Protein 2IMR (pdb70)

Sequence (380 aa):
HTPRLLTCDVLYTGAQSPGGVVVVGETVAAAGHPDELRRQYPHAAEERAGAVIAPPPVNAHTHLDMSAYEFQALPYFQWIPEVVIRGRHLRGVAAAQAGADTLTRLGAGGVGDIVWAPEVMDALLAREDLSGTLYFEVLNPFPDKADEVFAAARTHLERWRRLERPGLRLGLSPHTPFTVSHRLMRLLSDYAAGEGLPLQIHVAEHPTELEMFRTGGGPLWDNRMPALYPHTLAEVIGREPGPDLTPVRYLDELGVLAARPTLVHMVNVTPDDIARVARAGCAVVTCPRSNHHLECGTFDWPAFAAAGVEVALGTDSVASGETLNVREEVTFARQLYPGLDPRVLVRAAVKGGQRVVGTPFLRRGETWQEGFRWELSRDL

Radius of gyration: 21.49 Å; Cα contacts (8 Å, |Δi|>4): 867; chains: 1; bounding box: 45×69×44 Å

Foldseek 3Di:
DAKAKEWAQWEDLLIDGGWIFIDDPQFTAFIDHVVVVCVVHVRHHYDHLYHFFWAAFEFQAAEQADDVVVCQQWPLCVVQVLLNVLRPVRHDQVSSVVQQLLCLLQRQAAYNYEYEDLVNCVVVQPDPSHFFEYAYEAFALAPVCQVVSLVVVVVSQVVCQVSHDPRYYYAHEHEELQRAALSNLCSRLVVCLVVVHAYEYEYLLAVQQQVCLAVQDGPGRVVHDVVSHDNTSCNRLVHHRHNPGGSLVSCLVSCSLLSQHEYERQADDDLVSLLSNLVSQHAYEHAQQLSVSSVRHDRPVVSNVVSVHQYAYHQYYCSRSVGRRCVVVLVSVCVVCVPDDSSSSVCRRHVSSCVRGPGNRRGGGDRNDPSSSVVPGDSD

B-factor: mean 24.11, std 7.57, range [11.48, 51.37]

Structure (mmCIF, N/CA/C/O backbone):
data_2IMR
#
_entry.id   2IMR
#
_cell.length_a   113.830
_cell.length_b   71.300
_cell.length_c   51.340
_cell.angle_alpha   90.00
_cell.angle_beta   115.20
_cell.angle_gamma   90.00
#
_symmetry.space_group_name_H-M   'C 1 2 1'
#
loop_
_entity.id
_entity.type
_entity.pdbx_description
1 polymer 'Hypothetical protein DR_0824'
2 non-polymer 'ZINC ION'
3 water water
#
loop_
_atom_site.group_PDB
_atom_site.id
_atom_site.type_symbol
_atom_site.label_atom_id
_atom_site.label_alt_id
_atom_site.label_comp_id
_atom_site.label_asym_id
_atom_site.label_entity_id
_atom_site.label_seq_id
_atom_site.pdbx_PDB_ins_code
_atom_site.Cartn_x
_atom_site.Cartn_y
_atom_site.Cartn_z
_atom_site.occupancy
_atom_site.B_iso_or_equiv
_atom_site.auth_seq_id
_atom_site.auth_comp_id
_atom_site.auth_asym_id
_atom_site.auth_atom_id
_atom_site.pdbx_PDB_model_num
ATOM 1 N N . HIS A 1 36 ? -9.104 76.159 21.609 1.00 41.81 34 HIS A N 1
ATOM 2 C CA . HIS A 1 36 ? -7.750 75.996 22.206 1.00 40.87 34 HIS A CA 1
ATOM 3 C C . HIS A 1 36 ? -6.713 76.569 21.237 1.00 40.67 34 HIS A C 1
ATOM 4 O O . HIS A 1 36 ? -6.989 77.548 20.540 1.00 41.65 34 HIS A O 1
ATOM 11 N N . THR A 1 37 ? -5.527 75.970 21.185 1.00 38.66 35 THR A N 1
ATOM 12 C CA . THR A 1 37 ? -4.481 76.466 20.293 1.00 35.93 35 THR A CA 1
ATOM 13 C C . THR A 1 37 ? -3.784 75.335 19.544 1.00 34.88 35 THR A C 1
ATOM 14 O O . THR A 1 37 ? -2.921 74.650 20.096 1.00 35.39 35 THR A O 1
ATOM 18 N N . PRO A 1 38 ? -4.148 75.131 18.268 1.00 33.49 36 PRO A N 1
ATOM 19 C CA . PRO A 1 38 ? -3.553 74.076 17.441 1.00 32.09 36 PRO A CA 1
ATOM 20 C C . PRO A 1 38 ? -2.071 74.305 17.162 1.00 30.76 36 PRO A C 1
ATOM 21 O O . PRO A 1 38 ? -1.618 75.441 17.044 1.00 32.12 36 PRO A O 1
ATOM 25 N N . ARG A 1 39 ? -1.318 73.216 17.067 1.00 28.55 37 ARG A N 1
ATOM 26 C CA . ARG A 1 39 ? 0.103 73.294 16.766 1.00 25.88 37 ARG A CA 1
ATOM 27 C C . ARG A 1 39 ? 0.313 72.443 15.523 1.00 23.09 37 ARG A C 1
ATOM 28 O O . ARG A 1 39 ? -0.185 71.321 15.449 1.00 22.08 37 ARG A O 1
ATOM 36 N N . LEU A 1 40 ? 1.037 72.986 14.553 1.00 22.07 38 LEU A N 1
ATOM 37 C CA . LEU A 1 40 ? 1.316 72.273 13.316 1.00 22.72 38 LEU A CA 1
ATOM 38 C C . LEU A 1 40 ? 2.742 71.749 13.322 1.00 21.13 38 LEU A C 1
ATOM 39 O O . LEU A 1 40 ? 3.699 72.512 13.172 1.00 21.71 38 LEU A O 1
ATOM 44 N N . LEU A 1 41 ? 2.879 70.442 13.510 1.00 21.26 39 LEU A N 1
ATOM 45 C CA . LEU A 1 41 ? 4.194 69.821 13.519 1.00 22.23 39 LEU A CA 1
ATOM 46 C C . LEU A 1 41 ? 4.464 69.309 12.117 1.00 22.02 39 LEU A C 1
ATOM 47 O O . LEU A 1 41 ? 3.700 68.499 11.595 1.00 23.50 39 LEU A O 1
ATOM 52 N N . THR A 1 42 ? 5.544 69.779 11.503 1.00 21.98 40 THR A N 1
ATOM 53 C CA . THR A 1 42 ? 5.876 69.340 10.153 1.00 23.04 40 THR A CA 1
ATOM 54 C C . THR A 1 42 ? 7.061 68.378 10.133 1.00 23.72 40 THR A C 1
ATOM 55 O O . THR A 1 42 ? 7.959 68.454 10.973 1.00 23.64 40 THR A O 1
ATOM 59 N N . CYS A 1 43 ? 7.051 67.470 9.164 1.00 23.09 41 CYS A N 1
ATOM 60 C CA . CYS A 1 43 ? 8.118 66.486 9.021 1.00 23.37 41 CYS A CA 1
ATOM 61 C C . CYS A 1 43 ? 8.396 66.217 7.549 1.00 25.52 41 CYS A C 1
ATOM 62 O O . CYS A 1 43 ? 7.686 66.717 6.672 1.00 24.69 41 CYS A O 1
ATOM 65 N N . ASP A 1 44 ? 9.429 65.428 7.274 1.00 26.13 42 ASP A N 1
ATOM 66 C CA . ASP A 1 44 ? 9.770 65.112 5.895 1.00 27.17 42 ASP A CA 1
ATOM 67 C C . ASP A 1 44 ? 8.931 63.951 5.406 1.00 27.10 42 ASP A C 1
ATOM 68 O O . ASP A 1 44 ? 8.519 63.916 4.247 1.00 28.11 42 ASP A O 1
ATOM 73 N N . VAL A 1 45 ? 8.679 62.997 6.293 1.00 26.48 43 VAL A N 1
ATOM 74 C CA . VAL A 1 45 ? 7.872 61.838 5.953 1.00 26.00 43 VAL A CA 1
ATOM 75 C C . VAL A 1 45 ? 6.923 61.495 7.088 1.00 26.79 43 VAL A C 1
ATOM 76 O O . VAL A 1 45 ? 7.340 61.303 8.234 1.00 24.67 43 VAL A O 1
ATOM 80 N N . LEU A 1 46 ? 5.641 61.419 6.755 1.00 25.04 44 LEU A N 1
ATOM 81 C CA . LEU A 1 46 ? 4.609 61.094 7.721 1.00 26.37 44 LEU A CA 1
ATOM 82 C C . LEU A 1 46 ? 3.922 59.779 7.382 1.00 26.95 44 LEU A C 1
ATOM 83 O O . LEU A 1 46 ? 3.578 59.534 6.228 1.00 27.96 44 LEU A O 1
ATOM 88 N N . TYR A 1 47 ? 3.732 58.930 8.384 1.00 27.95 45 TYR A N 1
ATOM 89 C CA . TYR A 1 47 ? 3.022 57.678 8.171 1.00 29.04 45 TYR A CA 1
ATOM 90 C C . TYR A 1 47 ? 1.972 57.551 9.267 1.00 30.61 45 TYR A C 1
ATOM 91 O O . TYR A 1 47 ? 2.302 57.490 10.451 1.00 29.04 45 TYR A O 1
ATOM 100 N N . THR A 1 48 ? 0.705 57.514 8.860 1.00 32.20 46 THR A N 1
ATOM 101 C CA . THR A 1 48 ? -0.412 57.424 9.796 1.00 33.93 46 THR A CA 1
ATOM 102 C C . THR A 1 48 ? -0.787 55.995 10.166 1.00 35.21 46 THR A C 1
ATOM 103 O O . THR A 1 48 ? -0.436 55.045 9.463 1.00 37.99 46 THR A O 1
ATOM 107 N N . GLY A 1 52 ? -0.213 53.805 3.546 1.00 38.77 50 GLY A N 1
ATOM 108 C CA . GLY A 1 52 ? 0.591 54.647 2.663 1.00 39.80 50 GLY A CA 1
ATOM 109 C C . GLY A 1 52 ? 1.177 55.845 3.408 1.00 40.07 50 GLY A C 1
ATOM 110 O O . GLY A 1 52 ? 0.478 56.509 4.177 1.00 41.40 50 GLY A O 1
ATOM 111 N N . ALA A 1 53 ? 2.460 56.114 3.174 1.00 39.47 51 ALA A N 1
ATOM 112 C CA . ALA A 1 53 ? 3.152 57.234 3.811 1.00 38.33 51 ALA A CA 1
ATOM 113 C C . ALA A 1 53 ? 2.987 58.484 2.957 1.00 38.03 51 ALA A C 1
ATOM 114 O O . ALA A 1 53 ? 2.661 58.393 1.771 1.00 38.34 51 ALA A O 1
ATOM 116 N N . GLN A 1 54 ? 3.227 59.645 3.561 1.00 35.77 52 GLN A N 1
ATOM 117 C CA . GLN A 1 54 ? 3.077 60.927 2.881 1.00 35.31 52 GLN A CA 1
ATOM 118 C C . GLN A 1 54 ? 4.301 61.822 3.075 1.00 34.34 52 GLN A C 1
ATOM 119 O O . GLN A 1 54 ? 4.894 61.855 4.154 1.00 33.77 52 GLN A O 1
ATOM 125 N N . SER A 1 55 ? 4.669 62.561 2.035 1.00 33.92 53 SER A N 1
ATOM 126 C CA . SER A 1 55 ? 5.833 63.441 2.112 1.00 33.98 53 SER A CA 1
ATOM 127 C C . SER A 1 55 ? 5.730 64.625 1.156 1.00 34.40 53 SER A C 1
ATOM 128 O O . SER A 1 55 ? 5.521 64.443 -0.044 1.00 36.14 53 SER A O 1
ATOM 131 N N . PRO A 1 56 ? 5.875 65.859 1.675 1.00 34.28 54 PRO A N 1
ATOM 132 C CA . PRO A 1 56 ? 6.122 66.191 3.085 1.00 32.65 54 PRO A CA 1
ATOM 133 C C . PRO A 1 56 ? 4.926 65.821 3.955 1.00 31.54 54 PRO A C 1
ATOM 134 O O . PRO A 1 56 ? 3.871 65.451 3.440 1.00 30.42 54 PRO A O 1
ATOM 138 N N . GLY A 1 57 ? 5.089 65.924 5.271 1.00 29.30 55 GLY A N 1
ATOM 139 C CA . GLY A 1 57 ? 4.005 65.573 6.171 1.00 27.78 55 GLY A CA 1
ATOM 140 C C . GLY A 1 57 ? 3.788 66.561 7.302 1.00 26.58 55 GLY A C 1
ATOM 141 O O . GLY A 1 57 ? 4.613 67.438 7.550 1.00 25.34 55 GLY A O 1
ATOM 142 N N . GLY A 1 58 ? 2.661 66.413 7.988 1.00 26.69 56 GLY A N 1
ATOM 143 C CA . GLY A 1 58 ? 2.339 67.300 9.087 1.00 25.45 56 GLY A CA 1
ATOM 144 C C . GLY A 1 58 ? 1.246 66.726 9.961 1.00 25.77 56 GLY A C 1
ATOM 145 O O . GLY A 1 58 ? 0.470 65.868 9.531 1.00 26.40 56 GLY A O 1
ATOM 146 N N . VAL A 1 59 ? 1.195 67.193 11.203 1.00 23.13 57 VAL A N 1
ATOM 147 C CA . VAL A 1 59 ? 0.194 66.747 12.155 1.00 22.86 57 VAL A CA 1
ATOM 148 C C . VAL A 1 59 ? -0.238 67.945 12.983 1.00 22.92 57 VAL A C 1
ATOM 149 O O . VAL A 1 59 ? 0.599 68.639 13.554 1.00 23.13 57 VAL A O 1
ATOM 153 N N . VAL A 1 60 ? -1.536 68.213 13.032 1.00 23.22 58 VAL A N 1
ATOM 154 C CA . VAL A 1 60 ? -1.999 69.329 13.841 1.00 22.25 58 VAL A CA 1
ATOM 155 C C . VAL A 1 60 ? -2.435 68.747 15.171 1.00 20.98 58 VAL A C 1
ATOM 156 O O . VAL A 1 60 ? -3.245 67.822 15.229 1.00 22.05 58 VAL A O 1
ATOM 160 N N . VAL A 1 61 ? -1.877 69.284 16.245 1.00 20.68 59 VAL A N 1
ATOM 161 C CA . VAL A 1 61 ? -2.202 68.798 17.569 1.00 21.14 59 VAL A CA 1
ATOM 162 C C . VAL A 1 61 ? -2.868 69.895 18.386 1.00 21.58 59 VAL A C 1
ATOM 163 O O . VAL A 1 61 ? -2.461 71.055 18.340 1.00 22.26 59 VAL A O 1
ATOM 167 N N . VAL A 1 62 ? -3.916 69.518 19.105 1.00 23.15 60 VAL A N 1
ATOM 168 C CA . VAL A 1 62 ? -4.635 70.445 19.968 1.00 25.29 60 VAL A CA 1
ATOM 169 C C . VAL A 1 62 ? -4.525 69.835 21.355 1.00 25.28 60 VAL A C 1
ATOM 170 O O . VAL A 1 62 ? -5.134 68.802 21.633 1.00 27.05 60 VAL A O 1
ATOM 174 N N . GLY A 1 63 ? -3.736 70.459 22.222 1.00 26.46 61 GLY A N 1
ATOM 175 C CA . GLY A 1 63 ? -3.554 69.910 23.554 1.00 26.12 61 GLY A CA 1
ATOM 176 C C . GLY A 1 63 ? -2.674 68.678 23.421 1.00 26.70 61 GLY A C 1
ATOM 177 O O . GLY A 1 63 ? -1.509 68.786 23.041 1.00 26.27 61 GLY A O 1
ATOM 178 N N . GLU A 1 64 ? -3.230 67.507 23.719 1.00 26.25 62 GLU A N 1
ATOM 179 C CA . GLU A 1 64 ? -2.496 66.248 23.600 1.00 28.54 62 GLU A CA 1
ATOM 180 C C . GLU A 1 64 ? -3.244 65.343 22.635 1.00 27.96 62 GLU A C 1
ATOM 181 O O . GLU A 1 64 ? -3.059 64.123 22.639 1.00 27.93 62 GLU A O 1
ATOM 187 N N . THR A 1 65 ? -4.088 65.949 21.807 1.00 27.57 63 THR A N 1
ATOM 188 C CA . THR A 1 65 ? -4.904 65.203 20.855 1.00 26.55 63 THR A CA 1
ATOM 189 C C . THR A 1 65 ? -4.653 65.595 19.404 1.00 25.32 63 THR A C 1
ATOM 190 O O . THR A 1 65 ? -4.525 66.775 19.081 1.00 24.85 63 THR A O 1
ATOM 194 N N . VAL A 1 66 ? -4.591 64.598 18.529 1.00 25.03 64 VAL A N 1
ATOM 195 C CA . VAL A 1 66 ? -4.371 64.852 17.112 1.00 24.45 64 VAL A CA 1
ATOM 196 C C . VAL A 1 66 ? -5.636 65.444 16.493 1.00 26.13 64 VAL A C 1
ATOM 197 O O . VAL A 1 66 ? -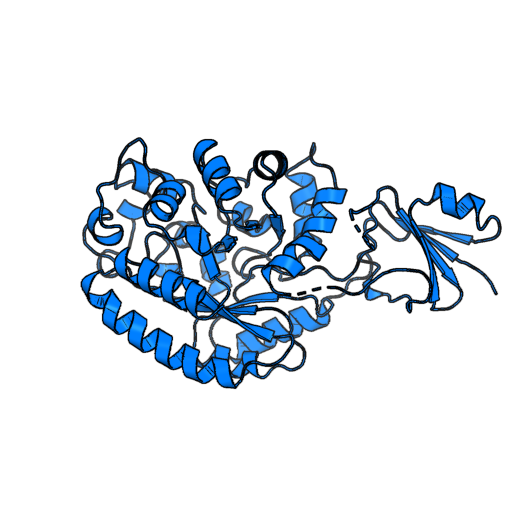6.716 64.865 16.598 1.00 27.27 64 VAL A O 1
ATOM 201 N N . ALA A 1 67 ? -5.503 66.596 15.847 1.00 26.56 65 ALA A N 1
ATOM 202 C CA . ALA A 1 67 ? -6.654 67.231 15.218 1.00 29.10 65 ALA A CA 1
ATOM 203 C C . ALA A 1 67 ? -6.783 66.715 13.794 1.00 30.62 65 ALA A C 1
ATOM 204 O O . ALA A 1 67 ? -7.883 66.439 13.313 1.00 31.32 65 ALA A O 1
ATOM 206 N N . ALA A 1 68 ? -5.644 66.586 13.126 1.00 30.61 66 ALA A N 1
ATOM 207 C CA . ALA A 1 68 ? -5.619 66.110 11.754 1.00 32.44 66 ALA A CA 1
ATOM 208 C C . ALA A 1 68 ? -4.205 65.698 11.385 1.00 33.33 66 ALA A C 1
ATOM 209 O O . ALA A 1 68 ? -3.233 66.156 11.991 1.00 31.70 66 ALA A O 1
ATOM 211 N N . ALA A 1 69 ? -4.099 64.824 10.392 1.00 33.75 67 ALA A N 1
ATOM 212 C CA . ALA A 1 69 ? -2.803 64.353 9.927 1.00 34.93 67 ALA A CA 1
ATOM 213 C C . ALA A 1 69 ? -2.874 64.144 8.426 1.00 35.89 67 ALA A C 1
ATOM 214 O O . ALA A 1 69 ? -3.756 63.441 7.929 1.00 36.62 67 ALA A O 1
ATOM 216 N N . GLY A 1 70 ? -1.949 64.773 7.710 1.00 35.66 68 GLY A N 1
ATOM 217 C CA . GLY A 1 70 ? -1.913 64.651 6.265 1.00 36.15 68 GLY A CA 1
ATOM 218 C C . GLY A 1 70 ? -0.864 65.574 5.685 1.00 36.33 68 GLY A C 1
ATOM 219 O O . GLY A 1 70 ? 0.179 65.806 6.300 1.00 37.01 68 GLY A O 1
ATOM 220 N N . HIS A 1 71 ? -1.126 66.101 4.496 1.00 36.81 69 HIS A N 1
ATOM 221 C CA . HIS A 1 71 ? -0.182 67.005 3.862 1.00 36.50 69 HIS A CA 1
ATOM 222 C C . HIS A 1 71 ? -0.208 68.333 4.607 1.00 37.99 69 HIS A C 1
ATOM 223 O O . HIS A 1 71 ? -1.279 68.828 4.967 1.00 38.51 69 HIS A O 1
ATOM 230 N N . PRO A 1 72 ? 0.974 68.931 4.843 1.00 38.62 70 PRO A N 1
ATOM 231 C CA . PRO A 1 72 ? 1.122 70.207 5.550 1.00 39.41 70 PRO A CA 1
ATOM 232 C C . PRO A 1 72 ? 0.433 71.428 4.946 1.00 41.43 70 PRO A C 1
ATOM 233 O O . PRO A 1 72 ? -0.141 72.237 5.678 1.00 42.47 70 PRO A O 1
ATOM 237 N N . ASP A 1 73 ? 0.494 71.582 3.625 1.00 42.12 71 ASP A N 1
ATOM 238 C CA . ASP A 1 73 ? -0.147 72.734 2.997 1.00 42.42 71 ASP A CA 1
ATOM 239 C C . ASP A 1 73 ? -1.643 72.697 3.262 1.00 41.21 71 ASP A C 1
ATOM 240 O O . ASP A 1 73 ? -2.265 73.729 3.513 1.00 42.18 71 ASP A O 1
ATOM 245 N N . GLU A 1 74 ? -2.224 71.505 3.204 1.00 40.47 72 GLU A N 1
ATOM 246 C CA . GLU A 1 74 ? -3.643 71.359 3.489 1.00 40.16 72 GLU A CA 1
ATOM 247 C C . GLU A 1 74 ? -3.892 71.904 4.898 1.00 40.18 72 GLU A C 1
ATOM 248 O O . GLU A 1 74 ? -4.872 72.607 5.139 1.00 41.50 72 GLU A O 1
ATOM 254 N N . LEU A 1 75 ? -2.980 71.587 5.815 1.00 38.38 73 LEU A N 1
ATOM 255 C CA . LEU A 1 75 ? -3.090 72.003 7.210 1.00 36.04 73 LEU A CA 1
ATOM 256 C C . LEU A 1 75 ? -2.903 73.501 7.455 1.00 36.10 73 LEU A C 1
ATOM 257 O O . LEU A 1 75 ? -3.655 74.106 8.220 1.00 35.40 73 LEU A O 1
ATOM 262 N N . ARG A 1 76 ? -1.907 74.106 6.818 1.00 36.41 74 ARG A N 1
ATOM 263 C CA . ARG A 1 76 ? -1.672 75.532 7.007 1.00 37.97 74 ARG A CA 1
ATOM 264 C C . ARG A 1 76 ? -2.883 76.309 6.504 1.00 39.26 74 ARG A C 1
ATOM 265 O O . ARG A 1 76 ? -3.131 77.441 6.924 1.00 38.89 74 ARG A O 1
ATOM 267 N N . ARG A 1 77 ? -3.641 75.682 5.608 1.00 40.16 75 ARG A N 1
ATOM 268 C CA . ARG A 1 77 ? -4.830 76.302 5.040 1.00 42.17 75 ARG A CA 1
ATOM 269 C C . ARG A 1 77 ? -6.046 76.041 5.921 1.00 42.23 75 ARG A C 1
ATOM 270 O O . ARG A 1 77 ? -6.983 76.837 5.945 1.00 43.41 75 ARG A O 1
ATOM 272 N N . GLN A 1 78 ? -6.026 74.927 6.648 1.00 42.16 76 GLN A N 1
ATOM 273 C CA . GLN A 1 78 ? -7.134 74.573 7.529 1.00 41.09 76 GLN A CA 1
ATOM 274 C C . GLN A 1 78 ? -6.963 75.192 8.911 1.00 41.25 76 GLN A C 1
ATOM 275 O O . GLN A 1 78 ? -7.943 75.422 9.620 1.00 43.00 76 GLN A O 1
ATOM 281 N N . TYR A 1 79 ? -5.715 75.455 9.290 1.00 40.13 77 TYR A N 1
ATOM 282 C CA . TYR A 1 79 ? -5.405 76.056 10.585 1.00 38.15 77 TYR A CA 1
ATOM 283 C C . TYR A 1 79 ? -4.398 77.188 10.380 1.00 39.01 77 TYR A C 1
ATOM 284 O O . TYR A 1 79 ? -3.205 77.020 10.627 1.00 38.62 77 TYR A O 1
ATOM 293 N N . PRO A 1 80 ? -4.870 78.362 9.927 1.00 38.90 78 PRO A N 1
ATOM 294 C CA . PRO A 1 80 ? -4.000 79.519 9.686 1.00 38.65 78 PRO A CA 1
ATOM 295 C C . PRO A 1 80 ? -3.390 80.155 10.934 1.00 39.16 78 PRO A C 1
ATOM 296 O O . PRO A 1 80 ? -2.372 80.844 10.848 1.00 39.53 78 PRO A O 1
ATOM 300 N N . HIS A 1 81 ? -4.006 79.932 12.090 1.00 38.48 79 HIS A N 1
ATOM 301 C CA . HIS A 1 81 ? -3.493 80.509 13.327 1.00 39.55 79 HIS A CA 1
ATOM 302 C C . HIS A 1 81 ? -2.598 79.542 14.095 1.00 38.90 79 HIS A C 1
ATOM 303 O O . HIS A 1 81 ? -2.004 79.905 15.109 1.00 40.41 79 HIS A O 1
ATOM 310 N N . ALA A 1 82 ? -2.493 78.315 13.600 1.00 37.96 80 ALA A N 1
ATOM 311 C CA . ALA A 1 82 ? -1.669 77.304 14.247 1.00 36.80 80 ALA A CA 1
ATOM 312 C C . ALA A 1 82 ? -0.189 77.640 14.116 1.00 36.31 80 ALA A C 1
ATOM 313 O O . ALA A 1 82 ? 0.295 77.942 13.023 1.00 36.71 80 ALA A O 1
ATOM 315 N N . ALA A 1 83 ? 0.526 77.597 15.236 1.00 35.72 81 ALA A N 1
ATOM 316 C CA . ALA A 1 83 ? 1.954 77.878 15.233 1.00 34.98 81 ALA A CA 1
ATOM 317 C C . ALA A 1 83 ? 2.652 76.653 14.653 1.00 35.26 81 ALA A C 1
ATOM 318 O O . ALA A 1 83 ? 2.243 75.524 14.920 1.00 34.73 81 ALA A O 1
ATOM 320 N N . GLU A 1 84 ? 3.694 76.867 13.857 1.00 35.35 82 GLU A N 1
ATOM 321 C CA . GLU A 1 84 ? 4.412 75.746 13.265 1.00 34.90 82 GLU A CA 1
ATOM 322 C C . GLU A 1 84 ? 5.625 75.317 14.068 1.00 33.71 82 GLU A C 1
ATOM 323 O O . GLU A 1 84 ? 6.265 76.121 14.747 1.00 35.05 82 GLU A O 1
ATOM 329 N N . GLU A 1 85 ? 5.920 74.027 13.980 1.00 31.60 83 GLU A N 1
ATOM 330 C CA . GLU A 1 85 ? 7.047 73.414 14.663 1.00 29.96 83 GLU A CA 1
ATOM 331 C C . GLU A 1 85 ? 7.686 72.411 13.713 1.00 28.25 83 GLU A C 1
ATOM 332 O O . GLU A 1 85 ? 6.995 71.559 13.167 1.00 27.48 83 GLU A O 1
ATOM 338 N N . ARG A 1 86 ? 8.994 72.519 13.506 1.00 27.96 84 ARG A N 1
ATOM 339 C CA . ARG A 1 86 ? 9.710 71.570 12.660 1.00 27.34 84 ARG A CA 1
ATOM 340 C C . ARG A 1 86 ? 9.905 70.343 13.551 1.00 26.66 84 ARG A C 1
ATOM 341 O O . ARG A 1 86 ? 10.638 70.401 14.536 1.00 28.53 84 ARG A O 1
ATOM 349 N N . ALA A 1 87 ? 9.251 69.236 13.212 1.00 24.43 85 ALA A N 1
ATOM 350 C CA . ALA A 1 87 ? 9.333 68.038 14.041 1.00 23.39 85 ALA A CA 1
ATOM 351 C C . ALA A 1 87 ? 10.309 66.949 13.605 1.00 21.25 85 ALA A C 1
ATOM 352 O O . ALA A 1 87 ? 10.215 65.815 14.069 1.00 23.16 85 ALA A O 1
ATOM 354 N N . GLY A 1 88 ? 11.240 67.282 12.721 1.00 21.15 86 GLY A N 1
ATOM 355 C CA . GLY A 1 88 ? 12.210 66.291 12.288 1.00 22.17 86 GLY A CA 1
ATOM 356 C C . GLY A 1 88 ? 11.877 65.589 10.987 1.00 23.42 86 GLY A C 1
ATOM 357 O O . GLY A 1 88 ? 10.940 65.967 10.284 1.00 24.49 86 GLY A O 1
ATOM 358 N N . ALA A 1 89 ? 12.640 64.547 10.675 1.00 21.80 87 ALA A N 1
ATOM 359 C CA . ALA A 1 89 ? 12.443 63.808 9.433 1.00 23.28 87 ALA A CA 1
ATOM 360 C C . ALA A 1 89 ? 11.216 62.908 9.400 1.00 22.34 87 ALA A C 1
ATOM 361 O O . ALA A 1 89 ? 10.474 62.890 8.418 1.00 23.50 87 ALA A O 1
ATOM 363 N N . VAL A 1 90 ? 10.983 62.171 10.473 1.00 19.52 88 VAL A N 1
ATOM 364 C CA . VAL A 1 90 ? 9.869 61.247 10.475 1.00 20.05 88 VAL A CA 1
ATOM 365 C C . VAL A 1 90 ? 8.892 61.303 11.636 1.00 20.85 88 VAL A C 1
ATOM 366 O O . VAL A 1 90 ? 9.280 61.409 12.803 1.00 19.23 88 VAL A O 1
ATOM 370 N N . ILE A 1 91 ? 7.613 61.233 11.291 1.00 20.28 89 ILE A N 1
ATOM 371 C CA . ILE A 1 91 ? 6.548 61.174 12.276 1.00 21.37 89 ILE A CA 1
ATOM 372 C C . ILE A 1 91 ? 5.776 59.927 11.883 1.00 21.33 89 ILE A C 1
ATOM 373 O O . ILE A 1 91 ? 5.204 59.864 10.789 1.00 23.00 89 ILE A O 1
ATOM 378 N N . ALA A 1 92 ? 5.779 58.929 12.762 1.00 19.95 90 ALA A N 1
ATOM 379 C CA . ALA A 1 92 ? 5.093 57.671 12.494 1.00 21.58 90 ALA A CA 1
ATOM 380 C C . ALA A 1 92 ? 5.112 56.774 13.720 1.00 23.33 90 ALA A C 1
ATOM 381 O O . ALA A 1 92 ? 5.877 57.006 14.658 1.00 23.20 90 ALA A O 1
ATOM 383 N N . PRO A 1 93 ? 4.261 55.736 13.736 1.00 23.31 91 PRO A N 1
ATOM 384 C CA . PRO A 1 93 ? 4.240 54.835 14.886 1.00 23.53 91 PRO A CA 1
ATOM 385 C C . PRO A 1 93 ? 5.637 54.239 15.040 1.00 23.90 91 PRO A C 1
ATOM 386 O O . PRO A 1 93 ? 6.426 54.263 14.092 1.00 22.14 91 PRO A O 1
ATOM 390 N N . PRO A 1 94 ? 5.970 53.717 16.233 1.00 23.40 92 PRO A N 1
ATOM 391 C CA . PRO A 1 94 ? 7.302 53.131 16.409 1.00 23.73 92 PRO A CA 1
ATOM 392 C C . PRO A 1 94 ? 7.489 51.994 15.407 1.00 22.98 92 PRO A C 1
ATOM 393 O O . PRO A 1 94 ? 6.587 51.180 15.209 1.00 20.44 92 PRO A O 1
ATOM 397 N N . PRO A 1 95 ? 8.662 51.926 14.764 1.00 22.33 93 PRO A N 1
ATOM 398 C CA . PRO A 1 95 ? 8.919 50.871 13.780 1.00 20.22 93 PRO A CA 1
ATOM 399 C C . PRO A 1 95 ? 9.053 49.470 14.357 1.00 19.73 93 PRO A C 1
ATOM 400 O O . PRO A 1 95 ? 9.398 49.282 15.522 1.00 18.65 93 PRO A O 1
ATOM 404 N N . VAL A 1 96 ? 8.770 48.487 13.517 1.00 17.95 94 VAL A N 1
ATOM 405 C CA . VAL A 1 96 ? 8.872 47.091 13.901 1.00 18.13 94 VAL A CA 1
ATOM 406 C C . VAL A 1 96 ? 10.250 46.576 13.501 1.00 17.84 94 VAL A C 1
ATOM 407 O O . VAL A 1 96 ? 10.731 46.862 12.402 1.00 17.40 94 VAL A O 1
ATOM 411 N N . ASN A 1 97 ? 10.892 45.838 14.400 1.00 16.04 95 ASN A N 1
ATOM 412 C CA . ASN A 1 97 ? 12.191 45.256 14.094 1.00 16.51 95 ASN A CA 1
ATOM 413 C C . ASN A 1 97 ? 11.808 43.850 13.685 1.00 15.51 95 ASN A C 1
ATOM 414 O O . ASN A 1 97 ? 11.694 42.955 14.531 1.00 14.24 95 ASN A O 1
ATOM 419 N N . ALA A 1 98 ? 11.603 43.673 12.383 1.00 14.71 96 ALA A N 1
ATOM 420 C CA . ALA A 1 98 ? 11.152 42.409 11.809 1.00 13.94 96 ALA A CA 1
ATOM 421 C C . ALA A 1 98 ? 12.128 41.244 11.821 1.00 15.19 96 ALA A C 1
ATOM 422 O O . ALA A 1 98 ? 11.751 40.120 11.487 1.00 13.37 96 ALA A O 1
ATOM 424 N N . HIS A 1 99 ? 13.380 41.501 12.176 1.00 14.47 97 HIS A N 1
ATOM 425 C CA . HIS A 1 99 ? 14.345 40.416 12.248 1.00 15.14 97 HIS A CA 1
ATOM 426 C C . HIS A 1 99 ? 15.550 40.743 13.107 1.00 14.79 97 HIS A C 1
ATOM 427 O O . HIS A 1 99 ? 16.304 41.673 12.817 1.00 13.68 97 HIS A O 1
ATOM 434 N N . THR A 1 100 ? 15.719 39.963 14.167 1.00 14.72 98 THR A N 1
ATOM 435 C CA . THR A 1 100 ? 16.868 40.101 15.044 1.00 13.56 98 THR A CA 1
ATOM 436 C C . THR A 1 100 ? 17.055 38.790 15.796 1.00 14.84 98 THR A C 1
ATOM 437 O O . THR A 1 100 ? 16.236 37.869 15.684 1.00 14.30 98 THR A O 1
ATOM 441 N N . HIS A 1 101 ? 18.158 38.695 16.527 1.00 13.10 99 HIS A N 1
ATOM 442 C CA . HIS A 1 101 ? 18.446 37.526 17.349 1.00 15.53 99 HIS A CA 1
ATOM 443 C C . HIS A 1 101 ? 18.814 38.106 18.712 1.00 16.31 99 HIS A C 1
ATOM 444 O O . HIS A 1 101 ? 19.837 38.784 18.826 1.00 16.12 99 HIS A O 1
ATOM 451 N N . LEU A 1 102 ? 17.987 37.870 19.729 1.00 16.20 100 LEU A N 1
ATOM 452 C CA . LEU A 1 102 ? 18.287 38.378 21.068 1.00 16.83 100 LEU A CA 1
ATOM 453 C C . LEU A 1 102 ? 19.216 37.404 21.789 1.00 17.43 100 LEU A C 1
ATOM 454 O O . LEU A 1 102 ? 19.853 37.755 22.787 1.00 16.90 100 LEU A O 1
ATOM 459 N N . ASP A 1 103 ? 19.278 36.174 21.283 1.00 15.23 101 ASP A N 1
ATOM 460 C CA . ASP A 1 103 ? 20.177 35.156 21.818 1.00 15.32 101 ASP A CA 1
ATOM 461 C C . ASP A 1 103 ? 20.654 34.351 20.613 1.00 17.06 101 ASP A C 1
ATOM 462 O O . ASP A 1 103 ? 19.902 34.150 19.656 1.00 16.48 101 ASP A O 1
ATOM 467 N N . MET A 1 104 ? 21.914 33.929 20.639 1.00 16.24 102 MET A N 1
ATOM 468 C CA . MET A 1 104 ? 22.476 33.148 19.540 1.00 18.09 102 MET A CA 1
ATOM 469 C C . MET A 1 104 ? 23.358 32.035 20.081 1.00 21.51 102 MET A C 1
ATOM 470 O O . MET A 1 104 ? 23.516 31.882 21.294 1.00 21.22 102 MET A O 1
ATOM 475 N N . SER A 1 105 ? 23.938 31.262 19.171 1.00 21.92 103 SER A N 1
ATOM 476 C CA . SER A 1 105 ? 24.799 30.158 19.553 1.00 23.02 103 SER A CA 1
ATOM 477 C C . SER A 1 105 ? 26.124 30.206 18.814 1.00 23.79 103 SER A C 1
ATOM 478 O O . SER A 1 105 ? 26.202 30.702 17.690 1.00 22.11 103 SER A O 1
ATOM 481 N N . ALA A 1 106 ? 27.172 29.694 19.452 1.00 23.02 104 ALA A N 1
ATOM 482 C CA . ALA A 1 106 ? 28.475 29.656 18.815 1.00 24.85 104 ALA A CA 1
ATOM 483 C C . ALA A 1 106 ? 28.314 28.753 17.595 1.00 25.54 104 ALA A C 1
ATOM 484 O O . ALA A 1 106 ? 29.013 28.903 16.595 1.00 25.90 104 ALA A O 1
ATOM 486 N N . TYR A 1 107 ? 27.372 27.819 17.689 1.00 24.97 105 TYR A N 1
ATOM 487 C CA . TYR A 1 107 ? 27.109 26.883 16.604 1.00 25.21 105 TYR A CA 1
ATOM 488 C C . TYR A 1 107 ? 26.700 27.573 15.305 1.00 24.99 105 TYR A C 1
ATOM 489 O O . TYR A 1 107 ? 27.205 27.234 14.238 1.00 23.28 105 TYR A O 1
ATOM 498 N N . GLU A 1 108 ? 25.793 28.544 15.375 1.00 23.88 106 GLU A N 1
ATOM 499 C CA . GLU A 1 108 ? 25.381 29.196 14.143 1.00 24.39 106 GLU A CA 1
ATOM 500 C C . GLU A 1 108 ? 26.468 30.110 13.575 1.00 25.01 106 GLU A C 1
ATOM 501 O O . GLU A 1 108 ? 26.467 30.401 12.382 1.00 26.40 106 GLU A O 1
ATOM 507 N N . PHE A 1 109 ? 27.401 30.548 14.421 1.00 23.09 107 PHE A N 1
ATOM 508 C CA . PHE A 1 109 ? 28.516 31.379 13.968 1.00 24.30 107 PHE A CA 1
ATOM 509 C C . PHE A 1 109 ? 29.519 30.463 13.265 1.00 24.55 107 PHE A C 1
ATOM 510 O O . PHE A 1 109 ? 30.029 30.782 12.192 1.00 24.70 107 PHE A O 1
ATOM 518 N N . GLN A 1 110 ? 29.787 29.317 13.884 1.00 23.59 108 GLN A N 1
ATOM 519 C CA . GLN A 1 110 ? 30.728 28.348 13.337 1.00 24.59 108 GLN A CA 1
ATOM 520 C C . GLN A 1 110 ? 30.264 27.787 11.997 1.00 23.47 108 GLN A C 1
ATOM 521 O O . GLN A 1 110 ? 31.080 27.481 11.131 1.00 21.49 108 GLN A O 1
ATOM 527 N N . ALA A 1 111 ? 28.953 27.660 11.829 1.00 21.49 109 ALA A N 1
ATOM 528 C CA . ALA A 1 111 ? 28.390 27.119 10.596 1.00 21.64 109 ALA A CA 1
ATOM 529 C C . ALA A 1 111 ? 28.508 28.061 9.399 1.00 22.02 109 ALA A C 1
ATOM 530 O O . ALA A 1 111 ? 28.476 27.616 8.254 1.00 22.55 109 ALA A O 1
ATOM 532 N N . LEU A 1 112 ? 28.645 29.357 9.662 1.00 22.26 110 LEU A N 1
ATOM 533 C CA . LEU A 1 112 ? 28.731 30.348 8.591 1.00 21.94 110 LEU A CA 1
ATOM 534 C C . LEU A 1 112 ? 30.116 30.996 8.471 1.00 22.67 110 LEU A C 1
ATOM 535 O O . LEU A 1 112 ? 30.451 31.927 9.206 1.00 22.00 110 LEU A O 1
ATOM 540 N N . PRO A 1 113 ? 30.932 30.516 7.521 1.00 22.83 111 PRO A N 1
ATOM 541 C CA . PRO A 1 113 ? 32.288 31.009 7.269 1.00 24.75 111 PRO A CA 1
ATOM 542 C C . PRO A 1 113 ? 32.454 32.522 7.161 1.00 24.99 111 PRO A C 1
ATOM 543 O O . PRO A 1 113 ? 33.380 33.085 7.748 1.00 23.20 111 PRO A O 1
ATOM 547 N N . TYR A 1 114 ? 31.563 33.183 6.424 1.00 23.97 112 TYR A N 1
ATOM 548 C CA . TYR A 1 114 ? 31.679 34.625 6.247 1.00 23.44 112 TYR A CA 1
ATOM 549 C C . TYR A 1 114 ? 31.508 35.444 7.521 1.00 23.93 112 TYR A C 1
ATOM 550 O O . TYR A 1 114 ? 31.899 36.612 7.563 1.00 24.45 112 TYR A O 1
ATOM 559 N N . PHE A 1 115 ? 30.932 34.848 8.561 1.00 23.34 113 PHE A N 1
ATOM 560 C CA . PHE A 1 115 ? 30.797 35.563 9.823 1.00 26.11 113 PHE A CA 1
ATOM 561 C C . PHE A 1 115 ? 32.192 35.626 10.439 1.00 27.35 113 PHE A C 1
ATOM 562 O O . PHE A 1 115 ? 32.569 36.616 11.063 1.00 27.32 113 PHE A O 1
ATOM 570 N N . GLN A 1 116 ? 32.951 34.552 10.250 1.00 28.32 114 GLN A N 1
ATOM 571 C CA . GLN A 1 116 ? 34.305 34.452 10.779 1.00 29.72 114 GLN A CA 1
ATOM 572 C C . GLN A 1 116 ? 35.256 35.423 10.085 1.00 28.62 114 GLN A C 1
ATOM 573 O O . GLN A 1 116 ? 36.216 35.906 10.690 1.00 28.43 114 GLN A O 1
ATOM 579 N N . TRP A 1 117 ? 34.991 35.709 8.815 1.00 27.87 115 TRP A N 1
ATOM 580 C CA . TRP A 1 117 ? 35.847 36.612 8.058 1.00 25.64 115 TRP A CA 1
ATOM 581 C C . TRP A 1 117 ? 35.797 38.042 8.584 1.00 24.71 115 TRP A C 1
ATOM 582 O O . TRP A 1 117 ? 36.651 38.862 8.247 1.00 23.11 115 TRP A O 1
ATOM 593 N N . ILE A 1 118 ? 34.797 38.342 9.408 1.00 21.62 116 ILE A N 1
ATOM 594 C CA . ILE A 1 118 ? 34.665 39.673 9.997 1.00 22.28 116 ILE A CA 1
ATOM 595 C C . ILE A 1 118 ? 34.775 39.497 11.512 1.00 24.04 116 ILE A C 1
ATOM 596 O O . ILE A 1 118 ? 33.768 39.368 12.216 1.00 23.41 116 ILE A O 1
ATOM 601 N N . PRO A 1 119 ? 36.012 39.493 12.032 1.00 25.65 117 PRO A N 1
ATOM 602 C CA . PRO A 1 119 ? 36.329 39.328 13.455 1.00 28.04 117 PRO A CA 1
ATOM 603 C C . PRO A 1 119 ? 35.448 40.095 14.430 1.00 27.57 117 PRO A C 1
ATOM 604 O O . PRO A 1 119 ? 34.959 39.523 15.405 1.00 27.59 117 PRO A O 1
ATOM 608 N N . GLU A 1 120 ? 35.252 41.384 14.171 1.00 27.24 118 GLU A N 1
ATOM 609 C CA . GLU A 1 120 ? 34.438 42.219 15.046 1.00 28.57 118 GLU A CA 1
ATOM 610 C C . GLU A 1 120 ? 33.042 41.638 15.269 1.00 25.41 118 GLU A C 1
ATOM 611 O O . GLU A 1 120 ? 32.491 41.737 16.363 1.00 24.43 118 GLU A O 1
ATOM 617 N N . VAL A 1 121 ? 32.470 41.030 14.237 1.00 21.75 119 VAL A N 1
ATOM 618 C CA . VAL A 1 121 ? 31.144 40.438 14.373 1.00 20.44 119 VAL A CA 1
ATOM 619 C C . VAL A 1 121 ? 31.172 39.246 15.325 1.00 21.06 119 VAL A C 1
ATOM 620 O O . VAL A 1 121 ? 30.310 39.113 16.190 1.00 19.69 119 VAL A O 1
ATOM 624 N N . VAL A 1 122 ? 32.160 38.374 15.167 1.00 21.26 120 VAL A N 1
ATOM 625 C CA . VAL A 1 122 ? 32.248 37.215 16.045 1.00 23.56 120 VAL A CA 1
ATOM 626 C C . VAL A 1 122 ? 32.473 37.685 17.481 1.00 23.68 120 VAL A C 1
ATOM 627 O O . VAL A 1 122 ? 31.843 37.187 18.414 1.00 23.17 120 VAL A O 1
ATOM 631 N N . ILE A 1 123 ? 33.362 38.659 17.646 1.00 23.65 121 ILE A N 1
ATOM 632 C CA . ILE A 1 123 ? 33.667 39.211 18.961 1.00 24.72 121 ILE A CA 1
ATOM 633 C C . ILE A 1 123 ? 32.426 39.812 19.622 1.00 23.65 121 ILE A C 1
ATOM 634 O O . ILE A 1 123 ? 32.138 39.531 20.786 1.00 22.30 121 ILE A O 1
ATOM 639 N N . ARG A 1 124 ? 31.696 40.636 18.873 1.00 21.84 122 ARG A N 1
ATOM 640 C CA . ARG A 1 124 ? 30.489 41.279 19.385 1.00 22.47 122 ARG A CA 1
ATOM 641 C C . ARG A 1 124 ? 29.385 40.267 19.687 1.00 21.10 122 ARG A C 1
ATOM 642 O O . ARG A 1 124 ? 28.560 40.483 20.573 1.00 20.78 122 ARG A O 1
ATOM 650 N N . GLY A 1 125 ? 29.376 39.160 18.952 1.00 18.92 123 GLY A N 1
ATOM 651 C CA . GLY A 1 125 ? 28.352 38.152 19.153 1.00 17.56 123 GLY A CA 1
ATOM 652 C C . GLY A 1 125 ? 28.522 37.228 20.345 1.00 18.62 123 GLY A C 1
ATOM 653 O O . GLY A 1 125 ? 27.562 36.591 20.775 1.00 16.43 123 GLY A O 1
ATOM 654 N N . ARG A 1 126 ? 29.729 37.154 20.894 1.00 19.40 124 ARG A N 1
ATOM 655 C CA . ARG A 1 126 ? 29.977 36.264 22.025 1.00 21.69 124 ARG A CA 1
ATOM 656 C C . ARG A 1 126 ? 29.076 36.474 23.240 1.00 22.12 124 ARG A C 1
ATOM 657 O O . ARG A 1 126 ? 28.681 35.504 23.887 1.00 22.65 124 ARG A O 1
ATOM 665 N N . HIS A 1 127 ? 28.738 37.719 23.559 1.00 22.13 125 HIS A N 1
ATOM 666 C CA . HIS A 1 127 ? 27.896 37.959 24.733 1.00 24.10 125 HIS A CA 1
ATOM 667 C C . HIS A 1 127 ? 26.415 37.646 24.519 1.00 24.56 125 HIS A C 1
ATOM 668 O O . HIS A 1 127 ? 25.644 37.596 25.485 1.00 25.13 125 HIS A O 1
ATOM 675 N N . LEU A 1 128 ? 26.015 37.442 23.264 1.00 21.43 126 LEU A N 1
ATOM 676 C CA . LEU A 1 128 ? 24.619 37.144 22.942 1.00 21.60 126 LEU A CA 1
ATOM 677 C C . LEU A 1 128 ? 24.289 35.676 23.166 1.00 21.66 126 LEU A C 1
ATOM 678 O O . LEU A 1 128 ? 23.961 34.942 22.226 1.00 21.17 126 LEU A O 1
ATOM 683 N N . ARG A 1 129 ? 24.387 35.258 24.422 1.00 20.38 127 ARG A N 1
ATOM 684 C CA . ARG A 1 129 ? 24.111 33.882 24.808 1.00 21.52 127 ARG A CA 1
ATOM 685 C C . ARG A 1 129 ? 23.245 33.856 26.055 1.00 19.70 127 ARG A C 1
ATOM 686 O O . ARG A 1 129 ? 23.496 34.600 27.001 1.00 18.59 127 ARG A O 1
ATOM 694 N N . GLY A 1 130 ? 22.224 33.008 26.049 1.00 19.88 128 GLY A N 1
ATOM 695 C CA . GLY A 1 130 ? 21.385 32.858 27.224 1.00 19.40 128 GLY A CA 1
ATOM 696 C C . GLY A 1 130 ? 20.305 33.859 27.578 1.00 20.04 128 GLY A C 1
ATOM 697 O O . GLY A 1 130 ? 20.152 34.917 26.961 1.00 17.34 128 GLY A O 1
ATOM 698 N N . VAL A 1 131 ? 19.571 33.495 28.626 1.00 20.06 129 VAL A N 1
ATOM 699 C CA . VAL A 1 131 ? 18.447 34.254 29.150 1.00 20.40 129 VAL A CA 1
ATOM 700 C C . VAL A 1 131 ? 18.721 35.694 29.582 1.00 20.07 129 VAL A C 1
ATOM 701 O O . VAL A 1 131 ? 18.002 36.611 29.181 1.00 19.30 129 VAL A O 1
ATOM 705 N N . ALA A 1 132 ? 19.746 35.893 30.404 1.00 20.89 130 ALA A N 1
ATOM 706 C CA . ALA A 1 132 ? 20.083 37.231 30.887 1.00 19.56 130 ALA A CA 1
ATOM 707 C C . ALA A 1 132 ? 20.276 38.221 29.742 1.00 19.02 130 ALA A C 1
ATOM 708 O O . ALA A 1 132 ? 19.674 39.293 29.731 1.00 18.70 130 ALA A O 1
ATOM 710 N N . ALA A 1 133 ? 21.116 37.856 28.781 1.00 18.53 131 ALA A N 1
ATOM 711 C CA . ALA A 1 133 ? 21.385 38.716 27.635 1.00 18.53 131 ALA A CA 1
ATOM 712 C C . ALA A 1 133 ? 20.134 38.942 26.786 1.00 18.10 131 ALA A C 1
ATOM 713 O O . ALA A 1 133 ? 19.935 40.024 26.242 1.00 17.87 131 ALA A O 1
ATOM 715 N N . ALA A 1 134 ? 19.298 37.915 26.669 1.00 18.70 132 ALA A N 1
ATOM 716 C CA . ALA A 1 134 ? 18.070 38.023 25.884 1.00 18.46 132 ALA A CA 1
ATOM 717 C C . ALA A 1 134 ? 17.089 38.985 26.551 1.00 17.83 132 ALA A C 1
ATOM 718 O O . ALA A 1 134 ? 16.473 39.820 25.885 1.00 17.06 132 ALA A O 1
ATOM 720 N N . GLN A 1 135 ? 16.946 38.860 27.867 1.00 18.24 133 GLN A N 1
ATOM 721 C CA . GLN A 1 135 ? 16.043 39.718 28.625 1.00 17.90 133 GLN A CA 1
ATOM 722 C C . GLN A 1 135 ? 16.468 41.173 28.503 1.00 17.79 133 GLN A C 1
ATOM 723 O O . GLN A 1 135 ? 15.629 42.065 28.411 1.00 18.07 133 GLN A O 1
ATOM 729 N N . ALA A 1 136 ? 17.775 41.411 28.508 1.00 19.06 134 ALA A N 1
ATOM 730 C CA . ALA A 1 136 ? 18.285 42.771 28.387 1.00 19.00 134 ALA A CA 1
ATOM 731 C C . ALA A 1 136 ? 17.963 43.315 26.996 1.00 19.36 134 ALA A C 1
ATOM 732 O O . ALA A 1 136 ? 17.671 44.500 26.835 1.00 19.22 134 ALA A O 1
ATOM 734 N N . GLY A 1 137 ? 18.023 42.444 25.990 1.00 18.64 135 GLY A N 1
ATOM 735 C CA . GLY A 1 137 ? 17.707 42.869 24.637 1.00 18.23 135 GLY A CA 1
ATOM 736 C C . GLY A 1 137 ? 16.234 43.236 24.536 1.00 17.20 135 GLY A C 1
ATOM 737 O O . GLY A 1 137 ? 15.869 44.236 23.928 1.00 17.91 135 GLY A O 1
ATOM 738 N N . ALA A 1 138 ? 15.375 42.421 25.136 1.00 17.28 136 ALA A N 1
ATOM 739 C CA . ALA A 1 138 ? 13.948 42.702 25.108 1.00 16.90 136 ALA A CA 1
ATOM 740 C C . ALA A 1 138 ? 13.692 44.031 25.822 1.00 19.60 136 ALA A C 1
ATOM 741 O O . ALA A 1 138 ? 12.842 44.814 25.402 1.00 19.24 136 ALA A O 1
ATOM 743 N N . ASP A 1 139 ? 14.426 44.283 26.904 1.00 20.39 137 ASP A N 1
ATOM 744 C CA . ASP A 1 139 ? 14.260 45.539 27.637 1.00 21.77 137 ASP A CA 1
ATOM 745 C C . ASP A 1 139 ? 14.567 46.704 26.699 1.00 21.75 137 ASP A C 1
ATOM 746 O O . ASP A 1 139 ? 13.841 47.703 26.660 1.00 22.31 137 ASP A O 1
ATOM 751 N N . THR A 1 140 ? 15.646 46.566 25.937 1.00 21.65 138 THR A N 1
ATOM 752 C CA . THR A 1 140 ? 16.057 47.602 24.994 1.00 22.71 138 THR A CA 1
ATOM 753 C C . THR A 1 140 ? 14.957 47.867 23.961 1.00 22.27 138 THR A C 1
ATOM 754 O O . THR A 1 140 ? 14.641 49.018 23.653 1.00 21.45 138 THR A O 1
ATOM 758 N N . LEU A 1 141 ? 14.367 46.800 23.433 1.00 21.57 139 LEU A N 1
ATOM 759 C CA . LEU A 1 141 ? 13.300 46.945 22.452 1.00 21.76 139 LEU A CA 1
ATOM 760 C C . LEU A 1 141 ? 12.137 47.743 23.034 1.00 21.61 139 LEU A C 1
ATOM 761 O O . LEU A 1 141 ? 11.553 48.592 22.362 1.00 21.56 139 LEU A O 1
ATOM 766 N N . THR A 1 142 ? 11.796 47.461 24.286 1.00 21.66 140 THR A N 1
ATOM 767 C CA . THR A 1 142 ? 10.698 48.168 24.934 1.00 24.45 140 THR A CA 1
ATOM 768 C C . THR A 1 142 ? 11.032 49.640 25.140 1.00 24.58 140 THR A C 1
ATOM 769 O O . THR A 1 142 ? 10.185 50.509 24.921 1.00 25.67 140 THR A O 1
ATOM 773 N N . ARG A 1 143 ? 12.262 49.928 25.549 1.00 23.71 141 ARG A N 1
ATOM 774 C CA . ARG A 1 143 ? 12.663 51.315 25.755 1.00 25.42 141 ARG A CA 1
ATOM 775 C C . ARG A 1 143 ? 12.658 52.078 24.433 1.00 25.60 141 ARG A C 1
ATOM 776 O O . ARG A 1 143 ? 12.445 53.290 24.408 1.00 25.34 141 ARG A O 1
ATOM 784 N N . LEU A 1 144 ? 12.880 51.359 23.336 1.00 24.89 142 LEU A N 1
ATOM 785 C CA . LEU A 1 144 ? 12.903 51.957 22.003 1.00 26.11 142 LEU A CA 1
ATOM 786 C C . LEU A 1 144 ? 11.525 52.234 21.397 1.00 27.55 142 LEU A C 1
ATOM 787 O O . LEU A 1 144 ? 11.433 52.689 20.254 1.00 30.86 142 LEU A O 1
ATOM 792 N N . GLY A 1 145 ? 10.459 51.948 22.138 1.00 28.03 143 GLY A N 1
ATOM 793 C CA . GLY A 1 145 ? 9.129 52.214 21.613 1.00 29.13 143 GLY A CA 1
ATOM 794 C C . GLY A 1 145 ? 8.158 51.049 21.665 1.00 30.29 143 GLY A C 1
ATOM 795 O O . GLY A 1 145 ? 6.966 51.204 21.373 1.00 29.55 143 GLY A O 1
ATOM 796 N N . ALA A 1 146 ? 8.663 49.879 22.035 1.00 30.28 144 ALA A N 1
ATOM 797 C CA . ALA A 1 146 ? 7.833 48.687 22.131 1.00 31.24 144 ALA A CA 1
ATOM 798 C C . ALA A 1 146 ? 7.164 48.360 20.798 1.00 30.75 144 ALA A C 1
ATOM 799 O O . ALA A 1 146 ? 6.018 47.919 20.763 1.00 32.61 144 ALA A O 1
ATOM 801 N N . GLY A 1 147 ? 7.874 48.599 19.702 1.00 29.32 145 GLY A N 1
ATOM 802 C CA . GLY A 1 147 ? 7.326 48.276 18.400 1.00 28.99 145 GLY A CA 1
ATOM 803 C C . GLY A 1 147 ? 7.436 46.767 18.297 1.00 28.52 145 GLY A C 1
ATOM 804 O O . GLY A 1 147 ? 8.209 46.153 19.035 1.00 30.23 145 GLY A O 1
ATOM 805 N N . GLY A 1 148 ? 6.672 46.157 17.402 1.00 26.92 146 GLY A N 1
ATOM 806 C CA . GLY A 1 148 ? 6.736 44.715 17.271 1.00 23.80 146 GLY A CA 1
ATOM 807 C C . GLY A 1 148 ? 8.133 44.211 16.965 1.00 21.64 146 GLY A C 1
ATOM 808 O O . GLY A 1 148 ? 9.008 44.974 16.557 1.00 20.66 146 GLY A O 1
ATOM 809 N N . VAL A 1 149 ? 8.349 42.919 17.175 1.00 20.56 147 VAL A N 1
ATOM 810 C CA . VAL A 1 149 ? 9.646 42.322 16.890 1.00 18.66 147 VAL A CA 1
ATOM 811 C C . VAL A 1 149 ? 9.499 40.926 16.294 1.00 16.63 147 VAL A C 1
ATOM 812 O O . VAL A 1 149 ? 8.553 40.199 16.603 1.00 15.44 147 VAL A O 1
ATOM 816 N N . GLY A 1 150 ? 10.438 40.588 15.413 1.00 15.50 148 GLY A N 1
ATOM 817 C CA . GLY A 1 150 ? 10.490 39.279 14.790 1.00 15.54 148 GLY A CA 1
ATOM 818 C C . GLY A 1 150 ? 11.810 38.737 15.305 1.00 15.59 148 GLY A C 1
ATOM 819 O O . GLY A 1 150 ? 12.868 39.033 14.752 1.00 16.15 148 GLY A O 1
ATOM 820 N N . ASP A 1 151 ? 11.756 37.962 16.381 1.00 15.15 149 ASP A N 1
ATOM 821 C CA . ASP A 1 151 ? 12.972 37.441 16.990 1.00 16.16 149 ASP A CA 1
ATOM 822 C C . ASP A 1 151 ? 13.250 35.972 16.740 1.00 16.29 149 ASP A C 1
ATOM 823 O O . ASP A 1 151 ? 12.374 35.123 16.897 1.00 16.66 149 ASP A O 1
ATOM 828 N N . ILE A 1 152 ? 14.485 35.684 16.347 1.00 15.98 150 ILE A N 1
ATOM 829 C CA . ILE A 1 152 ? 14.908 34.319 16.109 1.00 14.76 150 ILE A CA 1
ATOM 830 C C . ILE A 1 152 ? 15.477 33.839 17.440 1.00 15.69 150 ILE A C 1
ATOM 831 O O . ILE A 1 152 ? 16.374 34.473 18.001 1.00 13.98 150 ILE A O 1
ATOM 836 N N . VAL A 1 153 ? 14.950 32.725 17.939 1.00 15.51 151 VAL A N 1
ATOM 837 C CA . VAL A 1 153 ? 15.372 32.164 19.219 1.00 15.90 151 VAL A CA 1
ATOM 838 C C . VAL A 1 153 ? 16.139 30.860 19.059 1.00 16.65 151 VAL A C 1
ATOM 839 O O . VAL A 1 153 ? 15.730 29.978 18.299 1.00 16.95 151 VAL A O 1
ATOM 843 N N . TRP A 1 154 ? 17.242 30.734 19.790 1.00 16.53 152 TRP A N 1
ATOM 844 C CA . TRP A 1 154 ? 18.051 29.525 19.741 1.00 17.21 152 TRP A CA 1
ATOM 845 C C . TRP A 1 154 ? 17.843 28.639 20.967 1.00 17.75 152 TRP A C 1
ATOM 846 O O . TRP A 1 154 ? 17.378 27.503 20.854 1.00 17.71 152 TRP A O 1
ATOM 857 N N . ALA A 1 155 ? 18.188 29.156 22.140 1.00 15.95 153 ALA A N 1
ATOM 858 C CA . ALA A 1 155 ? 18.059 28.372 23.367 1.00 17.65 153 ALA A CA 1
ATOM 859 C C . ALA A 1 155 ? 16.623 28.225 23.848 1.00 16.73 153 ALA A C 1
ATOM 860 O O . ALA A 1 155 ? 15.909 29.207 23.997 1.00 18.30 153 ALA A O 1
ATOM 862 N N . PRO A 1 156 ? 16.182 26.982 24.098 1.00 17.88 154 PRO A N 1
ATOM 863 C CA . PRO A 1 156 ? 14.818 26.738 24.574 1.00 18.11 154 PRO A CA 1
ATOM 864 C C . PRO A 1 156 ? 14.480 27.552 25.833 1.00 18.09 154 PRO A C 1
ATOM 865 O O . PRO A 1 156 ? 13.360 28.041 25.986 1.00 17.95 154 PRO A O 1
ATOM 869 N N . GLU A 1 157 ? 15.448 27.698 26.731 1.00 18.42 155 GLU A N 1
ATOM 870 C CA . GLU A 1 157 ? 15.219 28.454 27.959 1.00 19.20 155 GLU A CA 1
ATOM 871 C C . GLU A 1 157 ? 14.967 29.928 27.671 1.00 19.27 155 GLU A C 1
ATOM 872 O O . GLU A 1 157 ? 14.290 30.610 28.438 1.00 21.13 155 GLU A O 1
ATOM 878 N N . VAL A 1 158 ? 15.520 30.423 26.568 1.00 18.26 156 VAL A N 1
ATOM 879 C CA . VAL A 1 158 ? 15.302 31.808 26.186 1.00 17.64 156 VAL A CA 1
ATOM 880 C C . VAL A 1 158 ? 13.861 31.926 25.705 1.00 17.78 156 VAL A C 1
ATOM 881 O O . VAL A 1 158 ? 13.167 32.883 26.048 1.00 18.72 156 VAL A O 1
ATOM 885 N N . MET A 1 159 ? 13.401 30.943 24.931 1.00 17.66 157 MET A N 1
ATOM 886 C CA . MET A 1 159 ? 12.020 30.972 24.455 1.00 17.09 157 MET A CA 1
ATOM 887 C C . MET A 1 159 ? 11.085 30.982 25.663 1.00 16.81 157 MET A C 1
ATOM 888 O O . MET A 1 159 ? 10.103 31.728 25.690 1.00 17.24 157 MET A O 1
ATOM 893 N N . ASP A 1 160 ? 11.382 30.151 26.660 1.00 19.16 158 ASP A N 1
ATOM 894 C CA . ASP A 1 160 ? 10.551 30.102 27.861 1.00 20.77 158 ASP A CA 1
ATOM 895 C C . ASP A 1 160 ? 10.427 31.497 28.475 1.00 21.03 158 ASP A C 1
ATOM 896 O O . ASP A 1 160 ? 9.333 31.943 28.823 1.00 21.61 158 ASP A O 1
ATOM 901 N N . ALA A 1 161 ? 11.558 32.183 28.598 1.00 21.67 159 ALA A N 1
ATOM 902 C CA . ALA A 1 161 ? 11.586 33.518 29.187 1.00 20.75 159 ALA A CA 1
ATOM 903 C C . ALA A 1 161 ? 10.895 34.590 28.347 1.00 21.44 159 ALA A C 1
ATOM 904 O O . ALA A 1 161 ? 10.085 35.361 28.862 1.00 20.72 159 ALA A O 1
ATOM 906 N N . LEU A 1 162 ? 11.216 34.649 27.058 1.00 19.65 160 LEU A N 1
ATOM 907 C CA . LEU A 1 162 ? 10.626 35.667 26.190 1.00 19.97 160 LEU A CA 1
ATOM 908 C C . LEU A 1 162 ? 9.130 35.488 25.982 1.00 20.96 160 LEU A C 1
ATOM 909 O O . LEU A 1 162 ? 8.375 36.461 25.903 1.00 21.50 160 LEU A O 1
ATOM 914 N N . LEU A 1 163 ? 8.701 34.237 25.901 1.00 22.36 161 LEU A N 1
ATOM 915 C CA . LEU A 1 163 ? 7.296 33.943 25.700 1.00 24.58 161 LEU A CA 1
ATOM 916 C C . LEU A 1 163 ? 6.475 34.518 26.859 1.00 26.50 161 LEU A C 1
ATOM 917 O O . LEU A 1 163 ? 5.297 34.831 26.700 1.00 26.47 161 LEU A O 1
ATOM 922 N N . ALA A 1 164 ? 7.114 34.687 28.013 1.00 27.90 162 ALA A N 1
ATOM 923 C CA . ALA A 1 164 ? 6.441 35.215 29.202 1.00 29.38 162 ALA A CA 1
ATOM 924 C C . ALA A 1 164 ? 6.540 36.736 29.356 1.00 29.70 162 ALA A C 1
ATOM 925 O O . ALA A 1 164 ? 6.021 37.302 30.322 1.00 30.43 162 ALA A O 1
ATOM 927 N N . ARG A 1 165 ? 7.203 37.398 28.413 1.00 28.67 163 ARG A N 1
ATOM 928 C CA . ARG A 1 165 ? 7.345 38.852 28.463 1.00 29.10 163 ARG A CA 1
ATOM 929 C C . ARG A 1 165 ? 6.047 39.527 28.030 1.00 29.73 163 ARG A C 1
ATOM 930 O O . ARG A 1 165 ? 5.699 39.535 26.850 1.00 30.64 163 ARG A O 1
ATOM 938 N N . GLU A 1 166 ? 5.336 40.105 28.990 1.00 30.24 164 GLU A N 1
ATOM 939 C CA . GLU A 1 166 ? 4.073 40.775 28.705 1.00 30.11 164 GLU A CA 1
ATOM 940 C C . GLU A 1 166 ? 4.250 42.064 27.906 1.00 29.44 164 GLU A C 1
ATOM 941 O O . GLU A 1 166 ? 3.296 42.569 27.315 1.00 29.37 164 GLU A O 1
ATOM 947 N N . ASP A 1 167 ? 5.473 42.583 27.872 1.00 27.98 165 ASP A N 1
ATOM 948 C CA . ASP A 1 167 ? 5.753 43.832 27.168 1.00 28.71 165 ASP A CA 1
ATOM 949 C C . ASP A 1 167 ? 6.139 43.686 25.697 1.00 27.91 165 ASP A C 1
ATOM 950 O O . ASP A 1 167 ? 6.182 44.678 24.964 1.00 28.43 165 ASP A O 1
ATOM 955 N N . LEU A 1 168 ? 6.415 42.459 25.265 1.00 26.40 166 LEU A N 1
ATOM 956 C CA . LEU A 1 168 ? 6.794 42.204 23.874 1.00 26.36 166 LEU A CA 1
ATOM 957 C C . LEU A 1 168 ? 5.599 41.886 22.982 1.00 24.75 166 LEU A C 1
ATOM 958 O O . LEU A 1 168 ? 4.575 41.383 23.449 1.00 26.13 166 LEU A O 1
ATOM 963 N N . SER A 1 169 ? 5.739 42.177 21.693 1.00 22.59 167 SER A N 1
ATOM 964 C CA . SER A 1 169 ? 4.692 41.871 20.728 1.00 23.22 167 SER A CA 1
ATOM 965 C C . SER A 1 169 ? 5.377 41.490 19.417 1.00 22.68 167 SER A C 1
ATOM 966 O O . SER A 1 169 ? 6.453 41.999 19.095 1.00 21.96 167 SER A O 1
ATOM 969 N N . GLY A 1 170 ? 4.762 40.578 18.674 1.00 21.92 168 GLY A N 1
ATOM 970 C CA . GLY A 1 170 ? 5.343 40.144 17.417 1.00 19.35 168 GLY A CA 1
ATOM 971 C C . GLY A 1 170 ? 5.394 38.633 17.323 1.00 19.15 168 GLY A C 1
ATOM 972 O O . GLY A 1 170 ? 4.444 37.949 17.709 1.00 19.98 168 GLY A O 1
ATOM 973 N N . THR A 1 171 ? 6.504 38.107 16.816 1.00 16.77 169 THR A N 1
ATOM 974 C CA . THR A 1 171 ? 6.671 36.670 16.673 1.00 15.40 169 THR A CA 1
ATOM 975 C C . THR A 1 171 ? 8.038 36.204 17.158 1.00 15.58 169 THR A C 1
ATOM 976 O O . THR A 1 171 ? 9.048 36.858 16.904 1.00 15.29 169 THR A O 1
ATOM 980 N N . LEU A 1 172 ? 8.057 35.070 17.852 1.00 15.41 170 LEU A N 1
ATOM 981 C CA . LEU A 1 172 ? 9.299 34.470 18.339 1.00 17.59 170 LEU A CA 1
ATOM 982 C C . LEU A 1 172 ? 9.481 33.185 17.536 1.00 17.10 170 LEU A C 1
ATOM 983 O O . LEU A 1 172 ? 8.731 32.223 17.723 1.00 16.92 170 LEU A O 1
ATOM 988 N N . TYR A 1 173 ? 10.463 33.185 16.637 1.00 14.49 171 TYR A N 1
ATOM 989 C CA . TYR A 1 173 ? 10.750 32.039 15.778 1.00 14.90 171 TYR A CA 1
ATOM 990 C C . TYR A 1 173 ? 11.820 31.121 16.375 1.00 14.75 171 TYR A C 1
ATOM 991 O O . TYR A 1 173 ? 12.942 31.563 16.641 1.00 14.25 171 TYR A O 1
ATOM 1000 N N . PHE A 1 174 ? 11.481 29.847 16.557 1.00 12.90 172 PHE A N 1
ATOM 1001 C CA . PHE A 1 174 ? 12.423 28.872 17.110 1.00 15.36 172 PHE A CA 1
ATOM 1002 C C . PHE A 1 174 ? 13.330 28.417 15.974 1.00 16.16 172 PHE A C 1
ATOM 1003 O O . PHE A 1 174 ? 12.863 27.869 14.982 1.00 14.95 172 PHE A O 1
ATOM 1011 N N . GLU A 1 175 ? 14.631 28.640 16.117 1.00 14.91 173 GLU A N 1
ATOM 1012 C CA . GLU A 1 175 ? 15.561 28.276 15.052 1.00 15.90 173 GLU A CA 1
ATOM 1013 C C . GLU A 1 175 ? 15.942 26.801 15.040 1.00 14.71 173 GLU A C 1
ATOM 1014 O O . GLU A 1 175 ? 16.226 26.217 16.079 1.00 14.86 173 GLU A O 1
ATOM 1020 N N . VAL A 1 176 ? 15.930 26.204 13.851 1.00 15.37 174 VAL A N 1
ATOM 1021 C CA . VAL A 1 176 ? 16.297 24.799 13.693 1.00 15.38 174 VAL A CA 1
ATOM 1022 C C . VAL A 1 176 ? 17.453 24.717 12.705 1.00 15.05 174 VAL A C 1
ATOM 1023 O O . VAL A 1 176 ? 17.418 25.335 11.645 1.00 15.58 174 VAL A O 1
ATOM 1027 N N . LEU A 1 177 ? 18.476 23.946 13.056 1.00 16.64 175 LEU A N 1
ATOM 1028 C CA . LEU A 1 177 ? 19.661 23.831 12.216 1.00 16.19 175 LEU A CA 1
ATOM 1029 C C . LEU A 1 177 ? 20.257 22.425 12.228 1.00 17.10 175 LEU A C 1
ATOM 1030 O O . LEU A 1 177 ? 20.698 21.949 13.260 1.00 16.22 175 LEU A O 1
ATOM 1035 N N . ASN A 1 178 ? 20.258 21.764 11.074 1.00 16.24 176 ASN A N 1
ATOM 1036 C CA . ASN A 1 178 ? 20.851 20.434 10.946 1.00 16.90 176 ASN A CA 1
ATOM 1037 C C . ASN A 1 178 ? 20.821 20.045 9.477 1.00 15.59 176 ASN A C 1
ATOM 1038 O O . ASN A 1 178 ? 19.764 19.747 8.931 1.00 16.98 176 ASN A O 1
ATOM 1043 N N . PRO A 1 179 ? 21.991 20.033 8.826 1.00 17.12 177 PRO A N 1
ATOM 1044 C CA . PRO A 1 179 ? 22.140 19.700 7.404 1.00 17.07 177 PRO A CA 1
ATOM 1045 C C . PRO A 1 179 ? 22.217 18.226 7.004 1.00 18.75 177 PRO A C 1
ATOM 1046 O O . PRO A 1 179 ? 22.367 17.923 5.820 1.00 17.73 177 PRO A O 1
ATOM 1050 N N . PHE A 1 180 ? 22.106 17.321 7.974 1.00 18.42 178 PHE A N 1
ATOM 1051 C CA . PHE A 1 180 ? 22.188 15.881 7.708 1.00 18.84 178 PHE A CA 1
ATOM 1052 C C . PHE A 1 180 ? 20.829 15.235 7.433 1.00 18.02 178 PHE A C 1
ATOM 1053 O O . PHE A 1 180 ? 20.011 15.081 8.335 1.00 16.93 178 PHE A O 1
ATOM 1061 N N . PRO A 1 181 ? 20.579 14.835 6.173 1.00 19.32 179 PRO A N 1
ATOM 1062 C CA . PRO A 1 181 ? 19.312 14.205 5.789 1.00 20.12 179 PRO A CA 1
ATOM 1063 C C . PRO A 1 181 ? 18.855 13.073 6.709 1.00 20.97 179 PRO A C 1
ATOM 1064 O O . PRO A 1 181 ? 17.670 12.967 7.027 1.00 20.42 179 PRO A O 1
ATOM 1068 N N . ASP A 1 182 ? 19.794 12.234 7.137 1.00 22.18 180 ASP A N 1
ATOM 1069 C CA . ASP A 1 182 ? 19.459 11.099 7.997 1.00 25.45 180 ASP A CA 1
ATOM 1070 C C . ASP A 1 182 ? 18.956 11.496 9.379 1.00 24.43 180 ASP A C 1
ATOM 1071 O O . ASP A 1 182 ? 18.280 10.713 10.045 1.00 25.09 180 ASP A O 1
ATOM 1076 N N . LYS A 1 183 ? 19.280 12.711 9.808 1.00 23.36 181 LYS A N 1
ATOM 1077 C CA . LYS A 1 183 ? 18.850 13.193 11.117 1.00 22.60 181 LYS A CA 1
ATOM 1078 C C . LYS A 1 183 ? 17.555 13.999 11.053 1.00 22.34 181 LYS A C 1
ATOM 1079 O O . LYS A 1 183 ? 16.998 14.364 12.083 1.00 22.04 181 LYS A O 1
ATOM 1085 N N . ALA A 1 184 ? 17.069 14.260 9.846 1.00 20.20 182 ALA A N 1
ATOM 1086 C CA . ALA A 1 184 ? 15.860 15.054 9.666 1.00 21.14 182 ALA A CA 1
ATOM 1087 C C . ALA A 1 184 ? 14.644 14.640 10.493 1.00 22.00 182 ALA A C 1
ATOM 1088 O O . ALA A 1 184 ? 14.074 15.464 11.209 1.00 20.97 182 ALA A O 1
ATOM 1090 N N . ASP A 1 185 ? 14.237 13.376 10.402 1.00 21.23 183 ASP A N 1
ATOM 1091 C CA . ASP A 1 185 ? 13.057 12.926 11.140 1.00 21.78 183 ASP A CA 1
ATOM 1092 C C . ASP A 1 185 ? 13.144 13.165 12.639 1.00 21.00 183 ASP A C 1
ATOM 1093 O O . ASP A 1 185 ? 12.210 13.690 13.245 1.00 21.10 183 ASP A O 1
ATOM 1098 N N . GLU A 1 186 ? 14.263 12.783 13.241 1.00 20.51 184 GLU A N 1
ATOM 1099 C CA . GLU A 1 186 ? 14.413 12.960 14.676 1.00 21.04 184 GLU A CA 1
ATOM 1100 C C . GLU A 1 186 ? 14.527 14.423 15.084 1.00 20.33 184 GLU A C 1
ATOM 1101 O O . GLU A 1 186 ? 14.004 14.815 16.123 1.00 18.77 184 GLU A O 1
ATOM 1107 N N . VAL A 1 187 ? 15.205 15.238 14.280 1.00 19.41 185 VAL A N 1
ATOM 1108 C CA . VAL A 1 187 ? 15.322 16.652 14.624 1.00 18.61 185 VAL A CA 1
ATOM 1109 C C . VAL A 1 187 ? 13.938 17.289 14.558 1.00 19.31 185 VAL A C 1
ATOM 1110 O O . VAL A 1 187 ? 13.567 18.077 15.431 1.00 17.24 185 VAL A O 1
ATOM 1114 N N . PHE A 1 188 ? 13.174 16.942 13.525 1.00 18.67 186 PHE A N 1
ATOM 1115 C CA . PHE A 1 188 ? 11.825 17.482 13.371 1.00 20.36 186 PHE A CA 1
ATOM 1116 C C . PHE A 1 188 ? 10.945 17.108 14.567 1.00 20.90 186 PHE A C 1
ATOM 1117 O O . PHE A 1 188 ? 10.242 17.953 15.125 1.00 20.43 186 PHE A O 1
ATOM 1125 N N . ALA A 1 189 ? 10.994 15.840 14.962 1.00 20.67 187 ALA A N 1
ATOM 1126 C CA . ALA A 1 189 ? 10.208 15.357 16.095 1.00 21.37 187 ALA A CA 1
ATOM 1127 C C . ALA A 1 189 ? 10.556 16.112 17.379 1.00 21.53 187 ALA A C 1
ATOM 1128 O O . ALA A 1 189 ? 9.668 16.464 18.163 1.00 21.04 187 ALA A O 1
ATOM 1130 N N . ALA A 1 190 ? 11.848 16.361 17.592 1.00 20.33 188 ALA A N 1
ATOM 1131 C CA . ALA A 1 190 ? 12.302 17.079 18.782 1.00 19.96 188 ALA A CA 1
ATOM 1132 C C . ALA A 1 190 ? 11.814 18.528 18.742 1.00 21.07 188 ALA A C 1
ATOM 1133 O O . ALA A 1 190 ? 11.404 19.088 19.763 1.00 20.60 188 ALA A O 1
ATOM 1135 N N . ALA A 1 191 ? 11.866 19.129 17.556 1.00 20.68 189 ALA A N 1
ATOM 1136 C CA . ALA A 1 191 ? 11.419 20.503 17.376 1.00 21.48 189 ALA A CA 1
ATOM 1137 C C . ALA A 1 191 ? 9.908 20.595 17.574 1.00 22.20 189 ALA A C 1
ATOM 1138 O O . ALA A 1 191 ? 9.413 21.503 18.242 1.00 20.32 189 ALA A O 1
ATOM 1140 N N . ARG A 1 192 ? 9.178 19.648 16.992 1.00 22.48 190 ARG A N 1
ATOM 1141 C CA . ARG A 1 192 ? 7.724 19.633 17.112 1.00 24.58 190 ARG A CA 1
ATOM 1142 C C . ARG A 1 192 ? 7.288 19.568 18.571 1.00 22.41 190 ARG A C 1
ATOM 1143 O O . ARG A 1 192 ? 6.370 20.275 18.978 1.00 23.45 190 ARG A O 1
ATOM 1151 N N . THR A 1 193 ? 7.945 18.719 19.357 1.00 23.26 191 THR A N 1
ATOM 1152 C CA . THR A 1 193 ? 7.603 18.586 20.768 1.00 23.44 191 THR A CA 1
ATOM 1153 C C . THR A 1 193 ? 7.687 19.939 21.476 1.00 22.50 191 THR A C 1
ATOM 1154 O O . THR A 1 193 ? 6.753 20.338 22.171 1.00 20.39 191 THR A O 1
ATOM 1158 N N . HIS A 1 194 ? 8.807 20.639 21.304 1.00 21.59 192 HIS A N 1
ATOM 1159 C CA . HIS A 1 194 ? 8.985 21.957 21.917 1.00 22.08 192 HIS A CA 1
ATOM 1160 C C . HIS A 1 194 ? 7.890 22.915 21.447 1.00 21.49 192 HIS A C 1
ATOM 1161 O O . HIS A 1 194 ? 7.276 23.627 22.249 1.00 22.16 192 HIS A O 1
ATOM 1168 N N . LEU A 1 195 ? 7.667 22.940 20.136 1.00 22.33 193 LEU A N 1
ATOM 1169 C CA . LEU A 1 195 ? 6.663 23.810 19.540 1.00 22.24 193 LEU A CA 1
ATOM 1170 C C . LEU A 1 195 ? 5.257 23.552 20.078 1.00 25.08 193 LEU A C 1
ATOM 1171 O O . LEU A 1 195 ? 4.520 24.495 20.377 1.00 25.85 193 LEU A O 1
ATOM 1176 N N . GLU A 1 196 ? 4.887 22.282 20.207 1.00 25.09 194 GLU A N 1
ATOM 1177 C CA . GLU A 1 196 ? 3.562 21.936 20.708 1.00 28.03 194 GLU A CA 1
ATOM 1178 C C . GLU A 1 196 ? 3.395 22.422 22.141 1.00 27.17 194 GLU A C 1
ATOM 1179 O O . GLU A 1 196 ? 2.319 22.870 22.535 1.00 27.41 194 GLU A O 1
ATOM 1185 N N . ARG A 1 197 ? 4.473 22.339 22.913 1.00 27.21 195 ARG A N 1
ATOM 1186 C CA . ARG A 1 197 ? 4.456 22.771 24.302 1.00 28.27 195 ARG A CA 1
ATOM 1187 C C . ARG A 1 197 ? 4.266 24.288 24.376 1.00 28.29 195 ARG A C 1
ATOM 1188 O O . ARG A 1 197 ? 3.402 24.785 25.100 1.00 27.89 195 ARG A O 1
ATOM 1196 N N . TRP A 1 198 ? 5.069 25.022 23.612 1.00 27.34 196 TRP A N 1
ATOM 1197 C CA . TRP A 1 198 ? 4.998 26.478 23.611 1.00 27.74 196 TRP A CA 1
ATOM 1198 C C . TRP A 1 198 ? 3.715 27.043 23.008 1.00 29.61 196 TRP A C 1
ATOM 1199 O O . TRP A 1 198 ? 3.248 28.103 23.426 1.00 29.36 196 TRP A O 1
ATOM 1210 N N . ARG A 1 199 ? 3.149 26.342 22.028 1.00 30.13 197 ARG A N 1
ATOM 1211 C CA . ARG A 1 199 ? 1.930 26.806 21.371 1.00 32.09 197 ARG A CA 1
ATOM 1212 C C . ARG A 1 199 ? 0.794 27.011 22.374 1.00 32.68 197 ARG A C 1
ATOM 1213 O O . ARG A 1 199 ? -0.103 27.822 22.148 1.00 33.10 197 ARG A O 1
ATOM 1221 N N . ARG A 1 200 ? 0.847 26.284 23.485 1.00 33.71 198 ARG A N 1
ATOM 1222 C CA . ARG A 1 200 ? -0.172 26.388 24.528 1.00 35.76 198 ARG A CA 1
ATOM 1223 C C . ARG A 1 200 ? 0.047 27.620 25.404 1.00 36.09 198 ARG A C 1
ATOM 1224 O O . ARG A 1 200 ? -0.884 28.111 26.045 1.00 36.80 198 ARG A O 1
ATOM 1232 N N . LEU A 1 201 ? 1.280 28.114 25.427 1.00 36.03 199 LEU A N 1
ATOM 1233 C CA . LEU A 1 201 ? 1.632 29.273 26.246 1.00 36.21 199 LEU A CA 1
ATOM 1234 C C . LEU A 1 201 ? 1.517 30.572 25.468 1.00 36.74 199 LEU A C 1
ATOM 1235 O O . LEU A 1 201 ? 1.564 31.661 26.034 1.00 37.06 199 LEU A O 1
ATOM 1240 N N . GLU A 1 202 ? 1.364 30.438 24.158 1.00 37.27 200 GLU A N 1
ATOM 1241 C CA . GLU A 1 202 ? 1.235 31.572 23.257 1.00 37.33 200 GLU A CA 1
ATOM 1242 C C . GLU A 1 202 ? -0.004 32.412 23.587 1.00 37.64 200 GLU A C 1
ATOM 1243 O O . GLU A 1 202 ? -1.077 31.872 23.860 1.00 37.99 200 GLU A O 1
ATOM 1249 N N . ARG A 1 203 ? 0.151 33.734 23.584 1.00 37.35 201 ARG A N 1
ATOM 1250 C CA . ARG A 1 203 ? -0.970 34.624 23.869 1.00 36.86 201 ARG A CA 1
ATOM 1251 C C . ARG A 1 203 ? -1.154 35.675 22.779 1.00 37.25 201 ARG A C 1
ATOM 1252 O O . ARG A 1 203 ? -0.287 35.854 21.921 1.00 38.04 201 ARG A O 1
ATOM 1260 N N . PRO A 1 204 ? -2.302 36.373 22.787 1.00 37.01 202 PRO A N 1
ATOM 1261 C CA . PRO A 1 204 ? -2.587 37.407 21.787 1.00 35.68 202 PRO A CA 1
ATOM 1262 C C . PRO A 1 204 ? -1.514 38.493 21.744 1.00 34.74 202 PRO A C 1
ATOM 1263 O O . PRO A 1 204 ? -1.230 39.137 22.755 1.00 34.36 202 PRO A O 1
ATOM 1267 N N . GLY A 1 205 ? -0.920 38.689 20.572 1.00 32.54 203 GLY A N 1
ATOM 1268 C CA . GLY A 1 205 ? 0.100 39.713 20.432 1.00 31.34 203 GLY A CA 1
ATOM 1269 C C . GLY A 1 205 ? 1.523 39.195 20.369 1.00 29.09 203 GLY A C 1
ATOM 1270 O O . GLY A 1 205 ? 2.409 39.888 19.873 1.00 29.17 203 GLY A O 1
ATOM 1271 N N . LEU A 1 206 ? 1.748 37.988 20.878 1.00 28.62 204 LEU A N 1
ATOM 1272 C CA . LEU A 1 206 ? 3.078 37.382 20.872 1.00 28.61 204 LEU A CA 1
ATOM 1273 C C . LEU A 1 206 ? 2.909 35.921 20.484 1.00 29.31 204 LEU A C 1
ATOM 1274 O O . LEU A 1 206 ? 2.560 35.082 21.318 1.00 30.85 204 LEU A O 1
ATOM 1279 N N . ARG A 1 207 ? 3.161 35.621 19.215 1.00 26.95 205 ARG A N 1
ATOM 1280 C CA . ARG A 1 207 ? 2.987 34.269 18.707 1.00 26.27 205 ARG A CA 1
ATOM 1281 C C . ARG A 1 207 ? 4.273 33.493 18.454 1.00 24.34 205 ARG A C 1
ATOM 1282 O O . ARG A 1 207 ? 5.356 34.065 18.297 1.00 22.76 205 ARG A O 1
ATOM 1290 N N . LEU A 1 208 ? 4.128 32.175 18.406 1.00 22.44 206 LEU A N 1
ATOM 1291 C CA . LEU A 1 208 ? 5.249 31.275 18.172 1.00 21.30 206 LEU A CA 1
ATOM 1292 C C . LEU A 1 208 ? 5.453 31.069 16.678 1.00 20.76 206 LEU A C 1
ATOM 1293 O O . LEU A 1 208 ? 4.487 30.963 15.918 1.00 19.57 206 LEU A O 1
ATOM 1298 N N . GLY A 1 209 ? 6.715 31.014 16.263 1.00 18.98 207 GLY A N 1
ATOM 1299 C CA . GLY A 1 209 ? 7.028 30.814 14.863 1.00 17.80 207 GLY A CA 1
ATOM 1300 C C . GLY A 1 209 ? 8.120 29.775 14.702 1.00 18.50 207 GLY A C 1
ATOM 1301 O O . GLY A 1 209 ? 8.590 29.202 15.681 1.00 17.15 207 GLY A O 1
ATOM 1302 N N . LEU A 1 210 ? 8.532 29.539 13.463 1.00 18.07 208 LEU A N 1
ATOM 1303 C CA . LEU A 1 210 ? 9.561 28.552 13.192 1.00 17.12 208 LEU A CA 1
ATOM 1304 C C . LEU A 1 210 ? 10.589 29.129 12.239 1.00 15.96 208 LEU A C 1
ATOM 1305 O O . LEU A 1 210 ? 10.252 29.855 11.306 1.00 16.08 208 LEU A O 1
ATOM 1310 N N . SER A 1 211 ? 11.853 28.810 12.467 1.00 14.86 209 SER A N 1
ATOM 1311 C CA . SER A 1 211 ? 12.875 29.335 11.592 1.00 13.99 209 SER A CA 1
ATOM 1312 C C . SER A 1 211 ? 13.941 28.362 11.130 1.00 14.77 209 SER A C 1
ATOM 1313 O O . SER A 1 211 ? 14.914 28.120 11.843 1.00 13.52 209 SER A O 1
ATOM 1316 N N . PRO A 1 212 ? 13.751 27.763 9.942 1.00 14.50 210 PRO A N 1
ATOM 1317 C CA . PRO A 1 212 ? 14.747 26.833 9.403 1.00 15.56 210 PRO A CA 1
ATOM 1318 C C . PRO A 1 212 ? 15.910 27.802 9.135 1.00 15.84 210 PRO A C 1
ATOM 1319 O O . PRO A 1 212 ? 15.735 28.783 8.410 1.00 15.44 210 PRO A O 1
ATOM 1323 N N . HIS A 1 213 ? 17.074 27.536 9.723 1.00 14.38 211 HIS A N 1
ATOM 1324 C CA . HIS A 1 213 ? 18.236 28.427 9.611 1.00 14.52 211 HIS A CA 1
ATOM 1325 C C . HIS A 1 213 ? 18.543 28.996 8.224 1.00 14.29 211 HIS A C 1
ATOM 1326 O O . HIS A 1 213 ? 18.402 30.201 7.994 1.00 11.48 211 HIS A O 1
ATOM 1333 N N . THR A 1 214 ? 18.991 28.138 7.314 1.00 12.28 212 THR A N 1
ATOM 1334 C CA . THR A 1 214 ? 19.315 28.554 5.953 1.00 13.77 212 THR A CA 1
ATOM 1335 C C . THR A 1 214 ? 19.040 27.375 5.034 1.00 14.47 212 THR A C 1
ATOM 1336 O O . THR A 1 214 ? 18.755 26.271 5.501 1.00 14.39 212 THR A O 1
ATOM 1340 N N . PRO A 1 215 ? 19.134 27.589 3.712 1.00 15.60 213 PRO A N 1
ATOM 1341 C CA . PRO A 1 215 ? 18.881 26.481 2.786 1.00 16.81 213 PRO A CA 1
ATOM 1342 C C . PRO A 1 215 ? 20.014 25.454 2.778 1.00 17.24 213 PRO A C 1
ATOM 1343 O O . PRO A 1 215 ? 19.851 24.358 2.246 1.00 17.67 213 PRO A O 1
ATOM 1347 N N . PHE A 1 216 ? 21.161 25.804 3.359 1.00 16.23 214 PHE A N 1
ATOM 1348 C CA . PHE A 1 216 ? 22.293 24.883 3.363 1.00 16.29 214 PHE A CA 1
ATOM 1349 C C . PHE A 1 216 ? 22.694 24.321 4.724 1.00 16.48 214 PHE A C 1
ATOM 1350 O O . PHE A 1 216 ? 23.597 23.489 4.802 1.00 14.89 214 PHE A O 1
ATOM 1358 N N . THR A 1 217 ? 22.035 24.770 5.793 1.00 13.93 215 THR A N 1
ATOM 1359 C CA . THR A 1 217 ? 22.333 24.243 7.124 1.00 14.45 215 THR A CA 1
ATOM 1360 C C . THR A 1 217 ? 21.146 23.410 7.615 1.00 14.86 215 THR A C 1
ATOM 1361 O O . THR A 1 217 ? 21.092 22.992 8.775 1.00 14.51 215 THR A O 1
ATOM 1365 N N . VAL A 1 218 ? 20.198 23.173 6.712 1.00 14.09 216 VAL A N 1
ATOM 1366 C CA . VAL A 1 218 ? 19.006 22.374 7.005 1.00 14.17 216 VAL A CA 1
ATOM 1367 C C . VAL A 1 218 ? 18.837 21.454 5.797 1.00 14.37 216 VAL A C 1
ATOM 1368 O O . VAL A 1 218 ? 18.754 21.934 4.672 1.00 16.09 216 VAL A O 1
ATOM 1372 N N . SER A 1 219 ? 18.805 20.142 6.019 1.00 14.26 217 SER A N 1
ATOM 1373 C CA . SER A 1 219 ? 18.660 19.208 4.904 1.00 14.87 217 SER A CA 1
ATOM 1374 C C . SER A 1 219 ? 17.335 19.435 4.176 1.00 16.49 217 SER A C 1
ATOM 1375 O O . SER A 1 219 ? 16.378 19.953 4.755 1.00 16.21 217 SER A O 1
ATOM 1378 N N . HIS A 1 220 ? 17.280 19.048 2.904 1.00 16.10 218 HIS A N 1
ATOM 1379 C CA . HIS A 1 220 ? 16.059 19.225 2.126 1.00 17.90 218 HIS A CA 1
ATOM 1380 C C . HIS A 1 220 ? 14.877 18.550 2.821 1.00 18.22 218 HIS A C 1
ATOM 1381 O O . HIS A 1 220 ? 13.773 19.093 2.857 1.00 18.34 218 HIS A O 1
ATOM 1388 N N . ARG A 1 221 ? 15.115 17.372 3.387 1.00 19.14 219 ARG A N 1
ATOM 1389 C CA . ARG A 1 221 ? 14.058 16.643 4.076 1.00 20.63 219 ARG A CA 1
ATOM 1390 C C . ARG A 1 221 ? 13.541 17.401 5.301 1.00 18.99 219 ARG A C 1
ATOM 1391 O O . ARG A 1 221 ? 12.334 17.561 5.476 1.00 17.14 219 ARG A O 1
ATOM 1399 N N . LEU A 1 222 ? 14.452 17.873 6.148 1.00 16.32 220 LEU A N 1
ATOM 1400 C CA . LEU A 1 222 ? 14.050 18.608 7.344 1.00 15.59 220 LEU A CA 1
ATOM 1401 C C . LEU A 1 222 ? 13.356 19.925 6.975 1.00 15.73 220 LEU A C 1
ATOM 1402 O O . LEU A 1 222 ? 12.413 20.348 7.645 1.00 16.37 220 LEU A O 1
ATOM 1407 N N . MET A 1 223 ? 13.818 20.566 5.905 1.00 16.79 221 MET A N 1
ATOM 1408 C CA . MET A 1 223 ? 13.225 21.827 5.462 1.00 15.97 221 MET A CA 1
ATOM 1409 C C . MET A 1 223 ? 11.752 21.636 5.089 1.00 17.93 221 MET A C 1
ATOM 1410 O O . MET A 1 223 ? 10.900 22.449 5.452 1.00 16.03 221 MET A O 1
ATOM 1415 N N . ARG A 1 224 ? 11.452 20.565 4.361 1.00 18.16 222 ARG A N 1
ATOM 1416 C CA . ARG A 1 224 ? 10.073 20.295 3.971 1.00 20.66 222 ARG A CA 1
ATOM 1417 C C . ARG A 1 224 ? 9.215 19.866 5.152 1.00 20.34 222 ARG A C 1
ATOM 1418 O O . ARG A 1 224 ? 8.040 20.223 5.227 1.00 21.13 222 ARG A O 1
ATOM 1426 N N . LEU A 1 225 ? 9.791 19.094 6.071 1.00 20.36 223 LEU A N 1
ATOM 1427 C CA . LEU A 1 225 ? 9.043 18.664 7.247 1.00 19.49 223 LEU A CA 1
ATOM 1428 C C . LEU A 1 225 ? 8.649 19.901 8.040 1.00 18.55 223 LEU A C 1
ATOM 1429 O O . LEU A 1 225 ? 7.524 20.012 8.528 1.00 18.40 223 LEU A O 1
ATOM 1434 N N . LEU A 1 226 ? 9.582 20.840 8.152 1.00 17.27 224 LEU A N 1
ATOM 1435 C CA . LEU A 1 226 ? 9.331 22.064 8.899 1.00 17.31 224 LEU A CA 1
ATOM 1436 C C . LEU A 1 226 ? 8.322 22.982 8.215 1.00 18.25 224 LEU A C 1
ATOM 1437 O O . LEU A 1 226 ? 7.385 23.463 8.859 1.00 18.72 224 LEU A O 1
ATOM 1442 N N . SER A 1 227 ? 8.500 23.232 6.920 1.00 19.84 225 SER A N 1
ATOM 1443 C CA . SER A 1 227 ? 7.577 24.125 6.227 1.00 22.22 225 SER A CA 1
ATOM 1444 C C . SER A 1 227 ? 6.171 23.540 6.150 1.00 23.14 225 SER A C 1
ATOM 1445 O O . SER A 1 227 ? 5.192 24.265 6.332 1.00 21.76 225 SER A O 1
ATOM 1448 N N . ASP A 1 228 ? 6.065 22.238 5.895 1.00 22.98 226 ASP A N 1
ATOM 1449 C CA . ASP A 1 228 ? 4.751 21.598 5.826 1.00 24.28 226 ASP A CA 1
ATOM 1450 C C . ASP A 1 228 ? 4.071 21.673 7.188 1.00 23.81 226 ASP A C 1
ATOM 1451 O O . ASP A 1 228 ? 2.881 21.980 7.284 1.00 23.26 226 ASP A O 1
ATOM 1456 N N . TYR A 1 229 ? 4.830 21.388 8.241 1.00 23.12 227 TYR A N 1
ATOM 1457 C CA . TYR A 1 229 ? 4.292 21.434 9.595 1.00 22.56 227 TYR A CA 1
ATOM 1458 C C . TYR A 1 229 ? 3.771 22.831 9.911 1.00 22.68 227 TYR A C 1
ATOM 1459 O O . TYR A 1 229 ? 2.632 22.994 10.344 1.00 21.65 227 TYR A O 1
ATOM 1468 N N . ALA A 1 230 ? 4.606 23.841 9.682 1.00 21.75 228 ALA A N 1
ATOM 1469 C CA . ALA A 1 230 ? 4.223 25.225 9.956 1.00 21.49 228 ALA A CA 1
ATOM 1470 C C . ALA A 1 230 ? 3.015 25.668 9.135 1.00 21.71 228 ALA A C 1
ATOM 1471 O O . ALA A 1 230 ? 2.109 26.326 9.649 1.00 22.37 228 ALA A O 1
ATOM 1473 N N . ALA A 1 231 ? 3.015 25.321 7.854 1.00 21.69 229 ALA A N 1
ATOM 1474 C CA . ALA A 1 231 ? 1.916 25.681 6.968 1.00 23.95 229 ALA A CA 1
ATOM 1475 C C . ALA A 1 231 ? 0.616 25.069 7.484 1.00 24.41 229 ALA A C 1
ATOM 1476 O O . ALA A 1 231 ? -0.425 25.730 7.530 1.00 24.73 229 ALA A O 1
ATOM 1478 N N . GLY A 1 232 ? 0.690 23.809 7.894 1.00 25.43 230 GLY A N 1
ATOM 1479 C CA . GLY A 1 232 ? -0.485 23.123 8.398 1.00 27.10 230 GLY A CA 1
ATOM 1480 C C . GLY A 1 232 ? -0.970 23.612 9.748 1.00 28.30 230 GLY A C 1
ATOM 1481 O O . GLY A 1 232 ? -2.178 23.639 10.001 1.00 28.49 230 GLY A O 1
ATOM 1482 N N . GLU A 1 233 ? -0.040 24.001 10.616 1.00 27.65 231 GLU A N 1
ATOM 1483 C CA . GLU A 1 233 ? -0.382 24.476 11.956 1.00 27.89 231 GLU A CA 1
ATOM 1484 C C . GLU A 1 233 ? -0.582 25.983 12.040 1.00 26.96 231 GLU A C 1
ATOM 1485 O O . GLU A 1 233 ? -0.961 26.505 13.087 1.00 27.35 231 GLU A O 1
ATOM 1491 N N . GLY A 1 234 ? -0.320 26.681 10.942 1.00 27.18 232 GLY A N 1
ATOM 1492 C CA . GLY A 1 234 ? -0.475 28.123 10.938 1.00 26.66 232 GLY A CA 1
ATOM 1493 C C . GLY A 1 234 ? 0.648 28.847 11.662 1.00 26.73 232 GLY A C 1
ATOM 1494 O O . GLY A 1 234 ? 0.424 29.896 12.261 1.00 27.01 232 GLY A O 1
ATOM 1495 N N . LEU A 1 235 ? 1.857 28.291 11.618 1.00 25.02 233 LEU A N 1
ATOM 1496 C CA . LEU A 1 235 ? 3.004 28.917 12.274 1.00 24.11 233 LEU A CA 1
ATOM 1497 C C . LEU A 1 235 ? 3.807 29.752 11.280 1.00 23.23 233 LEU A C 1
ATOM 1498 O O . LEU A 1 235 ? 4.196 29.263 10.222 1.00 23.53 233 LEU A O 1
ATOM 1503 N N . PRO A 1 236 ? 4.062 31.030 11.603 1.00 22.05 234 PRO A N 1
ATOM 1504 C CA . PRO A 1 236 ? 4.835 31.856 10.675 1.00 21.19 234 PRO A CA 1
ATOM 1505 C C . PRO A 1 236 ? 6.251 31.309 10.511 1.00 19.00 234 PRO A C 1
ATOM 1506 O O . PRO A 1 236 ? 6.791 30.665 11.416 1.00 18.00 234 PRO A O 1
ATOM 1510 N N . LEU A 1 237 ? 6.836 31.547 9.342 1.00 18.09 235 LEU A N 1
ATOM 1511 C CA . LEU A 1 237 ? 8.180 31.073 9.040 1.00 17.31 235 LEU A CA 1
ATOM 1512 C C . LEU A 1 237 ? 9.115 32.200 8.630 1.00 17.42 235 LEU A C 1
ATOM 1513 O O . LEU A 1 237 ? 8.687 33.199 8.060 1.00 17.21 235 LEU A O 1
ATOM 1518 N N . GLN A 1 238 ? 10.395 32.027 8.945 1.00 16.87 236 GLN A N 1
ATOM 1519 C CA . GLN A 1 238 ? 11.443 32.960 8.536 1.00 15.82 236 GLN A CA 1
ATOM 1520 C C . GLN A 1 238 ? 12.651 32.095 8.207 1.00 14.41 236 GLN A C 1
ATOM 1521 O O . GLN A 1 238 ? 13.045 31.233 9.001 1.00 14.42 236 GLN A O 1
ATOM 1527 N N . ILE A 1 239 ? 13.208 32.305 7.020 1.00 12.89 237 ILE A N 1
ATOM 1528 C CA . ILE A 1 239 ? 14.374 31.558 6.551 1.00 12.63 237 ILE A CA 1
ATOM 1529 C C . ILE A 1 239 ? 15.407 32.572 6.044 1.00 13.32 237 ILE A C 1
ATOM 1530 O O . ILE A 1 239 ? 15.056 33.485 5.296 1.00 13.17 237 ILE A O 1
ATOM 1535 N N . HIS A 1 240 ? 16.663 32.435 6.469 1.00 14.16 238 HIS A N 1
ATOM 1536 C CA . HIS A 1 240 ? 17.718 33.331 5.983 1.00 14.13 238 HIS A CA 1
ATOM 1537 C C . HIS A 1 240 ? 18.086 32.796 4.610 1.00 13.99 238 HIS A C 1
ATOM 1538 O O . HIS A 1 240 ? 18.484 31.641 4.495 1.00 15.41 238 HIS A O 1
ATOM 1545 N N . VAL A 1 241 ? 17.984 33.622 3.573 1.00 14.38 239 VAL A N 1
ATOM 1546 C CA . VAL A 1 241 ? 18.291 33.137 2.231 1.00 14.91 239 VAL A CA 1
ATOM 1547 C C . VAL A 1 241 ? 19.159 34.074 1.402 1.00 15.83 239 VAL A C 1
ATOM 1548 O O . VAL A 1 241 ? 18.919 35.282 1.363 1.00 14.27 239 VAL A O 1
ATOM 1552 N N . ALA A 1 242 ? 20.167 33.496 0.749 1.00 12.81 240 ALA A N 1
ATOM 1553 C CA . ALA A 1 242 ? 21.084 34.233 -0.123 1.00 14.05 240 ALA A CA 1
ATOM 1554 C C . ALA A 1 242 ? 21.711 35.474 0.517 1.00 15.44 240 ALA A C 1
ATOM 1555 O O . ALA A 1 242 ? 21.847 36.523 -0.127 1.00 15.02 240 ALA A O 1
ATOM 1557 N N . GLU A 1 243 ? 22.122 3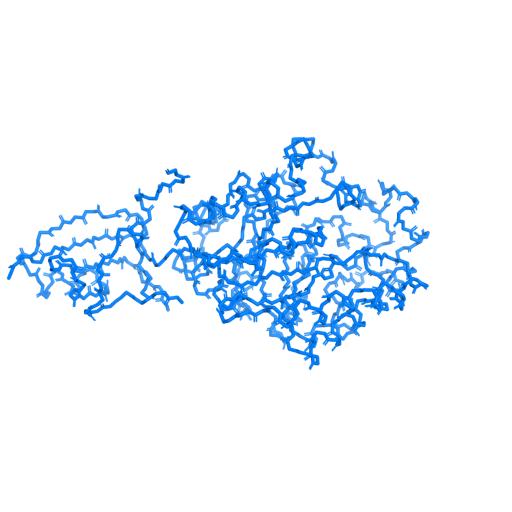5.341 1.773 1.00 14.86 241 GLU A N 1
ATOM 1558 C CA . GLU A 1 243 ? 22.722 36.459 2.491 1.00 15.27 241 GLU A CA 1
ATOM 1559 C C . GLU A 1 243 ? 24.059 36.909 1.915 1.00 16.23 241 GLU A C 1
ATOM 1560 O O . GLU A 1 243 ? 24.235 38.090 1.629 1.00 15.18 241 GLU A O 1
ATOM 1566 N N . HIS A 1 244 ? 24.990 35.971 1.733 1.00 14.14 242 HIS A N 1
ATOM 1567 C CA . HIS A 1 244 ? 26.321 36.282 1.209 1.00 15.54 242 HIS A CA 1
ATOM 1568 C C . HIS A 1 244 ? 26.467 35.759 -0.226 1.00 15.47 242 HIS A C 1
ATOM 1569 O O . HIS A 1 244 ? 25.886 34.736 -0.579 1.00 14.55 242 HIS A O 1
ATOM 1576 N N . PRO A 1 245 ? 27.232 36.465 -1.077 1.00 16.06 243 PRO A N 1
ATOM 1577 C CA . PRO A 1 245 ? 27.390 35.994 -2.457 1.00 17.06 243 PRO A CA 1
ATOM 1578 C C . PRO A 1 245 ? 27.933 34.574 -2.597 1.00 18.17 243 PRO A C 1
ATOM 1579 O O . PRO A 1 245 ? 27.614 33.880 -3.564 1.00 19.40 243 PRO A O 1
ATOM 1583 N N . THR A 1 246 ? 28.745 34.140 -1.637 1.00 18.12 244 THR A N 1
ATOM 1584 C CA . THR A 1 246 ? 29.315 32.800 -1.686 1.00 18.73 244 THR A CA 1
ATOM 1585 C C . THR A 1 246 ? 28.255 31.704 -1.521 1.00 18.02 244 THR A C 1
ATOM 1586 O O . THR A 1 246 ? 28.518 30.532 -1.802 1.00 17.73 244 THR A O 1
ATOM 1590 N N . GLU A 1 247 ? 27.061 32.078 -1.067 1.00 16.65 245 GLU A N 1
ATOM 1591 C CA . GLU A 1 247 ? 25.981 31.106 -0.923 1.00 16.24 245 GLU A CA 1
ATOM 1592 C C . GLU A 1 247 ? 25.432 30.823 -2.322 1.00 18.02 245 GLU A C 1
ATOM 1593 O O . GLU A 1 247 ? 25.204 29.669 -2.702 1.00 17.44 245 GLU A O 1
ATOM 1599 N N . LEU A 1 248 ? 25.226 31.883 -3.097 1.00 17.29 246 LEU A N 1
ATOM 1600 C CA . LEU A 1 248 ? 24.722 31.717 -4.458 1.00 18.77 246 LEU A CA 1
ATOM 1601 C C . LEU A 1 248 ? 25.745 30.924 -5.274 1.00 19.42 246 LEU A C 1
ATOM 1602 O O . LEU A 1 248 ? 25.386 30.078 -6.097 1.00 20.78 246 LEU A O 1
ATOM 1607 N N . GLU A 1 249 ? 27.022 31.195 -5.030 1.00 19.09 247 GLU A N 1
ATOM 1608 C CA . GLU A 1 249 ? 28.091 30.508 -5.747 1.00 21.63 247 GLU A CA 1
ATOM 1609 C C . GLU A 1 249 ? 28.085 28.992 -5.543 1.00 22.28 247 GLU A C 1
ATOM 1610 O O . GLU A 1 249 ? 28.177 28.235 -6.512 1.00 20.17 247 GLU A O 1
ATOM 1616 N N . MET A 1 250 ? 27.975 28.536 -4.297 1.00 21.72 248 MET A N 1
ATOM 1617 C CA . MET A 1 250 ? 27.992 27.097 -4.076 1.00 20.78 248 MET A CA 1
ATOM 1618 C C . MET A 1 250 ? 26.769 26.390 -4.631 1.00 20.69 248 MET A C 1
ATOM 1619 O O . MET A 1 250 ? 26.853 25.221 -5.007 1.00 19.77 248 MET A O 1
ATOM 1624 N N . PHE A 1 251 ? 25.633 27.078 -4.705 1.00 18.44 249 PHE A N 1
ATOM 1625 C CA . PHE A 1 251 ? 24.459 26.432 -5.274 1.00 18.44 249 PHE A CA 1
ATOM 1626 C C . PHE A 1 251 ? 24.664 26.255 -6.774 1.00 19.46 249 PHE A C 1
ATOM 1627 O O . PHE A 1 251 ? 24.053 25.391 -7.398 1.00 20.10 249 PHE A O 1
ATOM 1635 N N . ARG A 1 252 ? 25.541 27.075 -7.338 1.00 21.27 250 ARG A N 1
ATOM 1636 C CA . ARG A 1 252 ? 25.839 27.020 -8.762 1.00 23.99 250 ARG A CA 1
ATOM 1637 C C . ARG A 1 252 ? 26.973 26.058 -9.097 1.00 25.12 250 ARG A C 1
ATOM 1638 O O . ARG A 1 252 ? 26.929 25.386 -10.127 1.00 25.97 250 ARG A O 1
ATOM 1646 N N . THR A 1 253 ? 27.976 25.984 -8.226 1.00 25.44 251 THR A N 1
ATOM 1647 C CA . THR A 1 253 ? 29.145 25.137 -8.475 1.00 24.97 251 THR A CA 1
ATOM 1648 C C . THR A 1 253 ? 29.402 24.010 -7.475 1.00 25.02 251 THR A C 1
ATOM 1649 O O . THR A 1 253 ? 30.178 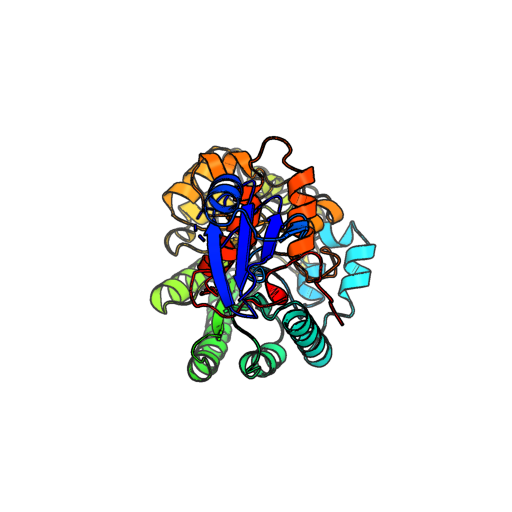23.095 -7.758 1.00 23.41 251 THR A O 1
ATOM 1653 N N . GLY A 1 254 ? 28.772 24.082 -6.310 1.00 21.34 252 GLY A N 1
ATOM 1654 C CA . GLY A 1 254 ? 28.999 23.068 -5.296 1.00 20.80 252 GLY A CA 1
ATOM 1655 C C . GLY A 1 254 ? 30.227 23.417 -4.473 1.00 19.39 252 GLY A C 1
ATOM 1656 O O . GLY A 1 254 ? 30.587 22.702 -3.529 1.00 19.81 252 GLY A O 1
ATOM 1657 N N . GLY A 1 255 ? 30.873 24.528 -4.823 1.00 19.25 253 GLY A N 1
ATOM 1658 C CA . GLY A 1 255 ? 32.064 24.953 -4.106 1.00 19.05 253 GLY A CA 1
ATOM 1659 C C . GLY A 1 255 ? 32.145 26.448 -3.832 1.00 22.50 253 GLY A C 1
ATOM 1660 O O . GLY A 1 255 ? 31.124 27.120 -3.676 1.00 23.50 253 GLY A O 1
ATOM 1661 N N . GLY A 1 256 ? 33.362 26.975 -3.775 1.00 21.69 254 GLY A N 1
ATOM 1662 C CA . GLY A 1 256 ? 33.533 28.390 -3.501 1.00 22.73 254 GLY A CA 1
ATOM 1663 C C . GLY A 1 256 ? 33.964 28.642 -2.068 1.00 22.56 254 GLY A C 1
ATOM 1664 O O . GLY A 1 256 ? 33.927 27.728 -1.238 1.00 22.65 254 GLY A O 1
ATOM 1665 N N . PRO A 1 257 ? 34.349 29.888 -1.738 1.00 22.99 255 PRO A N 1
ATOM 1666 C CA . PRO A 1 257 ? 34.807 30.326 -0.416 1.00 23.60 255 PRO A CA 1
ATOM 1667 C C . PRO A 1 257 ? 33.974 29.938 0.805 1.00 22.45 255 PRO A C 1
ATOM 1668 O O . PRO A 1 257 ? 34.523 29.790 1.892 1.00 22.54 255 PRO A O 1
ATOM 1672 N N . LEU A 1 258 ? 32.662 29.793 0.645 1.00 20.43 256 LEU A N 1
ATOM 1673 C CA . LEU A 1 258 ? 31.826 29.419 1.783 1.00 20.77 256 LEU A CA 1
ATOM 1674 C C . LEU A 1 258 ? 31.982 27.925 2.037 1.00 20.59 256 LEU A C 1
ATOM 1675 O O . LEU A 1 258 ? 32.547 27.509 3.046 1.00 21.60 256 LEU A O 1
ATOM 1680 N N . TRP A 1 259 ? 31.489 27.123 1.103 1.00 20.67 257 TRP A N 1
ATOM 1681 C CA . TRP A 1 259 ? 31.562 25.678 1.237 1.00 22.44 257 TRP A CA 1
ATOM 1682 C C . TRP A 1 259 ? 32.981 25.154 1.432 1.00 23.13 257 TRP A C 1
ATOM 1683 O O . TRP A 1 259 ? 33.236 24.354 2.337 1.00 23.04 257 TRP A O 1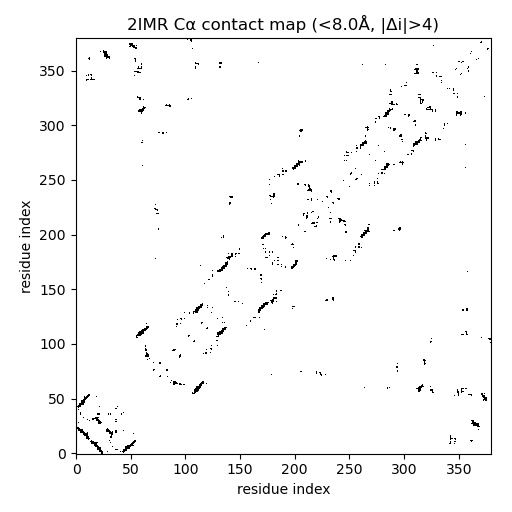
ATOM 1694 N N . ASP A 1 260 ? 33.911 25.604 0.597 1.00 24.08 258 ASP A N 1
ATOM 1695 C CA . ASP A 1 260 ? 35.284 25.117 0.692 1.00 24.83 258 ASP A CA 1
ATOM 1696 C C . ASP A 1 260 ? 36.034 25.525 1.956 1.00 24.99 258 ASP A C 1
ATOM 1697 O O . ASP A 1 260 ? 37.153 25.069 2.187 1.00 24.01 258 ASP A O 1
ATOM 1702 N N . ASN A 1 261 ? 35.420 26.369 2.779 1.00 26.38 259 ASN A N 1
ATOM 1703 C CA . ASN A 1 261 ? 36.061 26.828 4.014 1.00 26.88 259 ASN A CA 1
ATOM 1704 C C . ASN A 1 261 ? 35.226 26.541 5.264 1.00 25.96 259 ASN A C 1
ATOM 1705 O O . ASN A 1 261 ? 35.462 27.110 6.328 1.00 25.43 259 ASN A O 1
ATOM 1710 N N . ARG A 1 262 ? 34.251 25.649 5.126 1.00 25.50 260 ARG A N 1
ATOM 1711 C CA . ARG A 1 262 ? 33.376 25.268 6.232 1.00 23.67 260 ARG A CA 1
ATOM 1712 C C . ARG A 1 262 ? 34.126 24.341 7.179 1.00 24.11 260 ARG A C 1
ATOM 1713 O O . ARG A 1 262 ? 35.218 23.864 6.861 1.00 23.29 260 ARG A O 1
ATOM 1721 N N . MET A 1 263 ? 33.539 24.094 8.345 1.00 23.97 261 MET A N 1
ATOM 1722 C CA . MET A 1 263 ? 34.120 23.160 9.301 1.00 26.35 261 MET A CA 1
ATOM 1723 C C . MET A 1 263 ? 33.480 21.847 8.865 1.00 25.56 261 MET A C 1
ATOM 1724 O O . MET A 1 263 ? 32.277 21.661 9.018 1.00 23.35 261 MET A O 1
ATOM 1729 N N . PRO A 1 264 ? 34.281 20.928 8.298 1.00 26.98 262 PRO A N 1
ATOM 1730 C CA . PRO A 1 264 ? 33.850 19.616 7.799 1.00 26.28 262 PRO A CA 1
ATOM 1731 C C . PRO A 1 264 ? 32.924 18.754 8.656 1.00 25.87 262 PRO A C 1
ATOM 1732 O O . PRO A 1 264 ? 31.988 18.143 8.134 1.00 23.97 262 PRO A O 1
ATOM 1736 N N . ALA A 1 265 ? 33.170 18.706 9.960 1.00 24.52 263 ALA A N 1
ATOM 1737 C CA . ALA A 1 265 ? 32.349 17.886 10.842 1.00 25.37 263 ALA A CA 1
ATOM 1738 C C . ALA A 1 265 ? 30.909 18.379 10.996 1.00 24.24 263 ALA A C 1
ATOM 1739 O O . ALA A 1 265 ? 30.036 17.621 11.407 1.00 26.61 263 ALA A O 1
ATOM 1741 N N . LEU A 1 266 ? 30.655 19.637 10.652 1.00 23.70 264 LEU A N 1
ATOM 1742 C CA . LEU A 1 266 ? 29.314 20.205 10.795 1.00 22.69 264 LEU A CA 1
ATOM 1743 C C . LEU A 1 266 ? 28.368 19.959 9.622 1.00 21.11 264 LEU A C 1
ATOM 1744 O O . LEU A 1 266 ? 27.181 20.278 9.710 1.00 18.24 264 LEU A O 1
ATOM 1749 N N . TYR A 1 267 ? 28.881 19.389 8.535 1.00 18.79 265 TYR A N 1
ATOM 1750 C CA . TYR A 1 267 ? 28.062 19.155 7.345 1.00 19.24 265 TYR A CA 1
ATOM 1751 C C . TYR A 1 267 ? 28.344 17.833 6.638 1.00 19.28 265 TYR A C 1
ATOM 1752 O O . TYR A 1 267 ? 29.380 17.210 6.853 1.00 17.91 265 TYR A O 1
ATOM 1761 N N . PRO A 1 268 ? 27.409 17.397 5.777 1.00 19.23 266 PRO A N 1
ATOM 1762 C CA . PRO A 1 268 ? 27.599 16.160 5.017 1.00 19.69 266 PRO A CA 1
ATOM 1763 C C . PRO A 1 268 ? 28.794 16.497 4.116 1.00 19.45 266 PRO A C 1
ATOM 1764 O O . PRO A 1 268 ? 29.190 17.660 4.027 1.00 17.30 266 PRO A O 1
ATOM 1768 N N . HIS A 1 269 ? 29.359 15.509 3.433 1.00 19.01 267 HIS A N 1
ATOM 1769 C CA . HIS A 1 269 ? 30.526 15.754 2.595 1.00 19.32 267 HIS A CA 1
ATOM 1770 C C . HIS A 1 269 ? 30.309 16.614 1.346 1.00 18.75 267 HIS A C 1
ATOM 1771 O O . HIS A 1 269 ? 31.258 17.207 0.835 1.00 18.96 267 HIS A O 1
ATOM 1778 N N . THR A 1 270 ? 29.074 16.688 0.858 1.00 17.27 268 THR A N 1
ATOM 1779 C CA . THR A 1 270 ? 28.773 17.494 -0.328 1.00 17.34 268 THR A CA 1
ATOM 1780 C C . THR A 1 270 ? 27.495 18.294 -0.114 1.00 16.85 268 THR A C 1
ATOM 1781 O O . THR A 1 270 ? 26.618 17.879 0.640 1.00 16.37 268 THR A O 1
ATOM 1785 N N . LEU A 1 271 ? 27.389 19.433 -0.789 1.00 16.50 269 LEU A N 1
ATOM 1786 C CA . LEU A 1 271 ? 26.192 20.255 -0.674 1.00 17.27 269 LEU A CA 1
ATOM 1787 C C . LEU A 1 271 ? 25.032 19.468 -1.277 1.00 16.50 269 LEU A C 1
ATOM 1788 O O . LEU A 1 271 ? 23.897 19.560 -0.814 1.00 16.45 269 LEU A O 1
ATOM 1793 N N . ALA A 1 272 ? 25.328 18.689 -2.313 1.00 16.45 270 ALA A N 1
ATOM 1794 C CA . ALA A 1 272 ? 24.304 17.891 -2.973 1.00 17.18 270 ALA A CA 1
ATOM 1795 C C . ALA A 1 272 ? 23.579 17.003 -1.975 1.00 16.74 270 ALA A C 1
ATOM 1796 O O . ALA A 1 272 ? 22.373 16.794 -2.085 1.00 16.54 270 ALA A O 1
ATOM 1798 N N . GLU A 1 273 ? 24.316 16.473 -1.003 1.00 18.04 271 GLU A N 1
ATOM 1799 C CA . GLU A 1 273 ? 23.711 15.609 0.000 1.00 18.27 271 GLU A CA 1
ATOM 1800 C C . GLU A 1 273 ? 22.778 16.401 0.900 1.00 18.00 271 GLU A C 1
ATOM 1801 O O . GLU A 1 273 ? 21.750 15.893 1.336 1.00 18.54 271 GLU A O 1
ATOM 1807 N N . VAL A 1 274 ? 23.130 17.656 1.161 1.00 15.65 272 VAL A N 1
ATOM 1808 C CA . VAL A 1 274 ? 22.294 18.505 1.995 1.00 14.75 272 VAL A CA 1
ATOM 1809 C C . VAL A 1 274 ? 20.990 18.878 1.302 1.00 15.21 272 VAL A C 1
ATOM 1810 O O . VAL A 1 274 ? 19.917 18.745 1.890 1.00 15.94 272 VAL A O 1
ATOM 1814 N N . ILE A 1 275 ? 21.077 19.330 0.051 1.00 13.69 273 ILE A N 1
ATOM 1815 C CA . ILE A 1 275 ? 19.888 19.769 -0.676 1.00 15.22 273 ILE A CA 1
ATOM 1816 C C . ILE A 1 275 ? 19.145 18.727 -1.506 1.00 17.68 273 ILE A C 1
ATOM 1817 O O . ILE A 1 275 ? 18.069 19.011 -2.045 1.00 16.92 273 ILE A O 1
ATOM 1822 N N . GLY A 1 276 ? 19.709 17.528 -1.608 1.00 17.39 274 GLY A N 1
ATOM 1823 C CA . GLY A 1 276 ? 19.042 16.461 -2.335 1.00 20.37 274 GLY A CA 1
ATOM 1824 C C . GLY A 1 276 ? 19.057 16.550 -3.847 1.00 22.02 274 GLY A C 1
ATOM 1825 O O . GLY A 1 276 ? 18.264 15.886 -4.520 1.00 23.18 274 GLY A O 1
ATOM 1826 N N . ARG A 1 277 ? 19.950 17.369 -4.384 1.00 21.00 275 ARG A N 1
ATOM 1827 C CA . ARG A 1 277 ? 20.076 17.525 -5.830 1.00 22.25 275 ARG A CA 1
ATOM 1828 C C . ARG A 1 277 ? 21.457 18.093 -6.103 1.00 21.88 275 ARG A C 1
ATOM 1829 O O . ARG A 1 277 ? 22.093 18.640 -5.204 1.00 22.03 275 ARG A O 1
ATOM 1837 N N . GLU A 1 278 ? 21.919 17.971 -7.341 1.00 21.02 276 GLU A N 1
ATOM 1838 C CA . GLU A 1 278 ? 23.236 18.464 -7.707 1.00 22.32 276 GLU A CA 1
ATOM 1839 C C . GLU A 1 278 ? 23.268 19.964 -7.980 1.00 23.70 276 GLU A C 1
ATOM 1840 O O . GLU A 1 278 ? 22.371 20.505 -8.626 1.00 24.27 276 GLU A O 1
ATOM 1846 N N . PRO A 1 279 ? 24.292 20.662 -7.467 1.00 23.65 277 PRO A N 1
ATOM 1847 C CA . PRO A 1 279 ? 24.367 22.101 -7.724 1.00 24.11 277 PRO A CA 1
ATOM 1848 C C . PRO A 1 279 ? 24.578 22.241 -9.230 1.00 25.31 277 PRO A C 1
ATOM 1849 O O . PRO A 1 279 ? 25.105 21.326 -9.868 1.00 24.44 277 PRO A O 1
ATOM 1853 N N . GLY A 1 280 ? 24.174 23.372 -9.794 1.00 25.33 278 GLY A N 1
ATOM 1854 C CA . GLY A 1 280 ? 24.328 23.575 -11.225 1.00 26.80 278 GLY A CA 1
ATOM 1855 C C . GLY A 1 280 ? 24.240 25.038 -11.611 1.00 27.97 278 GLY A C 1
ATOM 1856 O O . GLY A 1 280 ? 23.741 25.852 -10.835 1.00 25.82 278 GLY A O 1
ATOM 1857 N N . PRO A 1 281 ? 24.709 25.402 -12.816 1.00 29.30 279 PRO A N 1
ATOM 1858 C CA . PRO A 1 281 ? 24.708 26.771 -13.346 1.00 29.62 279 PRO A CA 1
ATOM 1859 C C . PRO A 1 281 ? 23.387 27.519 -13.240 1.00 28.70 279 PRO A C 1
ATOM 1860 O O . PRO A 1 281 ? 23.363 28.728 -13.017 1.00 30.52 279 PRO A O 1
ATOM 1864 N N . ASP A 1 282 ? 22.288 26.796 -13.403 1.00 29.35 280 ASP A N 1
ATOM 1865 C CA . ASP A 1 282 ? 20.965 27.400 -13.362 1.00 29.63 280 ASP A CA 1
ATOM 1866 C C . ASP A 1 282 ? 20.275 27.315 -12.003 1.00 26.76 280 ASP A C 1
ATOM 1867 O O . ASP A 1 282 ? 19.101 27.660 -11.877 1.00 26.32 280 ASP A O 1
ATOM 1872 N N . LEU A 1 283 ? 20.997 26.863 -10.983 1.00 24.20 281 LEU A N 1
ATOM 1873 C CA . LEU A 1 283 ? 20.404 26.742 -9.657 1.00 21.41 281 LEU A CA 1
ATOM 1874 C C . LEU A 1 283 ? 20.756 27.919 -8.750 1.00 19.86 281 LEU A C 1
ATOM 1875 O O . LEU A 1 283 ? 21.810 28.542 -8.888 1.00 19.68 281 LEU A O 1
ATOM 1880 N N . THR A 1 284 ? 19.844 28.228 -7.839 1.00 19.08 282 THR A N 1
ATOM 1881 C CA . THR A 1 284 ? 20.052 29.290 -6.860 1.00 18.97 282 THR A CA 1
ATOM 1882 C C . THR A 1 284 ? 19.325 28.826 -5.608 1.00 18.25 282 THR A C 1
ATOM 1883 O O . THR A 1 284 ? 18.409 28.000 -5.677 1.00 18.09 282 THR A O 1
ATOM 1887 N N . PRO A 1 285 ? 19.715 29.351 -4.441 1.00 16.51 283 PRO A N 1
ATOM 1888 C CA . PRO A 1 285 ? 19.012 28.910 -3.236 1.00 16.22 283 PRO A CA 1
ATOM 1889 C C . PRO A 1 285 ? 17.507 29.177 -3.312 1.00 15.88 283 PRO A C 1
ATOM 1890 O O . PRO A 1 285 ? 16.709 28.420 -2.763 1.00 15.32 283 PRO A O 1
ATOM 1894 N N . VAL A 1 286 ? 17.116 30.251 -3.991 1.00 14.75 284 VAL A N 1
ATOM 1895 C CA . VAL A 1 286 ? 15.697 30.570 -4.107 1.00 16.13 284 VAL A CA 1
ATOM 1896 C C . VAL A 1 286 ? 14.981 29.565 -5.008 1.00 15.99 284 VAL A C 1
ATOM 1897 O O . VAL A 1 286 ? 13.894 29.084 -4.674 1.00 17.24 284 VAL A O 1
ATOM 1901 N N . ARG A 1 287 ? 15.583 29.245 -6.147 1.00 17.27 285 ARG A N 1
ATOM 1902 C CA . ARG A 1 287 ? 14.972 28.280 -7.056 1.00 20.08 285 ARG A CA 1
ATOM 1903 C C . ARG A 1 287 ? 14.880 26.939 -6.333 1.00 19.57 285 ARG A C 1
ATOM 1904 O O . ARG A 1 287 ? 13.888 26.226 -6.446 1.00 20.37 285 ARG A O 1
ATOM 1912 N N . TYR A 1 288 ? 15.925 26.606 -5.585 1.00 20.20 286 TYR A N 1
ATOM 1913 C CA . TYR A 1 288 ? 15.948 25.373 -4.810 1.00 19.40 286 TYR A CA 1
ATOM 1914 C C . TYR A 1 288 ? 14.717 25.280 -3.904 1.00 20.21 286 TYR A C 1
ATOM 1915 O O . TYR A 1 288 ? 13.991 24.288 -3.929 1.00 19.11 286 TYR A O 1
ATOM 1924 N N . LEU A 1 289 ? 14.482 26.314 -3.098 1.00 18.57 287 LEU A N 1
ATOM 1925 C CA . LEU A 1 289 ? 13.334 26.318 -2.189 1.00 16.95 287 LEU A CA 1
ATOM 1926 C C . LEU A 1 289 ? 12.004 26.298 -2.928 1.00 18.46 287 LEU A C 1
ATOM 1927 O O . LEU A 1 289 ? 11.047 25.658 -2.498 1.00 16.78 287 LEU A O 1
ATOM 1932 N N . ASP A 1 290 ? 11.945 27.020 -4.040 1.00 18.67 288 ASP A N 1
ATOM 1933 C CA . ASP A 1 290 ? 10.722 27.090 -4.820 1.00 18.74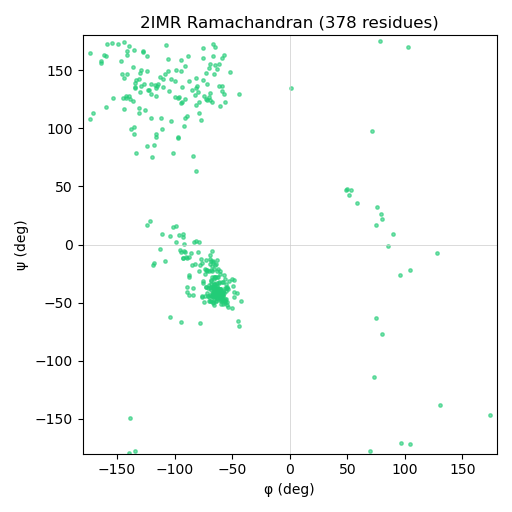 288 ASP A CA 1
ATOM 1934 C C . ASP A 1 290 ? 10.354 25.716 -5.380 1.00 20.11 288 ASP A C 1
ATOM 1935 O O . ASP A 1 290 ? 9.212 25.271 -5.247 1.00 20.76 288 ASP A O 1
ATOM 1940 N N . GLU A 1 291 ? 11.322 25.037 -5.987 1.00 21.11 289 GLU A N 1
ATOM 1941 C CA . GLU A 1 291 ? 11.059 23.719 -6.561 1.00 23.23 289 GLU A CA 1
ATOM 1942 C C . GLU A 1 291 ? 10.889 22.652 -5.490 1.00 24.22 289 GLU A C 1
ATOM 1943 O O . GLU A 1 291 ? 10.285 21.606 -5.738 1.00 22.77 289 GLU A O 1
ATOM 1949 N N . LEU A 1 292 ? 11.417 22.917 -4.298 1.00 22.38 290 LEU A N 1
ATOM 1950 C CA . LEU A 1 292 ? 11.287 21.975 -3.199 1.00 21.62 290 LEU A CA 1
ATOM 1951 C C . LEU A 1 292 ? 9.875 22.058 -2.640 1.00 21.08 290 LEU A C 1
ATOM 1952 O O . LEU A 1 292 ? 9.439 21.173 -1.905 1.00 20.70 290 LEU A O 1
ATOM 1957 N N . GLY A 1 293 ? 9.168 23.131 -2.991 1.00 21.45 291 GLY A N 1
ATOM 1958 C CA . GLY A 1 293 ? 7.805 23.312 -2.526 1.00 21.47 291 GLY A CA 1
ATOM 1959 C C . GLY A 1 293 ? 7.712 24.052 -1.208 1.00 22.45 291 GLY A C 1
ATOM 1960 O O . GLY A 1 293 ? 6.642 24.133 -0.606 1.00 22.75 291 GLY A O 1
ATOM 1961 N N . VAL A 1 294 ? 8.838 24.596 -0.755 1.00 21.23 292 VAL A N 1
ATOM 1962 C CA . VAL A 1 294 ? 8.873 25.326 0.506 1.00 20.64 292 VAL A CA 1
ATOM 1963 C C . VAL A 1 294 ? 8.249 26.720 0.401 1.00 19.82 292 VAL A C 1
ATOM 1964 O O . VAL A 1 294 ? 7.652 27.203 1.363 1.00 20.61 292 VAL A O 1
ATOM 1968 N N . LEU A 1 295 ? 8.373 27.370 -0.754 1.00 19.47 293 LEU A N 1
ATOM 1969 C CA . LEU A 1 295 ? 7.800 28.708 -0.897 1.00 20.76 293 LEU A CA 1
ATOM 1970 C C . LEU A 1 295 ? 6.278 28.678 -0.881 1.00 22.42 293 LEU A C 1
ATOM 1971 O O . LEU A 1 295 ? 5.626 29.711 -0.707 1.00 21.60 293 LEU A O 1
ATOM 1976 N N . ALA A 1 296 ? 5.717 27.484 -1.043 1.00 24.58 294 ALA A N 1
ATOM 1977 C CA . ALA A 1 296 ? 4.269 27.303 -1.033 1.00 26.98 294 ALA A CA 1
ATOM 1978 C C . ALA A 1 296 ? 3.692 27.713 0.318 1.00 27.93 294 ALA A C 1
ATOM 1979 O O . ALA A 1 296 ? 2.538 28.136 0.409 1.00 29.88 294 ALA A O 1
ATOM 1981 N N . ALA A 1 297 ? 4.500 27.587 1.367 1.00 26.66 295 ALA A N 1
ATOM 1982 C CA . ALA A 1 297 ? 4.072 27.945 2.716 1.00 26.29 295 ALA A CA 1
ATOM 1983 C C . ALA A 1 297 ? 4.182 29.455 2.974 1.00 25.87 295 ALA A C 1
ATOM 1984 O O . ALA A 1 297 ? 3.895 29.926 4.075 1.00 25.48 295 ALA A O 1
ATOM 1986 N N . ARG A 1 298 ? 4.583 30.202 1.947 1.00 24.20 296 ARG A N 1
ATOM 1987 C CA . ARG A 1 298 ? 4.750 31.655 2.039 1.00 24.49 296 ARG A CA 1
ATOM 1988 C C . ARG A 1 298 ? 5.650 32.091 3.193 1.00 22.13 296 ARG A C 1
ATOM 1989 O O . ARG A 1 298 ? 5.306 33.005 3.949 1.00 22.58 296 ARG A O 1
ATOM 1997 N N . PRO A 1 299 ? 6.817 31.447 3.346 1.00 19.47 297 PRO A N 1
ATOM 1998 C CA . PRO A 1 299 ? 7.711 31.837 4.440 1.00 18.84 297 PRO A CA 1
ATOM 1999 C C . PRO A 1 299 ? 8.305 33.214 4.169 1.00 18.59 297 PRO A C 1
ATOM 2000 O O . PRO A 1 299 ? 8.454 33.610 3.010 1.00 18.77 297 PRO A O 1
ATOM 2004 N N . THR A 1 300 ? 8.634 33.943 5.231 1.00 16.29 298 THR A N 1
ATOM 2005 C CA . THR A 1 300 ? 9.262 35.244 5.068 1.00 16.60 298 THR A CA 1
ATOM 2006 C C . THR A 1 300 ? 10.746 34.953 4.853 1.00 16.14 298 THR A C 1
ATOM 2007 O O . THR A 1 300 ? 11.359 34.212 5.620 1.00 17.22 298 THR A O 1
ATOM 2011 N N . LEU A 1 301 ? 11.312 35.522 3.794 1.00 16.33 299 LEU A N 1
ATOM 2012 C CA . LEU A 1 301 ? 12.713 35.304 3.462 1.00 15.16 299 LEU A CA 1
ATOM 2013 C C . LEU A 1 301 ? 13.566 36.476 3.931 1.00 16.30 299 LEU A C 1
ATOM 2014 O O . LEU A 1 301 ? 13.290 37.631 3.602 1.00 15.85 299 LEU A O 1
ATOM 2019 N N . VAL A 1 302 ? 14.613 36.164 4.688 1.00 14.89 300 VAL A N 1
ATOM 2020 C CA . VAL A 1 302 ? 15.495 37.187 5.242 1.00 14.98 300 VAL A CA 1
ATOM 2021 C C . VAL A 1 302 ? 16.800 37.397 4.472 1.00 15.52 300 VAL A C 1
ATOM 2022 O O . VAL A 1 302 ? 17.418 36.440 4.001 1.00 14.05 300 VAL A O 1
ATOM 2026 N N . HIS A 1 303 ? 17.192 38.668 4.357 1.00 13.68 301 HIS A N 1
ATOM 2027 C CA . HIS A 1 303 ? 18.399 39.111 3.665 1.00 13.14 301 HIS A CA 1
ATOM 2028 C C . HIS A 1 303 ? 18.158 39.157 2.164 1.00 13.69 301 HIS A C 1
ATOM 2029 O O . HIS A 1 303 ? 17.973 40.238 1.609 1.00 13.70 301 HIS A O 1
ATOM 2036 N N . MET A 1 304 ? 18.167 38.000 1.507 1.00 13.33 302 MET A N 1
ATOM 2037 C CA . MET A 1 304 ? 17.878 37.946 0.077 1.00 14.31 302 MET A CA 1
ATOM 2038 C C . MET A 1 304 ? 18.671 38.962 -0.731 1.00 14.90 302 MET A C 1
ATOM 2039 O O . MET A 1 304 ? 18.120 39.658 -1.592 1.00 14.67 302 MET A O 1
ATOM 2044 N N . VAL A 1 305 ? 19.966 39.038 -0.467 1.00 14.01 303 VAL A N 1
ATOM 2045 C CA . VAL A 1 305 ? 20.823 39.991 -1.152 1.00 15.74 303 VAL A CA 1
ATOM 2046 C C . VAL A 1 305 ? 21.325 39.485 -2.494 1.00 17.76 303 VAL A C 1
ATOM 2047 O O . VAL A 1 305 ? 21.315 40.204 -3.491 1.00 18.50 303 VAL A O 1
ATOM 2051 N N . ASN A 1 306 ? 21.748 38.232 -2.525 1.00 16.68 304 ASN A N 1
ATOM 2052 C CA . ASN A 1 306 ? 22.295 37.673 -3.744 1.00 18.04 304 ASN A CA 1
ATOM 2053 C C . ASN A 1 306 ? 21.311 36.785 -4.489 1.00 17.91 304 ASN A C 1
ATOM 2054 O O . ASN A 1 306 ? 21.379 35.561 -4.431 1.00 17.70 304 ASN A O 1
ATOM 2059 N N . VAL A 1 307 ? 20.392 37.439 -5.196 1.00 18.04 305 VAL A N 1
ATOM 2060 C CA . VAL A 1 307 ? 19.360 36.765 -5.957 1.00 17.94 305 VAL A CA 1
ATOM 2061 C C . VAL A 1 307 ? 19.360 37.265 -7.396 1.00 19.23 305 VAL A C 1
ATOM 2062 O O . VAL A 1 307 ? 19.966 38.289 -7.711 1.00 18.63 305 VAL A O 1
ATOM 2066 N N . THR A 1 308 ? 18.670 36.535 -8.263 1.00 20.24 306 THR A N 1
ATOM 2067 C CA . THR A 1 308 ? 18.596 36.894 -9.676 1.00 20.16 306 THR A CA 1
ATOM 2068 C C . THR A 1 308 ? 17.213 37.429 -10.003 1.00 20.25 306 THR A C 1
ATOM 2069 O O . THR A 1 308 ? 16.308 37.378 -9.180 1.00 19.78 306 THR A O 1
ATOM 2073 N N . PRO A 1 309 ? 17.036 37.964 -11.221 1.00 21.50 307 PRO A N 1
ATOM 2074 C CA . PRO A 1 309 ? 15.716 38.480 -11.578 1.00 22.59 307 PRO A CA 1
ATOM 2075 C C . PRO A 1 309 ? 14.688 37.361 -11.490 1.00 20.15 307 PRO A C 1
ATOM 2076 O O . PRO A 1 309 ? 13.572 37.566 -11.028 1.00 20.94 307 PRO A O 1
ATOM 2080 N N . ASP A 1 310 ? 15.072 36.169 -11.934 1.00 21.47 308 ASP A N 1
ATOM 2081 C CA . ASP A 1 310 ? 14.162 35.034 -11.875 1.00 21.24 308 ASP A CA 1
ATOM 2082 C C . ASP A 1 310 ? 13.826 34.697 -10.422 1.00 18.98 308 ASP A C 1
ATOM 2083 O O . ASP A 1 310 ? 12.691 34.349 -10.114 1.00 19.03 308 ASP A O 1
ATOM 2088 N N . ASP A 1 311 ? 14.808 34.790 -9.527 1.00 19.62 309 ASP A N 1
ATOM 2089 C CA . ASP A 1 311 ? 14.536 34.505 -8.117 1.00 18.51 309 ASP A CA 1
ATOM 2090 C C . ASP A 1 311 ? 13.449 35.465 -7.632 1.00 17.40 309 ASP A C 1
ATOM 2091 O O . ASP A 1 311 ? 12.499 35.058 -6.973 1.00 18.39 309 ASP A O 1
ATOM 2096 N N . ILE A 1 312 ? 13.598 36.745 -7.961 1.00 17.54 310 ILE A N 1
ATOM 2097 C CA . ILE A 1 312 ? 12.627 37.752 -7.546 1.00 18.38 310 ILE A CA 1
ATOM 2098 C C . ILE A 1 312 ? 11.228 37.419 -8.062 1.00 17.89 310 ILE A C 1
ATOM 2099 O O . ILE A 1 312 ? 10.248 37.556 -7.336 1.00 16.89 310 ILE A O 1
ATOM 2104 N N . ALA A 1 313 ? 11.143 36.956 -9.307 1.00 19.14 311 ALA A N 1
ATOM 2105 C CA . ALA A 1 313 ? 9.859 36.587 -9.897 1.00 20.46 311 ALA A CA 1
ATOM 2106 C C . ALA A 1 313 ? 9.234 35.422 -9.129 1.00 19.94 311 ALA A C 1
ATOM 2107 O O . ALA A 1 313 ? 8.025 35.400 -8.892 1.00 18.86 311 ALA A O 1
ATOM 2109 N N . ARG A 1 314 ? 10.059 34.456 -8.725 1.00 21.12 312 ARG A N 1
ATOM 2110 C CA . ARG A 1 314 ? 9.559 33.304 -7.976 1.00 20.77 312 ARG A CA 1
ATOM 2111 C C . ARG A 1 314 ? 9.017 33.736 -6.613 1.00 20.46 312 ARG A C 1
ATOM 2112 O O . ARG A 1 314 ? 7.989 33.236 -6.152 1.00 21.30 312 ARG A O 1
ATOM 2120 N N . VAL A 1 315 ? 9.717 34.664 -5.970 1.00 20.93 313 VAL A N 1
ATOM 2121 C CA . VAL A 1 315 ? 9.303 35.172 -4.665 1.00 20.75 313 VAL A CA 1
ATOM 2122 C C . VAL A 1 315 ? 7.972 35.910 -4.774 1.00 20.90 313 VAL A C 1
ATOM 2123 O O . VAL A 1 315 ? 7.076 35.732 -3.946 1.00 21.29 313 VAL A O 1
ATOM 2127 N N . ALA A 1 316 ? 7.852 36.740 -5.801 1.00 22.17 314 ALA A N 1
ATOM 2128 C CA . ALA A 1 316 ? 6.634 37.507 -6.032 1.00 23.49 314 ALA A CA 1
ATOM 2129 C C . ALA A 1 316 ? 5.440 36.583 -6.276 1.00 24.35 314 ALA A C 1
ATOM 2130 O O . ALA A 1 316 ? 4.358 36.792 -5.727 1.00 24.84 314 ALA A O 1
ATOM 2132 N N . ARG A 1 317 ? 5.646 35.560 -7.097 1.00 24.87 315 ARG A N 1
ATOM 2133 C CA . ARG A 1 317 ? 4.594 34.596 -7.418 1.00 25.34 315 ARG A CA 1
ATOM 2134 C C . ARG A 1 317 ? 4.087 33.866 -6.181 1.00 24.63 315 ARG A C 1
ATOM 2135 O O . ARG A 1 317 ? 2.882 33.642 -6.024 1.00 21.98 315 ARG A O 1
ATOM 2143 N N . ALA A 1 318 ? 5.014 33.500 -5.299 1.00 22.51 316 ALA A N 1
ATOM 2144 C CA . ALA A 1 318 ? 4.672 32.777 -4.080 1.00 23.49 316 ALA A CA 1
ATOM 2145 C C . ALA A 1 318 ? 3.991 33.653 -3.034 1.00 23.09 316 ALA A C 1
ATOM 2146 O O . ALA A 1 318 ? 3.314 33.149 -2.137 1.00 22.71 316 ALA A O 1
ATOM 2148 N N . GLY A 1 319 ? 4.174 34.964 -3.143 1.00 22.39 317 GLY A N 1
ATOM 2149 C CA . GLY A 1 319 ? 3.566 35.866 -2.181 1.00 22.56 317 GLY A CA 1
ATOM 2150 C C . GLY A 1 319 ? 4.349 35.939 -0.876 1.00 23.38 317 GLY A C 1
ATOM 2151 O O . GLY A 1 319 ? 3.783 36.219 0.183 1.00 22.65 317 GLY A O 1
ATOM 2152 N N . CYS A 1 320 ? 5.652 35.677 -0.949 1.00 22.25 318 CYS A N 1
ATOM 2153 C CA . CYS A 1 320 ? 6.512 35.727 0.233 1.00 21.97 318 CYS A CA 1
ATOM 2154 C C . CYS A 1 320 ? 6.931 37.161 0.546 1.00 22.37 318 CYS A C 1
ATOM 2155 O O . CYS A 1 320 ? 7.165 37.961 -0.360 1.00 22.36 318 CYS A O 1
ATOM 2158 N N . ALA A 1 321 ? 7.019 37.485 1.830 1.00 20.87 319 ALA A N 1
ATOM 2159 C CA . ALA A 1 321 ? 7.465 38.808 2.239 1.00 20.60 319 ALA A CA 1
ATOM 2160 C C . ALA A 1 321 ? 8.962 38.642 2.489 1.00 19.70 319 ALA A C 1
ATOM 2161 O O . ALA A 1 321 ? 9.431 37.525 2.697 1.00 18.21 319 ALA A O 1
ATOM 2163 N N . VAL A 1 322 ? 9.714 39.735 2.453 1.00 19.00 320 VAL A N 1
ATOM 2164 C CA . VAL A 1 322 ? 11.149 39.658 2.699 1.00 17.30 320 VAL A CA 1
ATOM 2165 C C . VAL A 1 322 ? 11.573 40.695 3.728 1.00 17.34 320 VAL A C 1
ATOM 2166 O O . VAL A 1 322 ? 10.988 41.776 3.811 1.00 16.24 320 VAL A O 1
ATOM 2170 N N . VAL A 1 323 ? 12.582 40.360 4.527 1.00 16.73 321 VAL A N 1
ATOM 2171 C CA . VAL A 1 323 ? 13.085 41.301 5.519 1.00 14.96 321 VAL A CA 1
ATOM 2172 C C . VAL A 1 323 ? 14.525 41.644 5.170 1.00 14.61 321 VAL A C 1
ATOM 2173 O O . VAL A 1 323 ? 15.348 40.753 4.966 1.00 12.56 321 VAL A O 1
ATOM 2177 N N . THR A 1 324 ? 14.831 42.934 5.079 1.00 12.56 322 THR A N 1
ATOM 2178 C CA . THR A 1 324 ? 16.191 43.349 4.770 1.00 13.21 322 THR A CA 1
ATOM 2179 C C . THR A 1 324 ? 16.788 43.986 6.030 1.00 14.13 322 THR A C 1
ATOM 2180 O O . THR A 1 324 ? 16.078 44.651 6.781 1.00 12.36 322 THR A O 1
ATOM 2184 N N . CYS A 1 325 ? 18.080 43.740 6.266 1.00 13.37 323 CYS A N 1
ATOM 2185 C CA . CYS A 1 325 ? 18.812 44.274 7.420 1.00 13.47 323 CYS A CA 1
ATOM 2186 C C . CYS A 1 325 ? 20.007 45.037 6.836 1.00 14.22 323 CYS A C 1
ATOM 2187 O O . CYS A 1 325 ? 21.111 44.503 6.717 1.00 14.70 323 CYS A O 1
ATOM 2190 N N . PRO A 1 326 ? 19.793 46.306 6.458 1.00 14.98 324 PRO A N 1
ATOM 2191 C CA . PRO A 1 326 ? 20.810 47.182 5.864 1.00 15.66 324 PRO A CA 1
ATOM 2192 C C . PRO A 1 326 ? 22.199 47.201 6.496 1.00 14.74 324 PRO A C 1
ATOM 2193 O O . PRO A 1 326 ? 23.176 46.797 5.869 1.00 13.11 324 PRO A O 1
ATOM 2197 N N . ARG A 1 327 ? 22.301 47.679 7.728 1.00 14.34 325 ARG A N 1
ATOM 2198 C CA . ARG A 1 327 ? 23.607 47.749 8.364 1.00 13.58 325 ARG A CA 1
ATOM 2199 C C . ARG A 1 327 ? 24.303 46.402 8.456 1.00 14.93 325 ARG A C 1
ATOM 2200 O O . ARG A 1 327 ? 25.494 46.295 8.167 1.00 12.51 325 ARG A O 1
ATOM 2208 N N . SER A 1 328 ? 23.560 45.372 8.850 1.00 14.72 326 SER A N 1
ATOM 2209 C CA . SER A 1 328 ? 24.137 44.043 8.960 1.00 14.81 326 SER A CA 1
ATOM 2210 C C . SER A 1 328 ? 24.770 43.600 7.642 1.00 15.13 326 SER A C 1
ATOM 2211 O O . SER A 1 328 ? 25.893 43.096 7.630 1.00 14.60 326 SER A O 1
ATOM 2214 N N . ASN A 1 329 ? 24.059 43.787 6.531 1.00 15.19 327 ASN A N 1
ATOM 2215 C CA . ASN A 1 329 ? 24.596 43.382 5.231 1.00 14.70 327 ASN A CA 1
ATOM 2216 C C . ASN A 1 329 ? 25.886 44.119 4.915 1.00 15.02 327 ASN A C 1
ATOM 2217 O O . ASN A 1 329 ? 26.816 43.550 4.341 1.00 14.10 327 ASN A O 1
ATOM 2222 N N . HIS A 1 330 ? 25.941 45.391 5.287 1.00 14.76 328 HIS A N 1
ATOM 2223 C CA . HIS A 1 330 ? 27.126 46.187 5.032 1.00 15.83 328 HIS A CA 1
ATOM 2224 C C . HIS A 1 330 ? 28.322 45.692 5.846 1.00 17.03 328 HIS A C 1
ATOM 2225 O O . HIS A 1 330 ? 29.402 45.462 5.299 1.00 16.95 328 HIS A O 1
ATOM 2232 N N . HIS A 1 331 ? 28.131 45.519 7.150 1.00 17.29 329 HIS A N 1
ATOM 2233 C CA . HIS A 1 331 ? 29.224 45.063 8.004 1.00 17.95 329 HIS A CA 1
ATOM 2234 C C . HIS A 1 331 ? 29.710 43.652 7.691 1.00 17.63 329 HIS A C 1
ATOM 2235 O O . HIS A 1 331 ? 30.876 43.330 7.918 1.00 18.40 329 HIS A O 1
ATOM 2242 N N . LEU A 1 332 ? 28.830 42.813 7.159 1.00 16.30 330 LEU A N 1
ATOM 2243 C CA . LEU A 1 332 ? 29.217 41.449 6.821 1.00 17.52 330 LEU A CA 1
ATOM 2244 C C . LEU A 1 332 ? 29.673 41.334 5.370 1.00 17.55 330 LEU A C 1
ATOM 2245 O O . LEU A 1 332 ? 29.934 40.234 4.877 1.00 18.46 330 LEU A O 1
ATOM 2250 N N . GLU A 1 333 ? 29.774 42.480 4.698 1.00 17.40 331 GLU A N 1
ATOM 2251 C CA . GLU A 1 333 ? 30.212 42.550 3.304 1.00 19.30 331 GLU A CA 1
ATOM 2252 C C . GLU A 1 333 ? 29.447 41.569 2.425 1.00 19.16 331 GLU A C 1
ATOM 2253 O O . GLU A 1 333 ? 30.036 40.847 1.615 1.00 20.34 331 GLU A O 1
ATOM 2259 N N . CYS A 1 334 ? 28.128 41.564 2.574 1.00 18.33 332 CYS A N 1
ATOM 2260 C CA . CYS A 1 334 ? 27.267 40.663 1.812 1.00 17.37 332 CYS A CA 1
ATOM 2261 C C . CYS A 1 334 ? 26.781 41.222 0.495 1.00 17.70 332 CYS A C 1
ATOM 2262 O O . CYS A 1 334 ? 26.209 40.497 -0.316 1.00 17.24 332 CYS A O 1
ATOM 2265 N N . GLY A 1 335 ? 26.995 42.511 0.284 1.00 17.39 333 GLY A N 1
ATOM 2266 C CA . GLY A 1 335 ? 26.488 43.130 -0.922 1.00 17.09 333 GLY A CA 1
ATOM 2267 C C . GLY A 1 335 ? 25.274 43.930 -0.484 1.00 17.87 333 GLY A C 1
ATOM 2268 O O . GLY A 1 335 ? 25.010 44.041 0.719 1.00 16.82 333 GLY A O 1
ATOM 2269 N N . THR A 1 336 ? 24.517 44.469 -1.433 1.00 14.99 334 THR A N 1
ATOM 2270 C CA . THR A 1 336 ? 23.361 45.284 -1.082 1.00 16.57 334 THR A CA 1
ATOM 2271 C C . THR A 1 336 ? 22.037 44.747 -1.624 1.00 15.86 334 THR A C 1
ATOM 2272 O O . THR A 1 336 ? 21.928 44.430 -2.804 1.00 15.42 334 THR A O 1
ATOM 2276 N N . PHE A 1 337 ? 21.050 44.635 -0.736 1.00 13.74 335 PHE A N 1
ATOM 2277 C CA . PHE A 1 337 ? 19.703 44.172 -1.077 1.00 15.45 335 PHE A CA 1
ATOM 2278 C C . PHE A 1 337 ? 19.157 45.096 -2.165 1.00 16.48 335 PHE A C 1
ATOM 2279 O O . PHE A 1 337 ? 19.195 46.315 -2.019 1.00 15.58 335 PHE A O 1
ATOM 2287 N N . ASP A 1 338 ? 18.647 44.520 -3.248 1.00 15.78 336 ASP A N 1
ATOM 2288 C CA . ASP A 1 338 ? 18.108 45.331 -4.339 1.00 18.57 336 ASP A CA 1
ATOM 2289 C C . ASP A 1 338 ? 16.664 45.717 -4.031 1.00 17.43 336 ASP A C 1
ATOM 2290 O O . ASP A 1 338 ? 15.728 45.153 -4.590 1.00 17.61 336 ASP A O 1
ATOM 2295 N N . TRP A 1 339 ? 16.478 46.681 -3.136 1.00 16.44 337 TRP A N 1
ATOM 2296 C CA . TRP A 1 339 ? 15.130 47.087 -2.769 1.00 18.19 337 TRP A CA 1
ATOM 2297 C C . TRP A 1 339 ? 14.320 47.562 -3.978 1.00 19.19 337 TRP A C 1
ATOM 2298 O O . TRP A 1 339 ? 13.175 47.150 -4.164 1.00 19.52 337 TRP A O 1
ATOM 2309 N N . PRO A 1 340 ? 14.897 48.437 -4.815 1.00 20.81 338 PRO A N 1
ATOM 2310 C CA . PRO A 1 340 ? 14.099 48.879 -5.966 1.00 22.39 338 PRO A CA 1
ATOM 2311 C C . PRO A 1 340 ? 13.567 47.743 -6.842 1.00 22.37 338 PRO A C 1
ATOM 2312 O O . PRO A 1 340 ? 12.436 47.813 -7.335 1.00 23.41 338 PRO A O 1
ATOM 2316 N N . ALA A 1 341 ? 14.366 46.693 -7.020 1.00 22.67 339 ALA A N 1
ATOM 2317 C CA . ALA A 1 341 ? 13.949 45.551 -7.831 1.00 21.64 339 ALA A CA 1
ATOM 2318 C C . ALA A 1 341 ? 12.794 44.806 -7.159 1.00 21.89 339 ALA A C 1
ATOM 2319 O O . ALA A 1 341 ? 11.832 44.409 -7.816 1.00 20.32 339 ALA A O 1
ATOM 2321 N N . PHE A 1 342 ? 12.890 44.617 -5.846 1.00 19.66 340 PHE A N 1
ATOM 2322 C CA . PHE A 1 342 ? 11.842 43.928 -5.104 1.00 19.85 340 PHE A CA 1
ATOM 2323 C C . PHE A 1 342 ? 10.563 44.763 -5.063 1.00 19.80 340 PHE A C 1
ATOM 2324 O O . PHE A 1 342 ? 9.456 44.231 -5.178 1.00 19.62 340 PHE A O 1
ATOM 2332 N N . ALA A 1 343 ? 10.722 46.071 -4.902 1.00 19.79 341 ALA A N 1
ATOM 2333 C CA . ALA A 1 343 ? 9.580 46.976 -4.856 1.00 23.18 341 ALA A CA 1
ATOM 2334 C C . ALA A 1 343 ? 8.843 46.943 -6.195 1.00 23.43 341 ALA A C 1
ATOM 2335 O O . ALA A 1 343 ? 7.617 46.854 -6.240 1.00 24.92 341 ALA A O 1
ATOM 2337 N N . ALA A 1 344 ? 9.602 47.011 -7.283 1.00 25.35 342 ALA A N 1
ATOM 2338 C CA . ALA A 1 344 ? 9.024 46.984 -8.623 1.00 26.53 342 ALA A CA 1
ATOM 2339 C C . ALA A 1 344 ? 8.270 45.676 -8.869 1.00 27.52 342 ALA A C 1
ATOM 2340 O O . ALA A 1 344 ? 7.259 45.659 -9.570 1.00 27.84 342 ALA A O 1
ATOM 2342 N N . ALA A 1 345 ? 8.754 44.584 -8.279 1.00 26.81 343 ALA A N 1
ATOM 2343 C CA . ALA A 1 345 ? 8.114 43.279 -8.444 1.00 25.07 343 ALA A CA 1
ATOM 2344 C C . ALA A 1 345 ? 6.892 43.134 -7.543 1.00 23.96 343 ALA A C 1
ATOM 2345 O O . ALA A 1 345 ? 6.160 42.144 -7.626 1.00 23.78 343 ALA A O 1
ATOM 2347 N N . GLY A 1 346 ? 6.682 44.119 -6.675 1.00 23.35 344 GLY A N 1
ATOM 2348 C CA . GLY A 1 346 ? 5.534 44.098 -5.786 1.00 22.64 344 GLY A CA 1
ATOM 2349 C C . GLY A 1 346 ? 5.672 43.218 -4.559 1.00 22.00 344 GLY A C 1
ATOM 2350 O O . GLY A 1 346 ? 4.675 42.808 -3.966 1.00 21.09 344 GLY A O 1
ATOM 2351 N N . VAL A 1 347 ? 6.909 42.934 -4.173 1.00 21.20 345 VAL A N 1
ATOM 2352 C CA . VAL A 1 347 ? 7.175 42.105 -3.006 1.00 20.23 345 VAL A CA 1
ATOM 2353 C C . VAL A 1 347 ? 7.149 42.962 -1.743 1.00 20.66 345 VAL A C 1
ATOM 2354 O O . VAL A 1 347 ? 7.741 44.037 -1.709 1.00 21.02 345 VAL A O 1
ATOM 2358 N N . GLU A 1 348 ? 6.442 42.491 -0.720 1.00 21.79 346 GLU A N 1
ATOM 2359 C CA . GLU A 1 348 ? 6.340 43.203 0.551 1.00 23.78 346 GLU A CA 1
ATOM 2360 C C . GLU A 1 348 ? 7.696 43.157 1.253 1.00 23.24 346 GLU A C 1
ATOM 2361 O O . GLU A 1 348 ? 8.252 42.081 1.480 1.00 23.08 346 GLU A O 1
ATOM 2367 N N . VAL A 1 349 ? 8.220 44.328 1.596 1.00 21.24 347 VAL A N 1
ATOM 2368 C CA . VAL A 1 349 ? 9.516 44.425 2.256 1.00 19.61 347 VAL A CA 1
ATOM 2369 C C . VAL A 1 349 ? 9.389 44.982 3.671 1.00 19.69 347 VAL A C 1
ATOM 2370 O O . VAL A 1 349 ? 8.650 45.937 3.911 1.00 18.42 347 VAL A O 1
ATOM 2374 N N . ALA A 1 350 ? 10.103 44.361 4.604 1.00 17.31 348 ALA A N 1
ATOM 2375 C CA . ALA A 1 350 ? 10.106 44.787 5.998 1.00 16.72 348 ALA A CA 1
ATOM 2376 C C . ALA A 1 350 ? 11.557 45.045 6.396 1.00 16.16 348 ALA A C 1
ATOM 2377 O O . ALA A 1 350 ? 12.485 44.592 5.722 1.00 16.00 348 ALA A O 1
ATOM 2379 N N . LEU A 1 351 ? 11.750 45.771 7.490 1.00 15.61 349 LEU A N 1
ATOM 2380 C CA . LEU A 1 351 ? 13.087 46.084 7.968 1.00 15.54 349 LEU A CA 1
ATOM 2381 C C . LEU A 1 351 ? 13.441 45.419 9.293 1.00 14.93 349 LEU A C 1
ATOM 2382 O O . LEU A 1 351 ? 12.601 45.273 10.180 1.00 17.36 349 LEU A O 1
ATOM 2387 N N . GLY A 1 352 ? 14.705 45.027 9.408 1.00 14.35 350 GLY A N 1
ATOM 2388 C CA . GLY A 1 352 ? 15.206 44.409 10.624 1.00 14.00 350 GLY A CA 1
ATOM 2389 C C . GLY A 1 35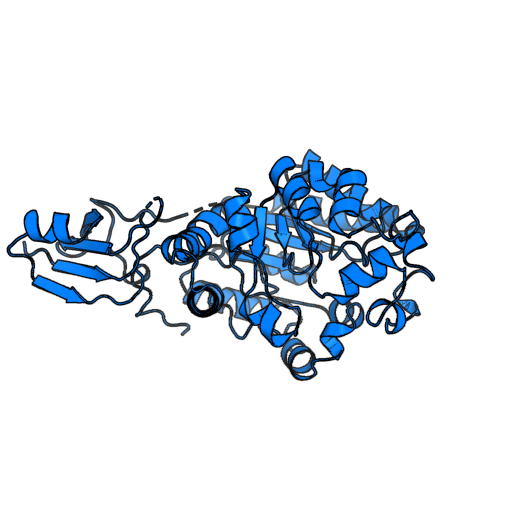2 ? 16.611 44.945 10.850 1.00 12.07 350 GLY A C 1
ATOM 2390 O O . GLY A 1 352 ? 17.190 45.545 9.949 1.0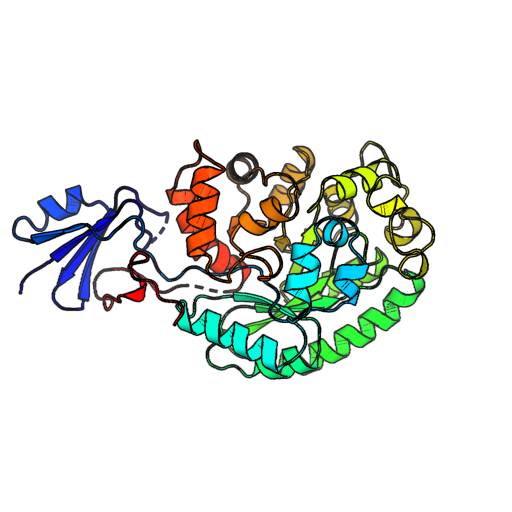0 11.78 350 GLY A O 1
ATOM 2391 N N . THR A 1 353 ? 17.161 44.742 12.044 1.00 13.62 351 THR A N 1
ATOM 2392 C CA . THR A 1 353 ? 18.508 45.206 12.349 1.00 14.24 351 THR A CA 1
ATOM 2393 C C . THR A 1 353 ? 19.443 44.008 12.434 1.00 15.73 351 THR A C 1
ATOM 2394 O O . THR A 1 353 ? 20.664 44.160 12.418 1.00 15.45 351 THR A O 1
ATOM 2398 N N . ASP A 1 354 ? 18.852 42.817 12.515 1.00 15.17 352 ASP A N 1
ATOM 2399 C CA . ASP A 1 354 ? 19.609 41.580 12.682 1.00 15.89 352 ASP A CA 1
ATOM 2400 C C . ASP A 1 354 ? 20.137 41.705 14.119 1.00 14.80 352 ASP A C 1
ATOM 2401 O O . ASP A 1 354 ? 19.809 42.670 14.805 1.00 17.02 352 ASP A O 1
ATOM 2406 N N . SER A 1 355 ? 20.925 40.747 14.595 1.00 15.96 353 SER A N 1
ATOM 2407 C CA . SER A 1 355 ? 21.454 40.845 15.962 1.00 14.81 353 SER A CA 1
ATOM 2408 C C . SER A 1 355 ? 22.423 42.028 16.022 1.00 15.06 353 SER A C 1
ATOM 2409 O O . SER A 1 355 ? 22.900 42.495 14.986 1.00 14.56 353 SER A O 1
ATOM 2412 N N . VAL A 1 356 ? 22.726 42.511 17.226 1.00 15.28 354 VAL A N 1
ATOM 2413 C CA . VAL A 1 356 ? 23.637 43.646 17.356 1.00 16.52 354 VAL A CA 1
ATOM 2414 C C . VAL A 1 356 ? 25.079 43.301 16.993 1.00 18.01 354 VAL A C 1
ATOM 2415 O O . VAL A 1 356 ? 25.918 44.193 16.838 1.00 18.50 354 VAL A O 1
ATOM 2419 N N . ALA A 1 357 ? 25.378 42.013 16.862 1.00 17.86 355 ALA A N 1
ATOM 2420 C CA . ALA A 1 357 ? 26.731 41.610 16.501 1.00 18.26 355 ALA A CA 1
ATOM 2421 C C . ALA A 1 357 ? 27.103 42.213 15.147 1.00 19.10 355 ALA A C 1
ATOM 2422 O O . ALA A 1 357 ? 28.240 42.642 14.944 1.00 18.15 355 ALA A O 1
ATOM 2424 N N . SER A 1 358 ? 26.140 42.256 14.229 1.00 17.75 356 SER A N 1
ATOM 2425 C CA . SER A 1 358 ? 26.392 42.801 12.896 1.00 16.52 356 SER A CA 1
ATOM 2426 C C . SER A 1 358 ? 25.539 44.020 12.558 1.00 17.83 356 SER A C 1
ATOM 2427 O O . SER A 1 358 ? 25.863 44.768 11.630 1.00 17.26 356 SER A O 1
ATOM 2430 N N . GLY A 1 359 ? 24.462 44.228 13.310 1.00 16.23 357 GLY A N 1
ATOM 2431 C CA . GLY A 1 359 ? 23.580 45.354 13.041 1.00 17.07 357 GLY A CA 1
ATOM 2432 C C . GLY A 1 359 ? 23.765 46.600 13.895 1.00 16.89 357 GLY A C 1
ATOM 2433 O O . GLY A 1 359 ? 23.015 47.563 13.749 1.00 16.15 357 GLY A O 1
ATOM 2434 N N . GLU A 1 360 ? 24.746 46.580 14.790 1.00 17.02 358 GLU A N 1
ATOM 2435 C CA . GLU A 1 360 ? 25.030 47.721 15.660 1.00 18.59 358 GLU A CA 1
ATOM 2436 C C . GLU A 1 360 ? 24.030 47.907 16.798 1.00 18.58 358 GLU A C 1
ATOM 2437 O O . GLU A 1 360 ? 24.405 47.824 17.972 1.00 19.14 358 GLU A O 1
ATOM 2443 N N . THR A 1 361 ? 22.770 48.179 16.460 1.00 17.96 359 THR A N 1
ATOM 2444 C CA . THR A 1 361 ? 21.731 48.378 17.474 1.00 17.56 359 THR A CA 1
ATOM 2445 C C . THR A 1 361 ? 20.408 47.731 17.067 1.00 16.70 359 THR A C 1
ATOM 2446 O O . THR A 1 361 ? 20.244 47.298 15.930 1.00 16.14 359 THR A O 1
ATOM 2450 N N . LEU A 1 362 ? 19.467 47.693 18.007 1.00 16.08 360 LEU A N 1
ATOM 2451 C CA . LEU A 1 362 ? 18.148 47.106 17.784 1.00 16.78 360 LEU A CA 1
ATOM 2452 C C . LEU A 1 362 ? 17.137 48.159 17.335 1.00 16.90 360 LEU A C 1
ATOM 2453 O O . LEU A 1 362 ? 15.939 47.885 17.244 1.00 17.80 360 LEU A O 1
ATOM 2458 N N . ASN A 1 363 ? 17.633 49.357 17.039 1.00 17.86 361 ASN A N 1
ATOM 2459 C CA . ASN A 1 363 ? 16.785 50.475 16.629 1.00 17.56 361 ASN A CA 1
ATOM 2460 C C . ASN A 1 363 ? 16.598 50.578 15.115 1.00 15.82 361 ASN A C 1
ATOM 2461 O O . ASN A 1 363 ? 17.472 51.077 14.412 1.00 16.95 361 ASN A O 1
ATOM 2466 N N . VAL A 1 364 ? 15.446 50.133 14.623 1.00 16.80 362 VAL A N 1
ATOM 2467 C CA . VAL A 1 364 ? 15.154 50.170 13.187 1.00 17.94 362 VAL A CA 1
ATOM 2468 C C . VAL A 1 364 ? 15.122 51.579 12.591 1.00 17.27 362 VAL A C 1
ATOM 2469 O O . VAL A 1 364 ? 15.273 51.745 11.381 1.00 17.98 362 VAL A O 1
ATOM 2473 N N . ARG A 1 365 ? 14.933 52.600 13.424 1.00 17.11 363 ARG A N 1
ATOM 2474 C CA . ARG A 1 365 ? 14.917 53.967 12.903 1.00 17.30 363 ARG A CA 1
ATOM 2475 C C . ARG A 1 365 ? 16.255 54.231 12.218 1.00 17.27 363 ARG A C 1
ATOM 2476 O O . ARG A 1 365 ? 16.342 54.981 11.244 1.00 18.69 363 ARG A O 1
ATOM 2484 N N . GLU A 1 366 ? 17.300 53.605 12.738 1.00 16.43 364 GLU A N 1
ATOM 2485 C CA . GLU A 1 366 ? 18.634 53.768 12.192 1.00 17.09 364 GLU A CA 1
ATOM 2486 C C . GLU A 1 366 ? 18.814 53.032 10.865 1.00 17.94 364 GLU A C 1
ATOM 2487 O O . GLU A 1 366 ? 19.646 53.420 10.043 1.00 18.01 364 GLU A O 1
ATOM 2493 N N . GLU A 1 367 ? 18.025 51.986 10.649 1.00 15.98 365 GLU A N 1
ATOM 2494 C CA . GLU A 1 367 ? 18.102 51.239 9.397 1.00 16.27 365 GLU A CA 1
ATOM 2495 C C . GLU A 1 367 ? 17.428 52.057 8.307 1.00 16.62 365 GLU A C 1
ATOM 2496 O O . GLU A 1 367 ? 17.808 51.988 7.143 1.00 15.54 365 GLU A O 1
ATOM 2502 N N . VAL A 1 368 ? 16.416 52.831 8.692 1.00 16.79 366 VAL A N 1
ATOM 2503 C CA . VAL A 1 368 ? 15.707 53.676 7.739 1.00 17.36 366 VAL A CA 1
ATOM 2504 C C . VAL A 1 368 ? 16.688 54.719 7.215 1.00 17.57 366 VAL A C 1
ATOM 2505 O O . VAL A 1 368 ? 16.770 54.967 6.014 1.00 17.89 366 VAL A O 1
ATOM 2509 N N . THR A 1 369 ? 17.442 55.320 8.127 1.00 17.12 367 THR A N 1
ATOM 2510 C CA . THR A 1 369 ? 18.426 56.321 7.750 1.00 18.29 367 THR A CA 1
ATOM 2511 C C . THR A 1 369 ? 19.460 55.708 6.818 1.00 18.72 367 THR A C 1
ATOM 2512 O O . THR A 1 369 ? 19.803 56.289 5.791 1.00 19.87 367 THR A O 1
ATOM 2516 N N . PHE A 1 370 ? 19.945 54.524 7.177 1.00 16.91 368 PHE A N 1
ATOM 2517 C CA . PHE A 1 370 ? 20.945 53.829 6.371 1.00 18.11 368 PHE A CA 1
ATOM 2518 C C . PHE A 1 370 ? 20.388 53.477 4.991 1.00 16.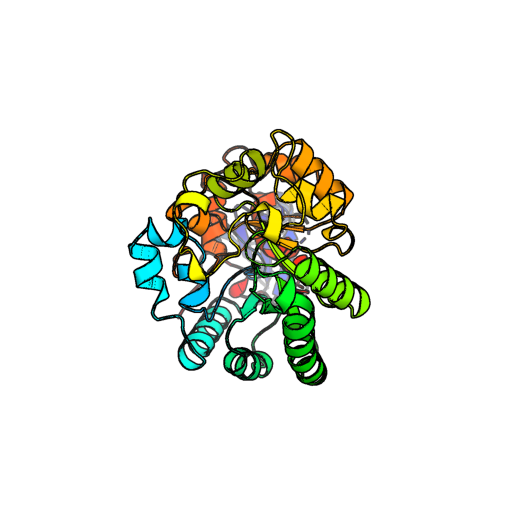55 368 PHE A C 1
ATOM 2519 O O . PHE A 1 370 ? 21.078 53.612 3.982 1.00 17.29 368 PHE A O 1
ATOM 2527 N N . ALA A 1 371 ? 19.139 53.016 4.959 1.00 16.27 369 ALA A N 1
ATOM 2528 C CA . ALA A 1 371 ? 18.498 52.632 3.709 1.00 16.21 369 ALA A CA 1
ATOM 2529 C C . ALA A 1 371 ? 18.311 53.837 2.785 1.00 17.47 369 ALA A C 1
ATOM 2530 O O . ALA A 1 371 ? 18.385 53.709 1.563 1.00 17.03 369 ALA A O 1
ATOM 2532 N N . ARG A 1 372 ? 18.061 55.007 3.367 1.00 17.86 370 ARG A N 1
ATOM 2533 C CA . ARG A 1 372 ? 17.888 56.211 2.563 1.00 20.00 370 ARG A CA 1
ATOM 2534 C C . ARG A 1 372 ? 19.170 56.456 1.774 1.00 20.38 370 ARG A C 1
ATOM 2535 O O . ARG A 1 372 ? 19.139 56.857 0.610 1.00 19.80 370 ARG A O 1
ATOM 2543 N N . GLN A 1 373 ? 20.303 56.198 2.415 1.00 19.64 371 GLN A N 1
ATOM 2544 C CA . GLN A 1 373 ? 21.595 56.395 1.783 1.00 19.46 371 GLN A CA 1
ATOM 2545 C C . GLN A 1 373 ? 21.874 55.331 0.720 1.00 20.12 371 GLN A C 1
ATOM 2546 O O . GLN A 1 373 ? 22.467 55.620 -0.321 1.00 18.67 371 GLN A O 1
ATOM 2552 N N . LEU A 1 374 ? 21.440 54.101 0.980 1.00 18.29 372 LEU A N 1
ATOM 2553 C CA . LEU A 1 374 ? 21.643 53.009 0.027 1.00 17.77 372 LEU A CA 1
ATOM 2554 C C . LEU A 1 374 ? 20.823 53.170 -1.246 1.00 18.48 372 LEU A C 1
ATOM 2555 O O . LEU A 1 374 ? 21.275 52.814 -2.336 1.00 17.64 372 LEU A O 1
ATOM 2560 N N . TYR A 1 375 ? 19.609 53.689 -1.109 1.00 20.24 373 TYR A N 1
ATOM 2561 C CA . TYR A 1 375 ? 18.721 53.822 -2.255 1.00 20.48 373 TYR A CA 1
ATOM 2562 C C . TYR A 1 375 ? 18.300 55.257 -2.551 1.00 22.54 373 TYR A C 1
ATOM 2563 O O . TYR A 1 375 ? 17.159 55.650 -2.294 1.00 21.39 373 TYR A O 1
ATOM 2572 N N . PRO A 1 376 ? 19.215 56.050 -3.130 1.00 24.46 374 PRO A N 1
ATOM 2573 C CA . PRO A 1 376 ? 18.944 57.452 -3.466 1.00 28.81 374 PRO A CA 1
ATOM 2574 C C . PRO A 1 376 ? 17.719 57.687 -4.345 1.00 32.43 374 PRO A C 1
ATOM 2575 O O . PRO A 1 376 ? 17.033 58.694 -4.198 1.00 35.28 374 PRO A O 1
ATOM 2579 N N . GLY A 1 377 ? 17.439 56.759 -5.255 1.00 34.82 375 GLY A N 1
ATOM 2580 C CA . GLY A 1 377 ? 16.292 56.929 -6.132 1.00 34.87 375 GLY A CA 1
ATOM 2581 C C . GLY A 1 377 ? 14.989 56.401 -5.563 1.00 35.12 375 GLY A C 1
ATOM 2582 O O . GLY A 1 377 ? 13.913 56.657 -6.109 1.00 34.99 375 GLY A O 1
ATOM 2583 N N . LEU A 1 378 ? 15.078 55.667 -4.459 1.00 33.22 376 LEU A N 1
ATOM 2584 C CA . LEU A 1 378 ? 13.895 55.092 -3.834 1.00 32.27 376 LEU A CA 1
ATOM 2585 C C . LEU A 1 378 ? 13.132 56.116 -2.994 1.00 32.26 376 LEU A C 1
ATOM 2586 O O . LEU A 1 378 ? 13.714 56.832 -2.179 1.00 31.37 376 LEU A O 1
ATOM 2591 N N . ASP A 1 379 ? 11.822 56.183 -3.200 1.00 32.46 377 ASP A N 1
ATOM 2592 C CA . ASP A 1 379 ? 10.979 57.114 -2.461 1.00 32.63 377 ASP A CA 1
ATOM 2593 C C . ASP A 1 379 ? 11.043 56.834 -0.957 1.00 31.32 377 ASP A C 1
ATOM 2594 O O . ASP A 1 379 ? 10.696 55.746 -0.509 1.00 31.85 377 ASP A O 1
ATOM 2599 N N . PRO A 1 380 ? 11.497 57.819 -0.164 1.00 30.29 378 PRO A N 1
ATOM 2600 C CA . PRO A 1 380 ? 11.615 57.700 1.295 1.00 28.53 378 PRO A CA 1
ATOM 2601 C C . PRO A 1 380 ? 10.347 57.190 1.970 1.00 27.87 378 PRO A C 1
ATOM 2602 O O . PRO A 1 380 ? 10.406 56.547 3.018 1.00 25.54 378 PRO A O 1
ATOM 2606 N N . ARG A 1 381 ? 9.199 57.485 1.369 1.00 26.83 379 ARG A N 1
ATOM 2607 C CA . ARG A 1 381 ? 7.924 57.044 1.917 1.00 27.27 379 ARG A CA 1
ATOM 2608 C C . ARG A 1 381 ? 7.862 55.519 1.957 1.00 26.58 379 ARG A C 1
ATOM 2609 O O . ARG A 1 381 ? 7.240 54.932 2.843 1.00 27.54 379 ARG A O 1
ATOM 2617 N N . VAL A 1 382 ? 8.514 54.883 0.992 1.00 24.59 380 VAL A N 1
ATOM 2618 C CA . VAL A 1 382 ? 8.544 53.428 0.919 1.00 25.31 380 VAL A CA 1
ATOM 2619 C C . VAL A 1 382 ? 9.310 52.850 2.110 1.00 22.71 380 VAL A C 1
ATOM 2620 O O . VAL A 1 382 ? 8.936 51.812 2.657 1.00 22.19 380 VAL A O 1
ATOM 2624 N N . LEU A 1 383 ? 10.379 53.532 2.507 1.00 22.45 381 LEU A N 1
ATOM 2625 C CA . LEU A 1 383 ? 11.206 53.082 3.623 1.00 21.53 381 LEU A CA 1
ATOM 2626 C C . LEU A 1 383 ? 10.446 53.119 4.938 1.00 21.62 381 LEU A C 1
ATOM 2627 O O . LEU A 1 383 ? 10.466 52.157 5.706 1.00 21.02 381 LEU A O 1
ATOM 2632 N N . VAL A 1 384 ? 9.768 54.232 5.198 1.00 20.55 382 VAL A N 1
ATOM 2633 C CA . VAL A 1 384 ? 9.013 54.373 6.433 1.00 20.33 382 VAL A CA 1
ATOM 2634 C C . VAL A 1 384 ? 7.842 53.400 6.495 1.00 20.72 382 VAL A C 1
ATOM 2635 O O . VAL A 1 384 ? 7.617 52.758 7.520 1.00 20.36 382 VAL A O 1
ATOM 2639 N N . ARG A 1 385 ? 7.101 53.272 5.398 1.00 22.51 383 ARG A N 1
ATOM 2640 C CA . ARG A 1 385 ? 5.979 52.343 5.379 1.00 23.92 383 ARG A CA 1
ATOM 2641 C C . ARG A 1 385 ? 6.480 50.928 5.663 1.00 23.24 383 ARG A C 1
ATOM 2642 O O . ARG A 1 385 ? 5.849 50.167 6.393 1.00 23.17 383 ARG A O 1
ATOM 2650 N N . ALA A 1 386 ? 7.621 50.576 5.082 1.00 22.66 384 ALA A N 1
ATOM 2651 C CA . ALA A 1 386 ? 8.194 49.252 5.289 1.00 21.70 384 ALA A CA 1
ATOM 2652 C C . ALA A 1 386 ? 8.548 49.036 6.758 1.00 20.51 384 ALA A C 1
ATOM 2653 O O . ALA A 1 386 ? 8.239 47.994 7.336 1.00 19.19 384 ALA A O 1
ATOM 2655 N N . ALA A 1 387 ? 9.196 50.029 7.358 1.00 19.54 385 ALA A N 1
ATOM 2656 C CA . ALA A 1 387 ? 9.607 49.932 8.753 1.00 19.81 385 ALA A CA 1
ATOM 2657 C C . ALA A 1 387 ? 8.434 49.681 9.686 1.00 19.68 385 ALA A C 1
ATOM 2658 O O . ALA A 1 387 ? 8.535 48.896 10.631 1.00 19.40 385 ALA A O 1
ATOM 2660 N N . VAL A 1 388 ? 7.315 50.341 9.413 1.00 19.98 386 VAL A N 1
ATOM 2661 C CA . VAL A 1 388 ? 6.138 50.208 10.257 1.00 22.10 386 VAL A CA 1
ATOM 2662 C C . VAL A 1 388 ? 5.124 49.162 9.793 1.00 23.02 386 VAL A C 1
ATOM 2663 O O . VAL A 1 388 ? 4.920 48.149 10.466 1.00 24.00 386 VAL A O 1
ATOM 2667 N N . LYS A 1 389 ? 4.485 49.405 8.651 1.00 22.66 387 LYS A N 1
ATOM 2668 C CA . LYS A 1 389 ? 3.477 48.476 8.149 1.00 23.39 387 LYS A CA 1
ATOM 2669 C C . LYS A 1 389 ? 4.066 47.168 7.640 1.00 20.86 387 LYS A C 1
ATOM 2670 O O . LYS A 1 389 ? 3.543 46.095 7.930 1.00 21.61 387 LYS A O 1
ATOM 2676 N N . GLY A 1 390 ? 5.148 47.259 6.876 1.00 21.09 388 GLY A N 1
ATOM 2677 C CA . GLY A 1 390 ? 5.777 46.056 6.359 1.00 19.46 388 GLY A CA 1
ATOM 2678 C C . GLY A 1 390 ? 6.113 45.092 7.485 1.00 20.64 388 GLY A C 1
ATOM 2679 O O . GLY A 1 390 ? 5.778 43.911 7.422 1.00 19.94 388 GLY A O 1
ATOM 2680 N N . GLY A 1 391 ? 6.771 45.602 8.524 1.00 17.94 389 GLY A N 1
ATOM 2681 C CA . GLY A 1 391 ? 7.145 44.767 9.654 1.00 18.71 389 GLY A CA 1
ATOM 2682 C C . GLY A 1 391 ? 5.960 44.188 10.401 1.00 19.90 389 GLY A C 1
ATOM 2683 O O . GLY A 1 391 ? 5.980 43.027 10.821 1.00 16.67 389 GLY A O 1
ATOM 2684 N N . GLN A 1 392 ? 4.925 45.001 10.580 1.00 20.74 390 GLN A N 1
ATOM 2685 C CA . GLN A 1 392 ? 3.726 44.566 11.281 1.00 22.48 390 GLN A CA 1
ATOM 2686 C C . GLN A 1 392 ? 3.103 43.378 10.541 1.00 22.58 390 GLN A C 1
ATOM 2687 O O . GLN A 1 392 ? 2.648 42.414 11.157 1.00 20.97 390 GLN A O 1
ATOM 2693 N N . ARG A 1 393 ? 3.099 43.439 9.217 1.00 23.39 391 ARG A N 1
ATOM 2694 C CA . ARG A 1 393 ? 2.519 42.356 8.439 1.00 25.39 391 ARG A CA 1
ATOM 2695 C C . ARG A 1 393 ? 3.316 41.063 8.600 1.00 24.82 391 ARG A C 1
ATOM 2696 O O . ARG A 1 393 ? 2.750 39.969 8.603 1.00 25.01 391 ARG A O 1
ATOM 2704 N N . VAL A 1 394 ? 4.630 41.194 8.745 1.00 22.81 392 VAL A N 1
ATOM 2705 C CA . VAL A 1 394 ? 5.503 40.039 8.919 1.00 20.63 392 VAL A CA 1
ATOM 2706 C C . VAL A 1 394 ? 5.406 39.424 10.315 1.00 21.13 392 VAL A C 1
ATOM 2707 O O . VAL A 1 394 ? 5.221 38.215 10.454 1.00 20.06 392 VAL A O 1
ATOM 2711 N N . VAL A 1 395 ? 5.504 40.256 11.349 1.00 19.43 393 VAL A N 1
ATOM 2712 C CA . VAL A 1 395 ? 5.482 39.750 12.718 1.00 22.40 393 VAL A CA 1
ATOM 2713 C C . VAL A 1 395 ? 4.121 39.702 13.393 1.00 23.51 393 VAL A C 1
ATOM 2714 O O . VAL A 1 395 ? 3.979 39.100 14.461 1.00 22.53 393 VAL A O 1
ATOM 2718 N N . GLY A 1 396 ? 3.128 40.333 12.778 1.00 24.73 394 GLY A N 1
ATOM 2719 C CA . GLY A 1 396 ? 1.796 40.346 13.353 1.00 26.80 394 GLY A CA 1
ATOM 2720 C C . GLY A 1 396 ? 1.727 41.218 14.591 1.00 28.37 394 GLY A C 1
ATOM 2721 O O . GLY A 1 396 ? 2.398 42.246 14.675 1.00 29.90 394 GLY A O 1
ATOM 2722 N N . THR A 1 399 ? -0.531 47.995 14.884 1.00 39.08 397 THR A N 1
ATOM 2723 C CA . THR A 1 399 ? 0.090 49.272 14.545 1.00 39.45 397 THR A CA 1
ATOM 2724 C C . THR A 1 399 ? -0.764 50.449 15.004 1.00 39.38 397 THR A C 1
ATOM 2725 O O . THR A 1 399 ? -1.866 50.661 14.494 1.00 39.82 397 THR A O 1
ATOM 2729 N N . PRO A 1 400 ? -0.267 51.231 15.976 1.00 38.41 398 PRO A N 1
ATOM 2730 C CA . PRO A 1 400 ? -1.034 52.380 16.458 1.00 38.43 398 PRO A CA 1
ATOM 2731 C C . PRO A 1 400 ? -1.460 53.248 15.280 1.00 38.89 398 PRO A C 1
ATOM 2732 O O . PRO A 1 400 ? -0.766 53.315 14.262 1.00 39.32 398 PRO A O 1
ATOM 2736 N N . PHE A 1 401 ? -2.611 53.896 15.409 1.00 38.72 399 PHE A N 1
ATOM 2737 C CA . PHE A 1 401 ? -3.106 54.756 14.346 1.00 38.93 399 PHE A CA 1
ATOM 2738 C C . PHE A 1 401 ? -2.867 56.208 14.733 1.00 38.66 399 PHE A C 1
ATOM 2739 O O . PHE A 1 401 ? -2.987 56.578 15.901 1.00 39.22 399 PHE A O 1
ATOM 2741 N N . LEU A 1 402 ? -2.519 57.022 13.746 1.00 38.18 400 LEU A N 1
ATOM 2742 C CA . LEU A 1 402 ? -2.263 58.433 13.974 1.00 37.88 400 LEU A CA 1
ATOM 2743 C C . LEU A 1 402 ? -3.304 59.220 13.189 1.00 38.20 400 LEU A C 1
ATOM 2744 O O . LEU A 1 402 ? -3.118 59.505 12.004 1.00 39.07 400 LEU A O 1
ATOM 2749 N N . ARG A 1 403 ? -4.412 59.552 13.850 1.00 36.96 401 ARG A N 1
ATOM 2750 C CA . ARG A 1 403 ? -5.486 60.299 13.206 1.00 35.80 401 ARG A CA 1
ATOM 2751 C C . ARG A 1 403 ? -6.322 61.082 14.214 1.00 35.16 401 ARG A C 1
ATOM 2752 O O . ARG A 1 403 ? -6.144 60.950 15.428 1.00 34.18 401 ARG A O 1
ATOM 2760 N N . ARG A 1 404 ? -7.236 61.895 13.694 1.00 35.66 402 ARG A N 1
ATOM 2761 C CA . ARG A 1 404 ? -8.116 62.719 14.518 1.00 34.82 402 ARG A CA 1
ATOM 2762 C C . ARG A 1 404 ? -8.687 61.953 15.707 1.00 34.46 402 ARG A C 1
ATOM 2763 O O . ARG A 1 404 ? -9.227 60.854 15.555 1.00 34.58 402 ARG A O 1
ATOM 2771 N N . GLY A 1 405 ? -8.559 62.538 16.894 1.00 33.29 403 GLY A N 1
ATOM 2772 C CA . GLY A 1 405 ? -9.082 61.903 18.089 1.00 32.80 403 GLY A CA 1
ATOM 2773 C C . GLY A 1 405 ? -8.079 61.090 18.884 1.00 33.09 403 GLY A C 1
ATOM 2774 O O . GLY A 1 405 ? -8.240 60.919 20.090 1.00 34.00 403 GLY A O 1
ATOM 2775 N N . GLU A 1 406 ? -7.050 60.580 18.215 1.00 33.36 404 GLU A N 1
ATOM 2776 C CA . GLU A 1 406 ? -6.033 59.779 18.886 1.00 33.81 404 GLU A CA 1
ATOM 2777 C C . GLU A 1 406 ? -5.140 60.656 19.755 1.00 33.13 404 GLU A C 1
ATOM 2778 O O . GLU A 1 406 ? -4.888 61.816 19.429 1.00 32.41 404 GLU A O 1
ATOM 2784 N N . THR A 1 407 ? -4.662 60.095 20.862 1.00 32.18 405 THR A N 1
ATOM 2785 C CA . THR A 1 407 ? -3.778 60.825 21.765 1.00 31.93 405 THR A CA 1
ATOM 2786 C C . THR A 1 407 ? -2.432 61.005 21.068 1.00 30.33 405 THR A C 1
ATOM 2787 O O . THR A 1 407 ? -1.851 60.032 20.582 1.00 31.16 405 THR A O 1
ATOM 2791 N N . TRP A 1 408 ? -1.945 62.241 20.998 1.00 27.87 406 TRP A N 1
ATOM 2792 C CA . TRP A 1 408 ? -0.650 62.498 20.375 1.00 26.86 406 TRP A CA 1
ATOM 2793 C C . TRP A 1 408 ? 0.430 61.968 21.311 1.00 26.56 406 TRP A C 1
ATOM 2794 O O . TRP A 1 408 ? 0.489 62.356 22.477 1.00 27.36 406 TRP A O 1
ATOM 2805 N N . GLN A 1 409 ? 1.278 61.081 20.802 1.00 26.09 407 GLN A N 1
ATOM 2806 C CA . GLN A 1 409 ? 2.346 60.505 21.612 1.00 27.75 407 GLN A CA 1
ATOM 2807 C C . GLN A 1 409 ? 3.723 60.924 21.120 1.00 26.36 407 GLN A C 1
ATOM 2808 O O . GLN A 1 409 ? 3.983 60.960 19.918 1.00 24.63 407 GLN A O 1
ATOM 2814 N N . GLU A 1 410 ? 4.607 61.240 22.059 1.00 26.05 408 GLU A N 1
ATOM 2815 C CA . GLU A 1 410 ? 5.957 61.651 21.713 1.00 26.19 408 GLU A CA 1
ATOM 2816 C C . GLU A 1 410 ? 6.653 60.520 20.961 1.00 24.91 408 GLU A C 1
ATOM 2817 O O . GLU A 1 410 ? 7.602 60.746 20.217 1.00 24.97 408 GLU A O 1
ATOM 2823 N N . GLY A 1 411 ? 6.167 59.298 21.160 1.00 25.29 409 GLY A N 1
ATOM 2824 C CA . GLY A 1 411 ? 6.749 58.150 20.485 1.00 26.12 409 GLY A CA 1
ATOM 2825 C C . GLY A 1 411 ? 6.600 58.198 18.973 1.00 26.55 409 GLY A C 1
ATOM 2826 O O . GLY A 1 411 ? 7.294 57.474 18.255 1.00 28.26 409 GLY A O 1
ATOM 2827 N N . PHE A 1 412 ? 5.697 59.047 18.482 1.00 24.28 410 PHE A N 1
ATOM 2828 C CA . PHE A 1 412 ? 5.459 59.179 17.043 1.00 22.27 410 PHE A CA 1
ATOM 2829 C C . PHE A 1 412 ? 6.478 60.102 16.397 1.00 19.74 410 PHE A C 1
ATOM 2830 O O . PHE A 1 412 ? 6.632 60.121 15.178 1.00 18.45 410 PHE A O 1
ATOM 2838 N N . ARG A 1 413 ? 7.159 60.884 17.222 1.00 19.35 411 ARG A N 1
ATOM 2839 C CA . ARG A 1 413 ? 8.154 61.826 16.736 1.00 19.34 411 ARG A CA 1
ATOM 2840 C C . ARG A 1 413 ? 9.534 61.160 16.868 1.00 20.70 411 ARG A C 1
ATOM 2841 O O . ARG A 1 413 ? 10.191 61.258 17.903 1.00 19.81 411 ARG A O 1
ATOM 2849 N N . TRP A 1 414 ? 9.965 60.490 15.803 1.00 20.65 412 TRP A N 1
ATOM 2850 C CA . TRP A 1 414 ? 11.236 59.769 15.806 1.00 20.39 412 TRP A CA 1
ATOM 2851 C C . TRP A 1 414 ? 12.484 60.545 16.226 1.00 20.47 412 TRP A C 1
ATOM 2852 O O . TRP A 1 414 ? 13.403 59.962 16.805 1.00 19.52 412 TRP A O 1
ATOM 2863 N N . GLU A 1 415 ? 12.526 61.847 15.951 1.00 18.97 413 GLU A N 1
ATOM 2864 C CA . GLU A 1 415 ? 13.701 62.640 16.312 1.00 20.05 413 GLU A CA 1
ATOM 2865 C C . GLU A 1 415 ? 13.946 62.701 17.824 1.00 19.86 413 GLU A C 1
ATOM 2866 O O . GLU A 1 415 ? 15.025 63.109 18.263 1.00 18.17 413 GLU A O 1
ATOM 2872 N N . LEU A 1 416 ? 12.958 62.285 18.612 1.00 19.52 414 LEU A N 1
ATOM 2873 C CA . LEU A 1 416 ? 13.075 62.324 20.075 1.00 20.53 414 LEU A CA 1
ATOM 2874 C C . LEU A 1 416 ? 13.329 60.957 20.711 1.00 22.45 414 LEU A C 1
ATOM 2875 O O . LEU A 1 416 ? 13.315 60.822 21.944 1.00 22.73 414 LEU A O 1
ATOM 2880 N N . SER A 1 417 ? 13.569 59.953 19.875 1.00 21.85 415 SER A N 1
ATOM 2881 C CA . SER A 1 417 ? 13.796 58.591 20.346 1.00 24.65 415 SER A CA 1
ATOM 2882 C C . SER A 1 417 ? 14.984 58.443 21.296 1.00 24.52 415 SER A C 1
ATOM 2883 O O . SER A 1 417 ? 16.072 58.952 21.024 1.00 22.56 415 SER A O 1
ATOM 2886 N N . ARG A 1 418 ? 14.754 57.743 22.408 1.00 25.30 416 ARG A N 1
ATOM 2887 C CA . ARG A 1 418 ? 15.789 57.480 23.417 1.00 25.21 416 ARG A CA 1
ATOM 2888 C C . ARG A 1 418 ? 15.835 55.973 23.663 1.00 23.99 416 ARG A C 1
ATOM 2889 O O . ARG A 1 418 ? 14.788 55.329 23.762 1.00 21.44 416 ARG A O 1
ATOM 2897 N N . ASP A 1 419 ? 17.037 55.414 23.773 1.00 23.25 417 ASP A N 1
ATOM 2898 C CA . ASP A 1 419 ? 17.180 53.986 24.029 1.00 25.07 417 ASP A CA 1
ATOM 2899 C C . ASP A 1 419 ? 17.495 53.747 25.507 1.00 26.33 417 ASP A C 1
ATOM 2900 O O . ASP A 1 419 ? 17.924 52.659 25.891 1.00 26.24 417 ASP A O 1
ATOM 2905 N N . LEU A 1 420 ? 17.287 54.774 26.328 1.00 23.82 418 LEU A N 1
ATOM 2906 C CA . LEU A 1 420 ? 17.529 54.672 27.765 1.00 25.62 418 LEU A CA 1
ATOM 2907 C C . LEU A 1 420 ? 16.373 55.299 28.533 1.00 24.88 418 LEU A C 1
ATOM 2908 O O . LEU A 1 420 ? 16.409 55.267 29.777 1.00 26.62 418 LEU A O 1
#

InterPro domains:
  IPR006680 Amidohydrolase-related [PF01979] (94-385)
  IPR011059 Metal-dependent hydrolase, composite domain superfamily [G3DSA:2.30.40.10] (37-412)
  IPR011059 Metal-dependent hydrolase, composite domain superfamily [SSF51338] (35-106)
  IPR032466 Metal-dependent hydrolase [SSF51556] (91-394)
  IPR050287 5-Methylthioadenosine/S-adenosylhomocysteine deaminase [PTHR43794] (38-393)
  IPR054418 Aminodeoxyfutalosine deaminase/Imidazolonepropionase-like, composite domain, N-terminal [PF22039] (55-80)

Solvent-accessible surface area: 15341 Å² total; per-residue (Å²): 190,82,30,71,4,1,28,4,66,8,0,14,53,72,19,53,42,72,0,0,0,0,0,46,31,133,58,1,13,22,30,12,72,18,102,111,4,48,83,100,52,100,170,15,64,118,61,137,0,9,54,14,0,0,0,19,11,8,4,0,0,0,8,5,1,14,8,47,140,4,6,69,3,9,7,3,17,76,105,31,86,117,3,20,111,91,0,150,115,10,82,30,51,86,25,0,55,54,12,0,57,33,10,48,119,14,33,50,17,10,1,0,0,1,0,64,25,51,123,0,0,59,19,0,10,75,36,166,60,8,43,2,0,0,1,16,8,8,43,30,4,63,36,131,111,0,71,133,35,22,31,58,5,94,87,57,2,75,102,0,80,177,108,56,73,128,48,0,81,0,0,0,0,0,5,4,0,0,0,0,0,52,109,0,0,78,47,0,1,73,38,0,60,67,87,55,11,26,8,1,0,15,0,0,6,15,58,11,2,21,68,0,0,89,96,22,14,12,61,0,14,92,90,48,93,102,91,59,9,11,156,61,3,14,83,0,4,48,79,134,30,12,124,100,3,10,0,0,46,2,0,28,85,35,30,0,1,90,27,167,0,13,0,0,2,0,14,24,29,28,116,79,1,18,58,40,0,39,173,25,47,3,19,0,0,0,0,2,12,0,4,108,67,2,121,0,43,75,2,65,2,64,31,0,41,94,42,65,10,38,6,0,0,0,0,9,3,29,2,4,0,80,48,14,15,3,25,69,0,13,81,44,0,105,124,57,14,105,81,20,53,44,94,50,1,2,75,5,0,1,66,0,0,45,141,8,0,47,81,70,43,1,131,184,56,59,84,33,91,119,39,5,41,20,92,71,47,153,82,145

CATH classification: 2.30.40.10 (+1 more: 3.20.20.140)

Secondary structure (DSSP, 8-state):
--EEEEEESEEE--EESSEEEEEETTEEEEEE-HHHHHHH-TTPEEEE--SEESSPPPEEEEESS--HHHHHH-HHHHTSHHHHHHHTT--HHHHHHHHHHHHHHTT---EEEEE-SHHHHHHHHT-TT--EEEEEEE-B--GGGHHHHHHHHHHHHHHHHTT-BTTEEEEEEE--SSSB-HHHHHHHHHHHHHHT--BEEEES-SHHHHHHHHHS-STTGGGS-GGGS-SSHHHHHTS---TT--HHHHHHHHT-GGG-PEEEE--S--HHHHHHHHHHT--EEE-HHHHHHTT-----HHHHHHTT--EEE----HHHHS-S-THHHHHHHHHH-TTS-HHHHHHIIIIIHHHHH-----STTSBP-GGGBGGG----

Nearest PDB structures (foldseek):
  2imr-assembly1_A  TM=1.003E+00  e=1.575E-87  Deinococcus radiodurans
  4f0r-assembly1_A  TM=6.456E-01  e=3.804E-21  Chromobacterium violaceum ATCC 12472
  3ls9-assembly1_B  TM=6.322E-01  e=4.115E-18  Paenarthrobacter aurescens
  5hme-assembly1_A  TM=6.152E-01  e=2.242E-18  Paenarthrobacter aurescens
  5hmd-assembly1_A  TM=6.133E-01  e=3.228E-18  Paenarthrobacter aurescens

Organism: Deinococcus radiodurans (strain ATCC 13939 / DSM 20539 / JCM 16871 / CCUG 27074 / LMG 4051 / NBRC 15346 / NCIMB 9279 / VKM B-1422 / R1) (NCBI:txid243230)